Protein AF-A0A7X8JHJ9-F1 (afdb_monomer)

Solvent-accessible surface area (backbone atoms only — not comparable to full-atom values): 37823 Å² total; per-residue (Å²): 140,79,86,70,80,73,70,76,77,76,66,38,30,31,37,38,48,54,43,59,20,34,34,69,59,54,78,54,91,56,51,67,54,55,43,58,49,52,17,63,61,32,50,79,70,72,81,36,55,48,68,60,30,30,54,49,41,46,49,64,50,58,76,48,41,68,91,48,70,46,70,44,60,39,47,16,21,55,66,34,42,53,57,47,52,52,54,40,46,73,22,40,44,41,34,40,33,31,58,37,58,32,16,50,34,88,60,48,40,41,46,58,42,13,20,74,65,60,60,34,67,72,37,47,56,63,75,72,37,64,57,26,56,74,30,69,68,54,49,69,60,61,67,50,39,57,74,78,52,72,79,72,34,56,45,44,62,67,65,44,50,53,46,48,57,57,49,40,43,55,28,31,54,53,47,53,56,46,31,72,78,39,60,83,37,71,65,40,48,51,51,50,53,52,47,65,76,39,44,68,66,53,50,41,34,26,45,39,54,52,51,47,52,54,44,50,76,71,35,89,83,33,51,73,38,43,91,51,35,62,75,57,64,46,40,69,85,29,69,62,37,50,54,51,45,64,76,39,45,68,62,36,50,21,46,52,46,49,46,50,55,42,50,53,53,41,43,52,50,37,49,50,31,55,76,68,66,34,43,40,28,34,37,40,53,69,54,48,24,49,47,29,14,25,60,52,52,68,27,58,78,59,44,23,36,72,70,27,16,29,43,45,92,91,67,53,76,68,78,21,41,37,67,35,74,88,56,66,62,33,55,51,53,52,40,53,38,49,54,64,48,48,73,50,44,43,27,42,26,34,33,53,38,24,51,54,34,40,42,35,38,26,48,54,94,44,92,83,50,82,54,46,60,79,46,64,75,82,44,54,71,58,26,20,48,40,31,37,52,54,52,47,46,41,46,72,62,75,32,45,58,41,38,38,49,65,64,57,72,58,40,21,55,27,44,57,46,22,42,55,57,47,34,75,76,74,50,87,44,39,47,60,39,46,61,85,69,55,49,62,90,41,45,60,63,60,47,72,72,40,57,51,64,21,32,38,22,65,53,55,66,63,38,68,46,63,51,14,47,43,38,26,22,49,54,91,44,72,37,56,83,47,38,54,51,69,49,17,43,18,36,46,38,20,46,58,40,51,32,72,63,41,50,87,64,36,59,40,56,44,84,25,48,31,41,62,43,27,50,48,39,52,46,39,56,61,49,36,38,30,36,27,39,36,38,38,51,66,38,57,48,26,29,60,37,24,65,79,42,30,38,50,55,71,75,31,44,33,59,78,96,58,69,34,40,65,86,29,92,80,34,25,51,26,29,41,49,76,37,57,66,75,50,55,92,43,40,69,60,45,22,53,43,50,58,50,95,64,70,68,74,47,70,52,41,65,48,49,68,53,58,83,65,49,52,35,34,25,57,44,53,87,86,51,81,49,48,42,55,38,54,85,77,55,36,32,34,72,65,81,80,71,89,78,41,48,65,47,36,38,37,36,46,27,26,82,43,96,50,68,44,69,36,32,40,31,65,45,75,77,62,43,73,77,54,52,59,91,35,37,35,40,36,35,30,53,44,41,81,58,31,98,73,41,69,45,79,40,44,20,55,52,60,69,33,72,40,76,47,77,36,55,46,57,35,60,48,33,30,46,30,18,44,43,89,109

Sequence (726 aa):
MTNTHKALPKKRSKVIVPVFAANTSSAFSRYEDVVALLPELFKESGILTPEAGKERWERIFSQSAPDKAAKRDFAGNLEDLAFVLHFLKDVGVTDVAELPFTQKHGSYTSPFSSSLFGLDLDYLVLELVPEVHEDPDLFAMIPKRPLVYENDMCCDFDVHREARRVILAKAAEFFFSRMHSEPSSSRAVAYLSYTERYQEQLTRNAVFSIVQSKVLNTYVDAKPDFRTWPKEYQNPGSEAVKRLAELNRDEIEAYKYGQFCIHEQQLLIKDLYKALGLKREVNIAFGIDPASSGDVWGLQGRGFNIGYEIGTDNGQKWGIPPYVTDGEAYYELMNDRIRYLAQYIDIVFLDHMCGYATQYIMKYGDDNDHGRYEIDPQDRTRIVGNVEKMIRIVLSQGLEAGGETLGDIQRQSAVEEAIRRVNMYGHPIPEMHVAPHKNFSGQYADPRTLPENTELFLSTHDLPTIVQILCGTRGSVVLNDFRYPEHKIANFLSQQFGILTTPNQTPLSPEDITTEMGIAMLEAFMISSAGTVTIPLQDIFALLFPQEVGVKEYYNLNIAGTSSQVGNENKNFSRILPPIQKLEPFREQLKEIFTRPGRPFDYPQRLTEHGNFFTWIANITSGRKLIYQNPQNRRWGQLQHQKTGVPILEMVVSNLTEVGQIGTVELPEEFRRIIDPKKKYRLWDIASAKAVSQFYYKTGEEMLGHIYIELPERTDHHFVIYELLE

Foldseek 3Di:
DDPDPPDDQFFAEEAEDAQQQQFAFLPPPCLVVLLQVLLVLVCVVVPDHSVRSSVLSCVLSVVSHSVCRWADALTGALVSVLSVLVLCLLLPHAAYEYEAFAWAFLQFQDSLLHALDFGHLLRFDQCPLPLCVVDPVLVVLRDIHGPVNVPLQFGDSVSRVVNCLVSLLVSLVVVVVVCVVCVPDPVNVLLVVQCVVCVPQLLLQLLLNQLLVVQVVPPVQDDLQLVRGPPQSLACPHPVSVVSCVVCVSSSSSSSSSRSSVVVSLLSSLSSCVVSNYFYEYEHHQFHNSSTYSCCSHQDPNFFPQQKFFDDLVDGTPNTTDTPLPDCSNLVSLLVSLLNCLSRGAEYAYEPLLVQLWTFMFGPPDPPTSTDTPDPLVPLVRSLVSSLSSCVSNVVSVHAYEYALDDDPSSSVSNVVSQVVVVVVVRLYAYEAELLPQADQLAGDQLQPDPQRHEYEPHDLQDQANLCLLLCAAPPRGNCSSCPPVCNSQNSCQRQQVAHDGSLCPSDFLVQQALQNLLSNLLSNLAGSHSYYYYYPLNNCCSNPSNVPPNYLLSRQDHPPAGRTVPGPSSHSGRHDDHPCVCVVCSVSSSCSNVPPHDDRWRWDFWDWPWQKGKIKTFDDPPRFHWDQQQPPRHTHTDDDDPFFAFTMKMKIWAAAQFKIKTWTAHPPVSLVVQDQAWKKKKQFRNDPVRVPDIDIDGSVQNRDTHIDIDGHGDMTIIGMGTGPD

Structure (mmCIF, N/CA/C/O backbone):
data_AF-A0A7X8JHJ9-F1
#
_entry.id   AF-A0A7X8JHJ9-F1
#
loop_
_atom_site.group_PDB
_atom_site.id
_atom_site.type_symbol
_atom_site.label_atom_id
_atom_site.label_alt_id
_atom_site.label_comp_id
_atom_site.label_asym_id
_atom_site.label_entity_id
_atom_site.label_seq_id
_atom_site.pdbx_PDB_ins_code
_atom_site.Cartn_x
_atom_site.Cartn_y
_atom_site.Cartn_z
_atom_site.occupancy
_atom_site.B_iso_or_equiv
_atom_site.auth_seq_id
_atom_site.auth_comp_id
_atom_site.auth_asym_id
_atom_site.auth_atom_id
_atom_site.pdbx_PDB_model_num
ATOM 1 N N . MET A 1 1 ? 9.607 41.954 -3.632 1.00 34.69 1 MET A N 1
ATOM 2 C CA . MET A 1 1 ? 9.997 40.862 -4.547 1.00 34.69 1 MET A CA 1
ATOM 3 C C . MET A 1 1 ? 11.341 40.323 -4.092 1.00 34.69 1 MET A C 1
ATOM 5 O O . MET A 1 1 ? 12.378 40.807 -4.519 1.00 34.69 1 MET A O 1
ATOM 9 N N . THR A 1 2 ? 11.327 39.393 -3.144 1.00 29.61 2 THR A N 1
ATOM 10 C CA . THR A 1 2 ? 12.512 38.652 -2.709 1.00 29.61 2 THR A CA 1
ATOM 11 C C . THR A 1 2 ? 12.440 37.283 -3.370 1.00 29.61 2 THR A C 1
ATOM 13 O O . THR A 1 2 ? 11.617 36.452 -2.995 1.00 29.61 2 THR A O 1
ATOM 16 N N . ASN A 1 3 ? 13.267 37.086 -4.401 1.00 34.06 3 ASN A N 1
ATOM 17 C CA . ASN A 1 3 ? 13.533 35.779 -4.995 1.00 34.06 3 ASN A CA 1
ATOM 18 C C . ASN A 1 3 ? 14.198 34.911 -3.922 1.00 34.06 3 ASN A C 1
ATOM 20 O O . ASN A 1 3 ? 15.416 34.908 -3.761 1.00 34.06 3 ASN A O 1
ATOM 24 N N . THR A 1 4 ? 13.381 34.203 -3.150 1.00 34.41 4 THR A N 1
ATOM 25 C CA . THR A 1 4 ? 13.838 33.004 -2.466 1.00 34.41 4 THR A CA 1
ATOM 26 C C . THR A 1 4 ? 14.068 31.978 -3.563 1.00 34.41 4 THR A C 1
ATOM 28 O O . THR A 1 4 ? 13.136 31.565 -4.250 1.00 34.41 4 THR A O 1
ATOM 31 N N . HIS A 1 5 ? 15.330 31.608 -3.776 1.00 35.69 5 HIS A N 1
ATOM 32 C CA . HIS A 1 5 ? 15.665 30.366 -4.452 1.00 35.69 5 HIS A CA 1
ATOM 33 C C . HIS A 1 5 ? 14.966 29.242 -3.676 1.00 35.69 5 HIS A C 1
ATOM 35 O O . HIS A 1 5 ? 15.491 28.763 -2.673 1.00 35.69 5 HIS A O 1
ATOM 41 N N . LYS A 1 6 ? 13.743 28.872 -4.080 1.00 36.00 6 LYS A N 1
ATOM 42 C CA . LYS A 1 6 ? 13.129 27.616 -3.657 1.00 36.00 6 LYS A CA 1
ATOM 43 C C . LYS A 1 6 ? 14.089 26.540 -4.141 1.00 36.00 6 LYS A C 1
ATOM 45 O O . LYS A 1 6 ? 14.218 26.333 -5.345 1.00 36.00 6 LYS A O 1
ATOM 50 N N . ALA A 1 7 ? 14.827 25.936 -3.211 1.00 36.66 7 ALA A N 1
ATOM 51 C CA . ALA A 1 7 ? 15.522 24.693 -3.484 1.00 36.66 7 ALA A CA 1
ATOM 52 C C . ALA A 1 7 ? 14.503 23.758 -4.148 1.00 36.66 7 ALA A C 1
ATOM 54 O O . ALA A 1 7 ? 13.379 23.648 -3.652 1.00 36.66 7 ALA A O 1
ATOM 55 N N . LEU A 1 8 ? 14.866 23.174 -5.293 1.00 37.62 8 LEU A N 1
ATOM 56 C CA . LEU A 1 8 ? 14.047 22.148 -5.937 1.00 37.62 8 LEU A CA 1
ATOM 57 C C . LEU A 1 8 ? 13.644 21.133 -4.855 1.00 37.62 8 LEU A C 1
ATOM 59 O O . LEU A 1 8 ? 14.523 20.725 -4.081 1.00 37.62 8 LEU A O 1
ATOM 63 N N . PRO A 1 9 ? 12.352 20.788 -4.716 1.00 51.72 9 PRO A N 1
ATOM 64 C CA . PRO A 1 9 ? 11.932 19.842 -3.699 1.00 51.72 9 PRO A CA 1
ATOM 65 C C . PRO A 1 9 ? 12.716 18.545 -3.898 1.00 51.72 9 PRO A C 1
ATOM 67 O O . PRO A 1 9 ? 12.828 18.011 -5.001 1.00 51.72 9 PRO A O 1
ATOM 70 N N . LYS A 1 10 ? 13.338 18.072 -2.817 1.00 69.94 10 LYS A N 1
ATOM 71 C CA . LYS A 1 10 ? 14.085 16.819 -2.839 1.00 69.94 10 LYS A CA 1
ATOM 72 C C . LYS A 1 10 ? 13.093 15.707 -3.179 1.00 69.94 10 LYS A C 1
ATOM 74 O O . LYS A 1 10 ? 12.097 15.556 -2.475 1.00 69.94 10 LYS A O 1
ATOM 79 N N . LYS A 1 11 ? 13.367 14.962 -4.254 1.00 85.50 11 LYS A N 1
ATOM 80 C CA . LYS A 1 11 ? 12.581 13.795 -4.662 1.00 85.50 11 LYS A CA 1
ATOM 81 C C . LYS A 1 11 ? 12.332 12.883 -3.459 1.00 85.50 11 LYS A C 1
ATOM 83 O O . LYS A 1 11 ? 13.277 12.553 -2.739 1.00 85.50 11 LYS A O 1
ATOM 88 N N . ARG A 1 12 ? 11.074 12.497 -3.254 1.00 91.00 12 ARG A N 1
ATOM 89 C CA . ARG A 1 12 ? 10.654 11.610 -2.167 1.00 91.00 12 ARG A CA 1
ATOM 90 C C . ARG A 1 12 ? 10.771 10.151 -2.591 1.00 91.00 12 ARG A C 1
ATOM 92 O O . ARG A 1 12 ? 10.323 9.776 -3.676 1.00 91.00 12 ARG A O 1
ATOM 99 N N . SER A 1 13 ? 11.364 9.340 -1.727 1.00 93.69 13 SER A N 1
ATOM 100 C CA . SER A 1 13 ? 11.396 7.884 -1.823 1.00 93.69 13 SER A CA 1
ATOM 101 C C . SER A 1 13 ? 10.441 7.328 -0.776 1.00 93.69 13 SER A C 1
ATOM 103 O O . SER A 1 13 ? 10.644 7.515 0.424 1.00 93.69 13 SER A O 1
ATOM 105 N N . LYS A 1 14 ? 9.383 6.664 -1.238 1.00 96.69 14 LYS A N 1
ATOM 106 C CA . LYS A 1 14 ? 8.324 6.124 -0.393 1.00 96.69 14 LYS A CA 1
ATOM 107 C C . LYS A 1 14 ? 8.284 4.604 -0.477 1.00 96.69 14 LYS A C 1
ATOM 109 O O . LYS A 1 14 ? 8.380 4.030 -1.563 1.00 96.69 14 LYS A O 1
ATOM 114 N N . VAL A 1 15 ? 8.110 3.946 0.666 1.00 98.06 15 VAL A N 1
ATOM 115 C CA . VAL A 1 15 ? 7.901 2.491 0.732 1.00 98.06 15 VAL A CA 1
ATOM 116 C C . VAL A 1 15 ? 6.555 2.181 1.376 1.00 98.06 15 VAL A C 1
ATOM 118 O O . VAL A 1 15 ? 6.236 2.739 2.422 1.00 98.06 15 VAL A O 1
ATOM 121 N N . ILE A 1 16 ? 5.767 1.290 0.761 1.00 97.81 16 ILE A N 1
ATOM 122 C CA . ILE A 1 16 ? 4.514 0.803 1.363 1.00 97.81 16 ILE A CA 1
ATOM 123 C C . ILE A 1 16 ? 4.834 -0.378 2.282 1.00 97.81 16 ILE A C 1
ATOM 125 O O . ILE A 1 16 ? 5.376 -1.391 1.827 1.00 97.81 16 ILE A O 1
ATOM 129 N N . VAL A 1 17 ? 4.474 -0.251 3.559 1.00 96.69 17 VAL A N 1
ATOM 130 C CA . VAL A 1 17 ? 4.702 -1.232 4.621 1.00 96.69 17 VAL A CA 1
ATOM 131 C C . VAL A 1 17 ? 3.353 -1.732 5.163 1.00 96.69 17 VAL A C 1
ATOM 133 O O . VAL A 1 17 ? 2.694 -1.044 5.943 1.00 96.69 17 VAL A O 1
ATOM 136 N N . PRO A 1 18 ? 2.913 -2.940 4.774 1.00 93.69 18 PRO A N 1
ATOM 137 C CA . PRO A 1 18 ? 1.766 -3.600 5.397 1.00 93.69 18 PRO A CA 1
ATOM 138 C C . PRO A 1 18 ? 2.137 -4.103 6.803 1.00 93.69 18 PRO A C 1
ATOM 140 O O . PRO A 1 18 ? 2.777 -5.143 6.936 1.00 93.69 18 PRO A O 1
ATOM 143 N N . VAL A 1 19 ? 1.731 -3.390 7.859 1.00 92.94 19 VAL A N 1
ATOM 144 C CA . VAL A 1 19 ? 2.127 -3.709 9.249 1.00 92.94 19 VAL A CA 1
ATOM 145 C C . VAL A 1 19 ? 1.754 -5.139 9.654 1.00 92.94 19 VAL A C 1
ATOM 147 O O . VAL A 1 19 ? 2.601 -5.837 10.198 1.00 92.94 19 VAL A O 1
ATOM 150 N N . PHE A 1 20 ? 0.559 -5.631 9.298 1.00 90.19 20 PHE A N 1
ATOM 151 C CA . PHE A 1 20 ? 0.147 -7.017 9.601 1.00 90.19 20 PHE A CA 1
ATOM 152 C C . PHE A 1 20 ? 1.091 -8.081 9.016 1.00 90.19 20 PHE A C 1
ATOM 154 O O . PHE A 1 20 ? 1.152 -9.199 9.527 1.00 90.19 20 PHE A O 1
ATOM 161 N N . ALA A 1 21 ? 1.787 -7.751 7.926 1.00 88.56 21 ALA A N 1
ATOM 162 C CA . ALA A 1 21 ? 2.715 -8.636 7.235 1.00 88.56 21 ALA A CA 1
ATOM 163 C C . ALA A 1 21 ? 4.178 -8.340 7.589 1.00 88.56 21 ALA A C 1
ATOM 165 O O . ALA A 1 21 ? 5.067 -9.053 7.118 1.00 88.56 21 ALA A O 1
ATOM 166 N N . ALA A 1 22 ? 4.441 -7.292 8.378 1.00 86.88 22 ALA A N 1
ATOM 167 C CA . ALA A 1 22 ? 5.778 -6.962 8.835 1.00 86.88 22 ALA A CA 1
ATOM 168 C C . ALA A 1 22 ? 6.346 -8.126 9.654 1.00 86.88 22 ALA A C 1
ATOM 170 O O . ALA A 1 22 ? 5.632 -8.826 10.373 1.00 86.88 22 ALA A O 1
ATOM 171 N N . ASN A 1 23 ? 7.641 -8.364 9.485 1.00 81.50 23 ASN A N 1
ATOM 172 C CA . ASN A 1 23 ? 8.308 -9.503 10.084 1.00 81.50 23 ASN A CA 1
ATOM 173 C C . ASN A 1 23 ? 9.746 -9.147 10.433 1.00 81.50 23 ASN A C 1
ATOM 175 O O . ASN A 1 23 ? 10.446 -8.474 9.664 1.00 81.50 23 ASN A O 1
ATOM 179 N N . THR A 1 24 ? 10.198 -9.637 11.580 1.00 70.94 24 THR A N 1
ATOM 180 C CA . THR A 1 24 ? 11.536 -9.384 12.100 1.00 70.94 24 THR A CA 1
ATOM 181 C C . THR A 1 24 ? 12.136 -10.651 12.701 1.00 70.94 24 THR A C 1
ATOM 183 O O . THR A 1 24 ? 11.482 -11.405 13.420 1.00 70.94 24 THR A O 1
ATOM 186 N N . SER A 1 25 ? 13.419 -10.892 12.429 1.00 61.50 25 SER A N 1
ATOM 187 C CA . SER A 1 25 ? 14.174 -11.990 13.047 1.00 61.50 25 SER A CA 1
ATOM 188 C C . SER A 1 25 ? 14.832 -11.557 14.364 1.00 61.50 25 SER A C 1
ATOM 190 O O . SER A 1 25 ? 15.229 -10.399 14.499 1.00 61.50 25 SER A O 1
ATOM 192 N N . SER A 1 26 ? 15.056 -12.494 15.292 1.00 47.47 26 SER A N 1
ATOM 193 C CA . SER A 1 26 ? 15.764 -12.256 16.568 1.00 47.47 26 SER A CA 1
ATOM 194 C C . SER A 1 26 ? 17.240 -11.851 16.418 1.00 47.47 26 SER A C 1
ATOM 196 O O . SER A 1 26 ? 17.846 -11.381 17.374 1.00 47.47 26 SER A O 1
ATOM 198 N N . ALA A 1 27 ? 17.825 -11.998 15.227 1.00 46.81 27 ALA A N 1
ATOM 199 C CA . ALA A 1 27 ? 19.222 -11.681 14.931 1.00 46.81 27 ALA A CA 1
ATOM 200 C C . ALA A 1 27 ? 19.434 -10.234 14.432 1.00 46.81 27 ALA A C 1
ATOM 202 O O . ALA A 1 27 ? 20.306 -9.986 13.599 1.00 46.81 27 ALA A O 1
ATOM 203 N N . PHE A 1 28 ? 18.621 -9.267 14.878 1.00 49.16 28 PHE A N 1
ATOM 204 C CA . PHE A 1 28 ? 18.769 -7.881 14.426 1.00 49.16 28 PHE A CA 1
ATOM 205 C C . PHE A 1 28 ? 20.056 -7.252 14.977 1.00 49.16 28 PHE A C 1
ATOM 207 O O . PHE A 1 28 ? 20.168 -6.984 16.170 1.00 49.16 28 PHE A O 1
ATOM 214 N N . SER A 1 29 ? 21.017 -6.971 14.092 1.00 44.22 29 SER A N 1
ATOM 215 C CA . SER A 1 29 ? 22.342 -6.416 14.419 1.00 44.22 29 SER A CA 1
ATOM 216 C C . SER A 1 29 ? 22.311 -5.016 15.044 1.00 44.22 29 SER A C 1
ATOM 218 O O . SER A 1 29 ? 23.298 -4.592 15.634 1.00 44.22 29 SER A O 1
ATOM 220 N N . ARG A 1 30 ? 21.179 -4.311 14.934 1.00 49.75 30 ARG A N 1
ATOM 221 C CA . ARG A 1 30 ? 20.939 -2.964 15.477 1.00 49.75 30 ARG A CA 1
ATOM 222 C C . ARG A 1 30 ? 19.947 -2.942 16.640 1.00 49.75 30 ARG A C 1
ATOM 224 O O . ARG A 1 30 ? 19.350 -1.914 16.950 1.00 49.75 30 ARG A O 1
ATOM 231 N N . TYR A 1 31 ? 19.761 -4.086 17.287 1.00 51.44 31 TYR A N 1
ATOM 232 C CA . TYR A 1 31 ? 18.942 -4.221 18.486 1.00 51.44 31 TYR A CA 1
ATOM 233 C C . TYR A 1 31 ? 19.311 -3.171 19.555 1.00 51.44 31 TYR A C 1
ATOM 235 O O . TYR A 1 31 ? 18.424 -2.516 20.096 1.00 51.44 31 TYR A O 1
ATOM 243 N N . GLU A 1 32 ? 20.607 -2.932 19.786 1.00 50.75 32 GLU A N 1
ATOM 244 C CA . GLU A 1 32 ? 21.071 -1.934 20.760 1.00 50.75 32 GLU A CA 1
ATOM 245 C C . GLU A 1 32 ? 20.687 -0.503 20.366 1.00 50.75 32 GLU A C 1
ATOM 247 O O . GLU A 1 32 ? 20.398 0.306 21.239 1.00 50.75 32 GLU A O 1
ATOM 252 N N . ASP A 1 33 ? 20.594 -0.194 19.071 1.00 51.56 33 ASP A N 1
ATOM 253 C CA . ASP A 1 33 ? 20.219 1.143 18.615 1.00 51.56 33 ASP A CA 1
ATOM 254 C C . ASP A 1 33 ? 18.718 1.408 18.733 1.00 51.56 33 ASP A C 1
ATOM 256 O O . ASP A 1 33 ? 18.326 2.523 19.063 1.00 51.56 33 ASP A O 1
ATOM 260 N N . VAL A 1 34 ? 17.877 0.395 18.494 1.00 55.53 34 VAL A N 1
ATOM 261 C CA . VAL A 1 34 ? 16.428 0.484 18.747 1.00 55.53 34 VAL A CA 1
ATOM 262 C C . VAL A 1 34 ? 16.196 0.706 20.243 1.00 55.53 34 VAL A C 1
ATOM 264 O O . VAL A 1 34 ? 15.480 1.623 20.637 1.00 55.53 34 VAL A O 1
ATOM 267 N N . VAL A 1 35 ? 16.889 -0.066 21.083 1.00 55.06 35 VAL A N 1
ATOM 268 C CA . VAL A 1 35 ? 16.863 0.068 22.547 1.00 55.06 35 VAL A CA 1
ATOM 269 C C . VAL A 1 35 ? 17.434 1.412 23.021 1.00 55.06 35 VAL A C 1
ATOM 271 O O . VAL A 1 35 ? 16.971 1.927 24.033 1.00 55.06 35 VAL A O 1
ATOM 274 N N . ALA A 1 36 ? 18.410 1.998 22.320 1.00 52.59 36 ALA A N 1
ATOM 275 C CA . ALA A 1 36 ? 19.032 3.270 22.694 1.00 52.59 36 ALA A CA 1
ATOM 276 C C . ALA A 1 36 ? 18.225 4.505 22.257 1.00 52.59 36 ALA A C 1
ATOM 278 O O . ALA A 1 36 ? 18.162 5.477 23.008 1.00 52.59 36 ALA A O 1
ATOM 279 N N . LEU A 1 37 ? 17.593 4.474 21.076 1.00 50.47 37 LEU A N 1
ATOM 280 C CA . LEU A 1 37 ? 16.819 5.599 20.527 1.00 50.47 37 LEU A CA 1
ATOM 281 C C . LEU A 1 37 ? 15.411 5.700 21.105 1.00 50.47 37 LEU A C 1
ATOM 283 O O . LEU A 1 37 ? 14.915 6.810 21.300 1.00 50.47 37 LEU A O 1
ATOM 287 N N . LEU A 1 38 ? 14.772 4.562 21.389 1.00 52.53 38 LEU A N 1
ATOM 288 C CA . LEU A 1 38 ? 13.428 4.539 21.955 1.00 52.53 38 LEU A CA 1
ATOM 289 C C . LEU A 1 38 ? 13.356 5.382 23.249 1.00 52.53 38 LEU A C 1
ATOM 291 O O . LEU A 1 38 ? 12.572 6.322 23.277 1.00 52.53 38 LEU A O 1
ATOM 295 N N . PRO A 1 39 ? 14.199 5.199 24.282 1.00 49.91 39 PRO A N 1
ATOM 296 C CA . PRO A 1 39 ? 14.171 6.007 25.508 1.00 49.91 39 PRO A CA 1
ATOM 297 C C . PRO A 1 39 ? 14.334 7.520 25.307 1.00 49.91 39 PRO A C 1
ATOM 299 O O . PRO A 1 39 ? 13.695 8.296 26.019 1.00 49.91 39 PRO A O 1
ATOM 302 N N . GLU A 1 40 ? 15.171 7.957 24.358 1.00 49.88 40 GLU A N 1
ATOM 303 C CA . GLU A 1 40 ? 15.355 9.386 24.063 1.00 49.88 40 GLU A CA 1
ATOM 304 C C . GLU A 1 40 ? 14.107 10.000 23.421 1.00 49.88 40 GLU A C 1
ATOM 306 O O . GLU A 1 40 ? 13.732 11.124 23.753 1.00 49.88 40 GLU A O 1
ATOM 311 N N . LEU A 1 41 ? 13.420 9.229 22.579 1.00 49.09 41 LEU A N 1
ATOM 312 C CA . LEU A 1 41 ? 12.124 9.566 21.993 1.00 49.09 41 LEU A CA 1
ATOM 313 C C . LEU A 1 41 ? 11.026 9.757 23.048 1.00 49.09 41 LEU A C 1
ATOM 315 O O . LEU A 1 41 ? 10.231 10.693 22.967 1.00 49.09 41 LEU A O 1
ATOM 319 N N . PHE A 1 42 ? 11.021 8.926 24.094 1.00 48.53 42 PHE A N 1
ATOM 320 C CA . PHE A 1 42 ? 10.037 9.017 25.179 1.00 48.53 42 PHE A CA 1
ATOM 321 C C . PHE A 1 42 ? 10.245 10.215 26.112 1.00 48.53 42 PHE A C 1
ATOM 323 O O . PHE A 1 42 ? 9.292 10.619 26.783 1.00 48.53 42 PHE A O 1
ATOM 330 N N . LYS A 1 43 ? 11.441 10.821 26.124 1.00 43.94 43 LYS A N 1
ATOM 331 C CA . LYS A 1 43 ? 11.774 11.980 26.968 1.00 43.94 43 LYS A CA 1
ATOM 332 C C . LYS A 1 43 ? 10.880 13.194 26.693 1.00 43.94 43 LYS A C 1
ATOM 334 O O . LYS A 1 43 ? 10.553 13.919 27.629 1.00 43.94 43 LYS A O 1
ATOM 339 N N . GLU A 1 44 ? 10.487 13.417 25.436 1.00 41.78 44 GLU A N 1
ATOM 340 C CA . GLU A 1 44 ? 9.639 14.556 25.040 1.00 41.78 44 GLU A CA 1
ATOM 341 C C . GLU A 1 44 ? 8.137 14.300 25.259 1.00 41.78 44 GLU A C 1
ATOM 343 O O . GLU A 1 44 ? 7.380 15.247 25.458 1.00 41.78 44 GLU A O 1
ATOM 348 N N . SER A 1 45 ? 7.710 13.032 25.273 1.00 43.66 45 SER A N 1
ATOM 349 C CA . SER A 1 45 ? 6.295 12.631 25.389 1.00 43.66 45 SER A CA 1
ATOM 350 C C . SER A 1 45 ? 5.738 12.660 26.824 1.00 43.66 45 SER A C 1
ATOM 352 O O . SER A 1 45 ? 4.527 12.591 27.023 1.00 43.66 45 SER A O 1
ATOM 354 N N . GLY A 1 46 ? 6.604 12.735 27.844 1.00 45.47 46 GLY A N 1
ATOM 355 C CA . GLY A 1 46 ? 6.204 12.687 29.259 1.00 45.47 46 GLY A CA 1
ATOM 356 C C . GLY A 1 46 ? 5.722 11.312 29.747 1.00 45.47 46 GLY A C 1
ATOM 357 O O . GLY A 1 46 ? 5.267 11.197 30.883 1.00 45.47 46 GLY A O 1
ATOM 358 N N . ILE A 1 47 ? 5.829 10.271 28.912 1.00 45.97 47 ILE A N 1
ATOM 359 C CA . ILE A 1 47 ? 5.326 8.919 29.195 1.00 45.97 47 ILE A CA 1
ATOM 360 C C . ILE A 1 47 ? 6.288 8.143 30.116 1.00 45.97 47 ILE A C 1
ATOM 362 O O . ILE A 1 47 ? 5.832 7.359 30.947 1.00 45.97 47 ILE A O 1
ATOM 366 N N . LEU A 1 48 ? 7.608 8.382 30.025 1.00 47.09 48 LEU A N 1
ATOM 367 C CA . LEU A 1 48 ? 8.660 7.745 30.840 1.00 47.09 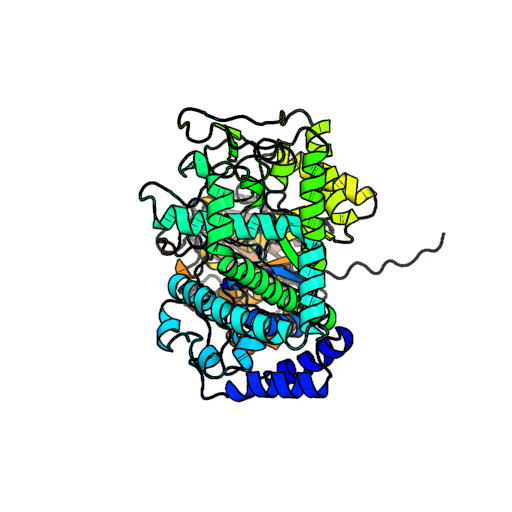48 LEU A CA 1
ATOM 368 C C . LEU A 1 48 ? 9.847 8.706 31.063 1.00 47.09 48 LEU A C 1
ATOM 370 O O . LEU A 1 48 ? 10.174 9.503 30.185 1.00 47.09 48 LEU A O 1
ATOM 374 N N . THR A 1 49 ? 10.537 8.614 32.208 1.00 50.28 49 THR A N 1
ATOM 375 C CA . THR A 1 49 ? 11.871 9.233 32.355 1.00 50.28 49 THR A CA 1
ATOM 376 C C . THR A 1 49 ? 12.896 8.459 31.510 1.00 50.28 49 THR A C 1
ATOM 378 O O . THR A 1 49 ? 12.722 7.250 31.338 1.00 50.28 49 THR A O 1
ATOM 381 N N . PRO A 1 50 ? 13.963 9.091 30.978 1.00 46.81 50 PRO A N 1
ATOM 382 C CA . PRO A 1 50 ? 14.948 8.420 30.119 1.00 46.81 50 PRO A CA 1
ATOM 383 C C . PRO A 1 50 ? 15.538 7.149 30.738 1.00 46.81 50 PRO A C 1
ATOM 385 O O . PRO A 1 50 ? 15.708 6.144 30.054 1.00 46.81 50 PRO A O 1
ATOM 388 N N . GLU A 1 51 ? 15.792 7.168 32.045 1.00 45.81 51 GLU A N 1
ATOM 389 C CA . GLU A 1 51 ? 16.350 6.045 32.794 1.00 45.81 51 GLU A CA 1
ATOM 390 C C . GLU A 1 51 ? 15.331 4.906 32.955 1.00 45.81 51 GLU A C 1
ATOM 392 O O . GLU A 1 51 ? 15.669 3.753 32.701 1.00 45.81 51 GLU A O 1
ATOM 397 N N . ALA A 1 52 ? 14.070 5.215 33.285 1.00 46.06 52 ALA A N 1
ATOM 398 C CA . ALA A 1 52 ? 13.009 4.212 33.417 1.00 46.06 52 ALA A CA 1
ATOM 399 C C . ALA A 1 52 ? 12.573 3.643 32.058 1.00 46.06 52 ALA A C 1
ATOM 401 O O . ALA A 1 52 ? 12.255 2.462 31.955 1.00 46.06 52 ALA A O 1
ATOM 402 N N . GLY A 1 53 ? 12.580 4.466 31.005 1.00 50.94 53 GLY A N 1
ATOM 403 C CA . GLY A 1 53 ? 12.329 4.041 29.632 1.00 50.94 53 GLY A CA 1
ATOM 404 C C . GLY A 1 53 ? 13.422 3.113 29.132 1.00 50.94 53 GLY A C 1
ATOM 405 O O . GLY A 1 53 ? 13.117 2.020 28.670 1.00 50.94 53 GLY A O 1
ATOM 406 N N . LYS A 1 54 ? 14.690 3.498 29.300 1.00 49.62 54 LYS A N 1
ATOM 407 C CA . LYS A 1 54 ? 15.835 2.653 28.954 1.00 49.62 54 LYS A CA 1
ATOM 408 C C . LYS A 1 54 ? 15.810 1.334 29.709 1.00 49.62 54 LYS A C 1
ATOM 410 O O . LYS A 1 54 ? 15.897 0.303 29.069 1.00 49.62 54 LYS A O 1
ATOM 415 N N . GLU A 1 55 ? 15.588 1.341 31.019 1.00 50.62 55 GLU A N 1
ATOM 416 C CA . GLU A 1 55 ? 15.544 0.110 31.813 1.00 50.62 55 GLU A CA 1
ATOM 417 C C . GLU A 1 55 ? 14.343 -0.790 31.457 1.00 50.62 55 GLU A C 1
ATOM 419 O O . GLU A 1 55 ? 14.468 -2.016 31.434 1.00 50.62 55 GLU A O 1
ATOM 424 N N . ARG A 1 56 ? 13.184 -0.195 31.135 1.00 49.22 56 ARG A N 1
ATOM 425 C CA . ARG A 1 56 ? 11.978 -0.899 30.668 1.00 49.22 56 ARG A CA 1
ATOM 426 C C . ARG A 1 56 ? 12.197 -1.530 29.294 1.00 49.22 56 ARG A C 1
ATOM 428 O O . ARG A 1 56 ? 11.911 -2.712 29.123 1.00 49.22 56 ARG A O 1
ATOM 435 N N . TRP A 1 57 ? 12.753 -0.780 28.346 1.00 52.47 57 TRP A N 1
ATOM 436 C CA . TRP A 1 57 ? 13.077 -1.263 27.006 1.00 52.47 57 TRP A CA 1
ATOM 437 C C . TRP A 1 57 ? 14.206 -2.286 27.044 1.00 52.47 57 TRP A C 1
ATOM 439 O O . TRP A 1 57 ? 14.026 -3.384 26.537 1.00 52.47 57 TRP A O 1
ATOM 449 N N . GLU A 1 58 ? 15.309 -2.014 27.738 1.00 53.12 58 GLU A N 1
ATOM 450 C CA . GLU A 1 58 ? 16.379 -2.982 27.980 1.00 53.12 58 GLU A CA 1
ATOM 451 C C . GLU A 1 58 ? 15.843 -4.255 28.630 1.00 53.12 58 GLU A C 1
ATOM 453 O O . GLU A 1 58 ? 16.302 -5.320 28.255 1.00 53.12 58 GLU A O 1
ATOM 458 N N . ARG A 1 59 ? 14.849 -4.225 29.530 1.00 52.59 59 ARG A N 1
ATOM 459 C CA . ARG A 1 59 ? 14.218 -5.450 30.064 1.00 52.59 59 ARG A CA 1
ATOM 460 C C . ARG A 1 59 ? 13.340 -6.185 29.052 1.00 52.59 59 ARG A C 1
ATOM 462 O O . ARG A 1 59 ? 13.456 -7.404 28.943 1.00 52.59 59 ARG A O 1
ATOM 469 N N . ILE A 1 60 ? 12.486 -5.479 28.314 1.00 49.38 60 ILE A N 1
ATOM 470 C CA . ILE A 1 60 ? 11.613 -6.056 27.271 1.00 49.38 60 ILE A CA 1
ATOM 471 C C . ILE A 1 60 ? 12.457 -6.719 26.174 1.00 49.38 60 ILE A C 1
ATOM 473 O O . ILE A 1 60 ? 12.210 -7.852 25.750 1.00 49.38 60 ILE A O 1
ATOM 477 N N . PHE A 1 61 ? 13.518 -6.030 25.780 1.00 48.53 61 PHE A N 1
ATOM 478 C CA . PHE A 1 61 ? 14.409 -6.432 24.718 1.00 48.53 61 PHE A CA 1
ATOM 479 C C . PHE A 1 61 ? 15.470 -7.453 25.221 1.00 48.53 61 PHE A C 1
ATOM 481 O O . PHE A 1 61 ? 15.778 -8.424 24.532 1.00 48.53 61 PHE A O 1
ATOM 488 N N . SER A 1 62 ? 16.009 -7.348 26.448 1.00 46.66 62 SER A N 1
ATOM 489 C CA . SER A 1 62 ? 17.020 -8.312 26.957 1.00 46.66 62 SER A CA 1
ATOM 490 C C . SER A 1 62 ? 16.405 -9.664 27.302 1.00 46.66 62 SER A C 1
ATOM 492 O O . SER A 1 62 ? 17.060 -10.703 27.196 1.00 46.66 62 SER A O 1
ATOM 494 N N . GLN A 1 63 ? 15.112 -9.694 27.635 1.00 45.56 63 GLN A N 1
ATOM 495 C CA . GLN A 1 63 ? 14.362 -10.943 27.732 1.00 45.56 63 GLN A CA 1
ATOM 496 C C . GLN A 1 63 ? 14.105 -11.600 26.364 1.00 45.56 63 GLN A C 1
ATOM 498 O O . GLN A 1 63 ? 13.730 -12.778 26.344 1.00 45.56 63 GLN A O 1
ATOM 503 N N . SER A 1 64 ? 14.367 -10.904 25.251 1.00 43.28 64 SER A N 1
ATOM 504 C CA . SER A 1 64 ? 14.325 -11.394 23.865 1.00 43.28 64 SER A CA 1
ATOM 505 C C . SER A 1 64 ? 15.725 -11.594 23.241 1.00 43.28 64 SER A C 1
ATOM 507 O O . SER A 1 64 ? 15.885 -11.535 22.026 1.00 43.28 64 SER A O 1
ATOM 509 N N . ALA A 1 65 ? 16.720 -11.923 24.080 1.00 38.06 65 ALA A N 1
ATOM 510 C CA . ALA A 1 65 ? 18.081 -12.330 23.706 1.00 38.06 65 ALA A CA 1
ATOM 511 C C . ALA A 1 65 ? 18.173 -13.332 22.516 1.00 38.06 65 ALA A C 1
ATOM 513 O O . ALA A 1 65 ? 17.236 -14.110 22.298 1.00 38.06 65 ALA A O 1
ATOM 514 N N . PRO A 1 66 ? 19.326 -13.392 21.806 1.00 39.28 66 PRO A N 1
ATOM 515 C CA . PRO A 1 66 ? 19.494 -14.055 20.500 1.00 39.28 66 PRO A CA 1
ATOM 516 C C . PRO A 1 66 ? 19.061 -15.528 20.428 1.00 39.28 66 PRO A C 1
ATOM 518 O O . PRO A 1 66 ? 18.612 -15.982 19.377 1.00 39.28 66 PRO A O 1
ATOM 521 N N . ASP A 1 67 ? 19.111 -16.256 21.548 1.00 38.66 67 ASP A N 1
ATOM 522 C CA . ASP A 1 67 ? 18.716 -17.670 21.639 1.00 38.66 67 ASP A CA 1
ATOM 523 C C . ASP A 1 67 ? 17.189 -17.903 21.658 1.00 38.66 67 ASP A C 1
ATOM 525 O O . ASP A 1 67 ? 16.729 -19.044 21.712 1.00 38.66 67 ASP A O 1
ATOM 529 N N . LYS A 1 68 ? 16.362 -16.847 21.601 1.00 43.66 68 LYS A N 1
ATOM 530 C CA . LYS A 1 68 ? 14.888 -16.935 21.612 1.00 43.66 68 LYS A CA 1
ATOM 531 C C . LYS A 1 68 ? 14.265 -16.596 20.258 1.00 43.66 68 LYS A C 1
ATOM 533 O O . LYS A 1 68 ? 13.306 -15.832 20.181 1.00 43.66 68 LYS A O 1
ATOM 538 N N . ALA A 1 69 ? 14.736 -17.260 19.206 1.00 39.81 69 ALA A N 1
ATOM 539 C CA . ALA A 1 69 ? 14.171 -17.249 17.850 1.00 39.81 69 ALA A CA 1
ATOM 540 C C . ALA A 1 69 ? 12.681 -17.692 17.734 1.00 39.81 69 ALA A C 1
ATOM 542 O O . ALA A 1 69 ? 12.169 -17.846 16.636 1.00 39.81 69 ALA A O 1
ATOM 543 N N . ALA A 1 70 ? 11.964 -17.895 18.847 1.00 39.09 70 ALA A N 1
ATOM 544 C CA . ALA A 1 70 ? 10.643 -18.529 18.916 1.00 39.09 70 ALA A CA 1
ATOM 545 C C . ALA A 1 70 ? 9.585 -17.699 19.676 1.00 39.09 70 ALA A C 1
ATOM 547 O O . ALA A 1 70 ? 8.661 -18.270 20.246 1.00 39.09 70 ALA A O 1
ATOM 548 N N . LYS A 1 71 ? 9.733 -16.367 19.776 1.00 52.50 71 LYS A N 1
ATOM 549 C CA . LYS A 1 71 ? 8.833 -15.504 20.572 1.00 52.50 71 LYS A CA 1
ATOM 550 C C . LYS A 1 71 ? 8.194 -14.336 19.804 1.00 52.50 71 LYS A C 1
ATOM 552 O O . LYS A 1 71 ? 8.050 -13.254 20.370 1.00 52.50 71 LYS A O 1
ATOM 557 N N . ARG A 1 72 ? 7.746 -14.546 18.565 1.00 67.56 72 ARG A N 1
ATOM 558 C CA . ARG A 1 72 ? 6.984 -13.530 17.812 1.00 67.56 72 ARG A CA 1
ATOM 559 C C . ARG A 1 72 ? 5.483 -13.790 17.835 1.00 67.56 72 ARG A C 1
ATOM 561 O O . ARG A 1 72 ? 5.055 -14.931 17.995 1.00 67.56 72 ARG A O 1
ATOM 568 N N . ASP A 1 73 ? 4.719 -12.712 17.738 1.00 76.56 73 ASP A N 1
ATOM 569 C CA . ASP A 1 73 ? 3.261 -12.747 17.661 1.00 76.56 73 ASP A CA 1
ATOM 570 C C . ASP A 1 73 ? 2.799 -13.332 16.325 1.00 76.56 73 ASP A C 1
ATOM 572 O O . ASP A 1 73 ? 3.589 -13.378 15.395 1.00 76.56 73 ASP A O 1
ATOM 576 N N . PHE A 1 74 ? 1.546 -13.770 16.222 1.00 82.75 74 PHE A N 1
ATOM 577 C CA . PHE A 1 74 ? 0.954 -14.433 15.060 1.00 82.75 74 PHE A CA 1
ATOM 578 C C . PHE A 1 74 ? 0.559 -13.499 13.901 1.00 82.75 74 PHE A C 1
ATOM 580 O O . PHE A 1 74 ? 0.318 -13.998 12.803 1.00 82.75 74 PHE A O 1
ATOM 587 N N . ALA A 1 75 ? 0.650 -12.174 14.059 1.00 87.50 75 ALA A N 1
ATOM 588 C CA . ALA A 1 75 ? 0.643 -11.171 12.981 1.00 87.50 75 ALA A CA 1
ATOM 589 C C . ALA A 1 75 ? 1.744 -10.120 13.228 1.00 87.50 75 ALA A C 1
ATOM 591 O O . ALA A 1 75 ? 2.220 -9.996 14.356 1.00 87.50 75 ALA A O 1
ATOM 592 N N . GLY A 1 76 ? 2.168 -9.403 12.184 1.00 88.25 76 GLY A N 1
ATOM 593 C CA . GLY A 1 76 ? 3.073 -8.261 12.336 1.00 88.25 76 GLY A CA 1
ATOM 594 C C . GLY A 1 76 ? 2.406 -7.116 13.103 1.00 88.25 76 GLY A C 1
ATOM 595 O O . GLY A 1 76 ? 1.202 -6.882 12.960 1.00 88.25 76 GLY A O 1
ATOM 596 N N . ASN A 1 77 ? 3.173 -6.424 13.944 1.00 89.00 77 ASN A N 1
ATOM 597 C CA . ASN A 1 77 ? 2.654 -5.410 14.866 1.00 89.00 77 ASN A CA 1
ATOM 598 C C . ASN A 1 77 ? 3.531 -4.137 14.894 1.00 89.00 77 ASN A C 1
ATOM 600 O O . ASN A 1 77 ? 4.442 -3.967 14.080 1.00 89.00 77 ASN A O 1
ATOM 604 N N . LEU A 1 78 ? 3.249 -3.203 15.812 1.00 87.69 78 LEU A N 1
ATOM 605 C CA . LEU A 1 78 ? 4.000 -1.942 15.896 1.00 87.69 78 LEU A CA 1
ATOM 606 C C . LEU A 1 78 ? 5.474 -2.122 16.325 1.00 87.69 78 LEU A C 1
ATOM 608 O O . LEU A 1 78 ? 6.297 -1.262 16.011 1.00 87.69 78 LEU A O 1
ATOM 612 N N . GLU A 1 79 ? 5.838 -3.233 16.979 1.00 83.44 79 GLU A N 1
ATOM 613 C CA . GLU A 1 79 ? 7.241 -3.580 17.259 1.00 83.44 79 GLU A CA 1
ATOM 614 C C . GLU A 1 79 ? 7.981 -3.863 15.945 1.00 83.44 79 GLU A C 1
ATOM 616 O O . GLU A 1 79 ? 9.035 -3.283 15.685 1.00 83.44 79 GLU A O 1
ATOM 621 N N . ASP A 1 80 ? 7.398 -4.700 15.079 1.00 85.19 80 ASP A N 1
ATOM 622 C CA . ASP A 1 80 ? 7.976 -5.028 13.772 1.00 85.19 80 ASP A CA 1
ATOM 623 C C . ASP A 1 80 ? 8.123 -3.783 12.891 1.00 85.19 80 ASP A C 1
ATOM 625 O O . ASP A 1 80 ? 9.154 -3.597 12.236 1.00 85.19 80 ASP A O 1
ATOM 629 N N . LEU A 1 81 ? 7.120 -2.898 12.915 1.00 89.50 81 LEU A N 1
ATOM 630 C CA . LEU A 1 81 ? 7.172 -1.626 12.201 1.00 89.50 81 LEU A CA 1
ATOM 631 C C . LEU A 1 81 ? 8.381 -0.791 12.641 1.00 89.50 81 LEU A C 1
ATOM 633 O O . LEU A 1 81 ? 9.086 -0.275 11.779 1.00 89.50 81 LEU A O 1
ATOM 637 N N . ALA A 1 82 ? 8.682 -0.701 13.940 1.00 84.19 82 ALA A N 1
ATOM 638 C CA . ALA A 1 82 ? 9.826 0.073 14.424 1.00 84.19 82 ALA A CA 1
ATOM 639 C C . ALA A 1 82 ? 11.156 -0.396 13.800 1.00 84.19 82 ALA A C 1
ATOM 641 O O . ALA A 1 82 ? 11.942 0.425 13.317 1.00 84.19 82 ALA A O 1
ATOM 642 N N . PHE A 1 83 ? 11.385 -1.711 13.722 1.00 82.56 83 PHE A N 1
ATOM 643 C CA . PHE A 1 83 ? 12.569 -2.274 13.061 1.00 82.56 83 PHE A CA 1
ATOM 644 C C . PHE A 1 83 ? 12.619 -1.944 11.565 1.00 82.56 83 PHE A C 1
ATOM 646 O O . PHE A 1 83 ? 13.679 -1.585 11.041 1.00 82.56 83 PHE A O 1
ATOM 653 N N . VAL A 1 84 ? 11.476 -2.038 10.878 1.00 89.75 84 VAL A N 1
ATOM 654 C CA . VAL A 1 84 ? 11.366 -1.684 9.457 1.00 89.75 84 VAL A CA 1
ATOM 655 C C . VAL A 1 84 ? 11.689 -0.205 9.244 1.00 89.75 84 VAL A C 1
ATOM 657 O O . VAL A 1 84 ? 12.500 0.111 8.375 1.00 89.75 84 VAL A O 1
ATOM 660 N N . LEU A 1 85 ? 11.141 0.701 10.059 1.00 90.62 85 LEU A N 1
ATOM 661 C CA . LEU A 1 85 ? 11.385 2.143 9.945 1.00 90.62 85 LEU A CA 1
ATOM 662 C C . LEU A 1 85 ? 12.868 2.497 10.086 1.00 90.62 85 LEU A C 1
ATOM 664 O O . LEU A 1 85 ? 13.376 3.305 9.308 1.00 90.62 85 LEU A O 1
ATOM 668 N N . HIS A 1 86 ? 13.584 1.867 11.021 1.00 85.81 86 HIS A N 1
ATOM 669 C CA . HIS A 1 86 ? 15.027 2.071 11.163 1.00 85.81 86 HIS A CA 1
ATOM 670 C C . HIS A 1 86 ? 15.802 1.626 9.922 1.00 85.81 86 HIS A C 1
ATOM 672 O O . HIS A 1 86 ? 16.632 2.382 9.416 1.00 85.81 86 HIS A O 1
ATOM 678 N N . PHE A 1 87 ? 15.509 0.433 9.397 1.00 89.50 87 PHE A N 1
ATOM 679 C CA . PHE A 1 87 ? 16.158 -0.046 8.179 1.00 89.50 87 PHE A CA 1
ATOM 680 C C . PHE A 1 87 ? 15.883 0.888 6.992 1.00 89.50 87 PHE A C 1
ATOM 682 O O . PHE A 1 87 ? 16.815 1.302 6.302 1.00 89.50 87 PHE A O 1
ATOM 689 N N . LEU A 1 88 ? 14.618 1.272 6.784 1.00 94.44 88 LEU A N 1
ATOM 690 C CA . LEU A 1 88 ? 14.215 2.170 5.701 1.00 94.44 88 LEU A CA 1
ATOM 691 C C . LEU A 1 88 ? 14.887 3.546 5.829 1.00 94.44 88 LEU A C 1
ATOM 693 O O . LEU A 1 88 ? 15.395 4.080 4.840 1.00 94.44 88 LEU A O 1
ATOM 697 N N . LYS A 1 89 ? 14.976 4.089 7.048 1.00 92.50 89 LYS A N 1
ATOM 698 C CA . LYS A 1 89 ? 15.706 5.331 7.314 1.00 92.50 89 LYS A CA 1
ATOM 699 C C . LYS A 1 89 ? 17.187 5.218 6.949 1.00 92.50 89 LYS A C 1
ATOM 701 O O . LYS A 1 89 ? 17.724 6.130 6.317 1.00 92.50 89 LYS A O 1
ATOM 706 N N . ASP A 1 90 ? 17.845 4.125 7.326 1.00 90.12 90 ASP A N 1
ATOM 707 C CA . ASP A 1 90 ? 19.279 3.925 7.087 1.00 90.12 90 ASP A CA 1
ATOM 708 C C . ASP A 1 90 ? 19.624 3.844 5.597 1.00 90.12 90 ASP A C 1
ATOM 710 O O . ASP A 1 90 ? 20.669 4.348 5.170 1.00 90.12 90 ASP A O 1
ATOM 714 N N . VAL A 1 91 ? 18.734 3.244 4.802 1.00 94.31 91 VAL A N 1
ATOM 715 C CA . VAL A 1 91 ? 18.867 3.204 3.341 1.00 94.31 91 VAL A CA 1
ATOM 716 C C . VAL A 1 91 ? 18.339 4.478 2.672 1.00 94.31 91 VAL A C 1
ATOM 718 O O . VAL A 1 91 ? 18.386 4.591 1.458 1.00 94.31 91 VAL A O 1
ATOM 721 N N . GLY A 1 92 ? 17.890 5.483 3.426 1.00 93.25 92 GLY A N 1
ATOM 722 C CA . GLY A 1 92 ? 17.561 6.805 2.891 1.00 93.25 92 GLY A CA 1
ATOM 723 C C . GLY A 1 92 ? 16.164 6.950 2.288 1.00 93.25 92 GLY A C 1
ATOM 724 O O . GLY A 1 92 ? 15.952 7.863 1.488 1.00 93.25 92 GLY A O 1
ATOM 725 N N . VAL A 1 93 ? 15.216 6.093 2.676 1.00 95.25 93 VAL A N 1
ATOM 726 C CA . VAL A 1 93 ? 13.778 6.323 2.450 1.00 95.25 93 VAL A CA 1
ATOM 727 C C . VAL A 1 93 ? 13.343 7.590 3.193 1.00 95.25 93 VAL A C 1
ATOM 729 O O . VAL A 1 93 ? 13.835 7.870 4.291 1.00 95.25 93 VAL A O 1
ATOM 732 N N . THR A 1 94 ? 12.452 8.380 2.592 1.00 93.00 94 THR A N 1
ATOM 733 C CA . THR A 1 94 ? 11.961 9.644 3.170 1.00 93.00 94 THR A CA 1
ATOM 734 C C . THR A 1 94 ? 10.544 9.544 3.724 1.00 93.00 94 THR A C 1
ATOM 736 O O . THR A 1 94 ? 10.216 10.243 4.683 1.00 93.00 94 THR A O 1
ATOM 739 N N . ASP A 1 95 ? 9.716 8.665 3.161 1.00 94.38 95 ASP A N 1
ATOM 740 C CA . ASP A 1 95 ? 8.299 8.538 3.500 1.00 94.38 95 ASP A CA 1
ATOM 741 C C . ASP A 1 95 ? 7.921 7.052 3.610 1.00 94.38 95 ASP A C 1
ATOM 743 O O . ASP A 1 95 ? 8.426 6.210 2.864 1.00 94.38 95 ASP A O 1
ATOM 747 N N . VAL A 1 96 ? 7.017 6.708 4.525 1.00 97.44 96 VAL A N 1
ATOM 748 C CA . VAL A 1 96 ? 6.474 5.345 4.623 1.00 97.44 96 VAL A CA 1
ATOM 749 C C . VAL A 1 96 ? 4.958 5.421 4.583 1.00 97.44 96 VAL A C 1
ATOM 751 O O . VAL A 1 96 ? 4.352 6.228 5.287 1.00 97.44 96 VAL A O 1
ATOM 754 N N . ALA A 1 97 ? 4.366 4.593 3.725 1.00 97.50 97 ALA A N 1
ATOM 755 C CA . ALA A 1 97 ? 2.925 4.435 3.614 1.00 97.50 97 ALA A CA 1
ATOM 756 C C . ALA A 1 97 ? 2.476 3.139 4.281 1.00 97.50 97 ALA A C 1
ATOM 758 O O . ALA A 1 97 ? 3.029 2.072 4.024 1.00 97.50 97 ALA A O 1
ATOM 759 N N . GLU A 1 98 ? 1.438 3.226 5.096 1.00 96.81 98 GLU A N 1
ATOM 760 C CA . GLU A 1 98 ? 0.787 2.092 5.737 1.00 96.81 98 GLU A CA 1
ATOM 761 C C . GLU A 1 98 ? -0.614 1.875 5.147 1.00 96.81 98 GLU A C 1
ATOM 763 O O . GLU A 1 98 ? -1.251 2.782 4.603 1.00 96.81 98 GLU A O 1
ATOM 768 N N . LEU A 1 99 ? -1.097 0.640 5.262 1.00 96.31 99 LEU A N 1
ATOM 769 C CA . LEU A 1 99 ? -2.501 0.303 5.020 1.00 96.31 99 LEU A CA 1
ATOM 770 C C . LEU A 1 99 ? -3.362 0.749 6.219 1.00 96.31 99 LEU A C 1
ATOM 772 O O . LEU A 1 99 ? -2.795 1.062 7.272 1.00 96.31 99 LEU A O 1
ATOM 776 N N . PRO A 1 100 ? -4.705 0.780 6.102 1.00 96.00 100 PRO A N 1
ATOM 777 C CA . PRO A 1 100 ? -5.541 1.222 7.209 1.00 96.00 100 PRO A CA 1
ATOM 778 C C . PRO A 1 100 ? -5.240 0.466 8.514 1.00 96.00 100 PRO A C 1
ATOM 780 O O . PRO A 1 100 ? -5.034 -0.749 8.528 1.00 96.00 100 PRO A O 1
ATOM 783 N N . PHE A 1 101 ? -5.236 1.200 9.625 1.00 95.75 101 PHE A N 1
ATOM 784 C CA . PHE A 1 101 ? -5.064 0.654 10.976 1.00 95.75 101 PHE A CA 1
ATOM 785 C C . PHE A 1 101 ? -6.263 0.917 11.885 1.00 95.75 101 PHE A C 1
ATOM 787 O O . PHE A 1 101 ? -6.147 0.846 13.111 1.00 95.75 101 PHE A O 1
ATOM 794 N N . THR A 1 102 ? -7.405 1.285 11.303 1.00 95.38 102 THR A N 1
ATOM 795 C CA . THR A 1 102 ? -8.652 1.386 12.055 1.00 95.38 102 THR A CA 1
ATOM 796 C C . THR A 1 102 ? -9.259 0.006 12.263 1.00 95.38 102 THR A C 1
ATOM 798 O O . THR A 1 102 ? -8.954 -0.944 11.542 1.00 95.38 102 THR A O 1
ATOM 801 N N . GLN A 1 103 ? -10.085 -0.112 13.299 1.00 94.44 103 GLN A N 1
ATOM 802 C CA . GLN A 1 103 ? -10.661 -1.377 13.729 1.00 94.44 103 GLN A CA 1
ATOM 803 C C . GLN A 1 103 ? -11.356 -2.106 12.572 1.00 94.44 103 GLN A C 1
ATOM 805 O O . GLN A 1 103 ? -12.122 -1.519 11.806 1.00 94.44 103 GLN A O 1
ATOM 810 N N . LYS A 1 104 ? -11.140 -3.421 12.513 1.00 92.62 104 LYS A N 1
ATOM 811 C CA . LYS A 1 104 ? -11.873 -4.347 11.649 1.00 92.62 104 LYS A CA 1
ATOM 812 C C . LYS A 1 104 ? -12.509 -5.471 12.459 1.00 92.62 104 LYS A C 1
ATOM 814 O O . LYS A 1 104 ? -12.046 -5.796 13.552 1.00 92.62 104 LYS A O 1
ATOM 819 N N . HIS A 1 105 ? -13.578 -6.066 11.938 1.00 93.00 105 HIS A N 1
ATOM 820 C CA . HIS A 1 105 ? -14.223 -7.207 12.575 1.00 93.00 105 HIS A CA 1
ATOM 821 C C . HIS A 1 105 ? -13.320 -8.448 12.555 1.00 93.00 105 HIS A C 1
ATOM 823 O O . HIS A 1 105 ? -12.637 -8.729 11.567 1.00 93.00 105 HIS A O 1
ATOM 829 N N . GLY A 1 106 ? -13.386 -9.249 13.622 1.00 90.62 106 GLY A N 1
ATOM 830 C CA . GLY A 1 106 ? -12.551 -10.436 13.818 1.00 90.62 106 GLY A CA 1
ATOM 831 C C . GLY A 1 106 ? -12.709 -11.535 12.760 1.00 90.62 106 GLY A C 1
ATOM 832 O O . GLY A 1 106 ? -11.842 -12.394 12.662 1.00 90.62 106 GLY A O 1
ATOM 833 N N . SER A 1 107 ? -13.761 -11.503 11.937 1.00 90.56 107 SER A N 1
ATOM 834 C CA . SER A 1 107 ? -13.965 -12.457 10.835 1.00 90.56 107 SER A CA 1
ATOM 835 C C . SER A 1 107 ? -13.284 -12.064 9.523 1.00 90.56 107 SER A C 1
ATOM 837 O O . SER A 1 107 ? -13.363 -12.836 8.570 1.00 90.56 107 SER A O 1
ATOM 839 N N . TYR A 1 108 ? -12.651 -10.889 9.439 1.00 92.00 108 TYR A N 1
ATOM 840 C CA . TYR A 1 108 ? -11.984 -10.407 8.227 1.00 92.00 108 TYR A CA 1
ATOM 841 C C . TYR A 1 108 ? -10.513 -10.068 8.483 1.00 92.00 108 TYR A C 1
ATOM 843 O O . TYR A 1 108 ? -10.099 -9.714 9.592 1.00 92.00 108 TYR A O 1
ATOM 851 N N . THR A 1 109 ? -9.704 -10.194 7.437 1.00 93.12 109 THR A N 1
ATOM 852 C CA . THR A 1 109 ? -8.263 -9.912 7.451 1.00 93.12 109 THR A CA 1
ATOM 853 C C . THR A 1 109 ? -7.923 -8.631 6.701 1.00 93.12 109 THR A C 1
ATOM 855 O O . THR A 1 109 ? -6.887 -8.035 6.978 1.00 93.12 109 THR A O 1
ATOM 858 N N . SER A 1 110 ? -8.795 -8.161 5.799 1.00 93.62 110 SER A N 1
ATOM 859 C CA . SER A 1 110 ? -8.535 -6.950 5.016 1.00 93.62 110 SER A CA 1
ATOM 860 C C . SER A 1 110 ? -8.474 -5.698 5.895 1.00 93.62 110 SER A C 1
ATOM 862 O O . SER A 1 110 ? -9.449 -5.403 6.586 1.00 93.62 110 SER A O 1
ATOM 864 N N . PRO A 1 111 ? -7.396 -4.900 5.809 1.00 94.00 111 PRO A N 1
ATOM 865 C CA . PRO A 1 111 ? -7.341 -3.568 6.405 1.00 94.00 111 PRO A CA 1
ATOM 866 C C . PRO A 1 111 ? -8.459 -2.635 5.915 1.00 94.00 111 PRO A C 1
ATOM 868 O O . PRO A 1 111 ? -8.840 -1.709 6.619 1.00 94.00 111 PRO A O 1
ATOM 871 N N . PHE A 1 112 ? -9.012 -2.879 4.722 1.00 92.75 112 PHE A N 1
ATOM 872 C CA . PHE A 1 112 ? -10.060 -2.047 4.124 1.00 92.75 112 PHE A CA 1
ATOM 873 C C . PHE A 1 112 ? -11.472 -2.389 4.621 1.00 92.75 112 PHE A C 1
ATOM 875 O O . PHE A 1 112 ? -12.392 -1.601 4.406 1.00 92.75 112 PHE A O 1
ATOM 882 N N . SER A 1 113 ? -11.643 -3.485 5.375 1.00 90.38 113 SER A N 1
ATOM 883 C CA . SER A 1 113 ? -12.845 -3.777 6.183 1.00 90.38 113 SER A CA 1
ATOM 884 C C . SER A 1 113 ? -12.898 -2.888 7.433 1.00 90.38 113 SER A C 1
ATOM 886 O O . SER A 1 113 ? -12.995 -3.359 8.568 1.00 90.38 113 SER A O 1
ATOM 888 N N . SER A 1 114 ? -12.761 -1.584 7.214 1.00 91.19 114 SER A N 1
ATOM 889 C CA . SER A 1 114 ? -12.319 -0.623 8.216 1.00 91.19 114 SER A CA 1
ATOM 890 C C . SER A 1 114 ? -13.484 0.101 8.887 1.00 91.19 114 SER A C 1
ATOM 892 O O . SER A 1 114 ? -14.529 0.340 8.273 1.00 91.19 114 SER A O 1
ATOM 894 N N . SER A 1 115 ? -13.289 0.489 10.143 1.00 93.44 115 SER A N 1
ATOM 895 C CA . SER A 1 115 ? -14.186 1.379 10.868 1.00 93.44 115 SER A CA 1
ATOM 896 C C . SER A 1 115 ? -13.837 2.857 10.659 1.00 93.44 115 SER A C 1
ATOM 898 O O . SER A 1 115 ? -12.723 3.219 10.265 1.00 93.44 115 SER A O 1
ATOM 900 N N . LEU A 1 116 ? -14.802 3.732 10.964 1.00 92.06 116 LEU A N 1
ATOM 901 C CA . LEU A 1 116 ? -14.588 5.180 10.987 1.00 92.06 116 LEU A CA 1
ATOM 902 C C . LEU A 1 116 ? -13.831 5.635 12.246 1.00 92.06 116 LEU A C 1
ATOM 904 O O . LEU A 1 116 ? -13.001 6.541 12.170 1.00 92.06 116 LEU A O 1
ATOM 908 N N . PHE A 1 117 ? -14.104 4.998 13.386 1.00 94.31 117 PHE A N 1
ATOM 909 C CA . PHE A 1 117 ? -13.429 5.212 14.664 1.00 94.31 117 PHE A CA 1
ATOM 910 C C . PHE A 1 117 ? -12.955 3.886 15.270 1.00 94.31 117 PHE A C 1
ATOM 912 O O . PHE A 1 117 ? -13.558 2.835 15.055 1.00 94.31 117 PHE A O 1
ATOM 919 N N . GLY A 1 118 ? -11.906 3.955 16.085 1.00 94.81 118 GLY A N 1
ATOM 920 C CA . GLY A 1 118 ? -11.296 2.806 16.740 1.00 94.81 118 GLY A CA 1
ATOM 921 C C . GLY A 1 118 ? -10.067 2.333 15.978 1.00 94.81 118 GLY A C 1
ATOM 922 O O . GLY A 1 118 ? -10.018 2.380 14.750 1.00 94.81 118 GLY A O 1
ATOM 923 N N . LEU A 1 119 ? -9.057 1.912 16.723 1.00 96.88 119 LEU A N 1
ATOM 924 C CA . LEU A 1 119 ? -7.786 1.415 16.219 1.00 96.88 119 LEU A CA 1
ATOM 925 C C . LEU A 1 119 ? -7.771 -0.113 16.254 1.00 96.88 119 LEU A C 1
ATOM 927 O O . LEU A 1 119 ? -8.404 -0.742 17.106 1.00 96.88 119 LEU A O 1
ATOM 931 N N . ASP A 1 120 ? -7.032 -0.696 15.323 1.00 95.75 120 ASP A N 1
ATOM 932 C CA . ASP A 1 120 ? -6.894 -2.135 15.175 1.00 95.75 120 ASP A CA 1
ATOM 933 C C . ASP A 1 120 ? -5.967 -2.724 16.243 1.00 95.75 120 ASP A C 1
ATOM 935 O O . ASP A 1 120 ? -4.783 -2.384 16.331 1.00 95.75 120 ASP A O 1
ATOM 939 N N . LEU A 1 121 ? -6.512 -3.625 17.061 1.00 95.69 121 LEU A N 1
ATOM 940 C CA . LEU A 1 121 ? -5.763 -4.282 18.128 1.00 95.69 121 LEU A CA 1
ATOM 941 C C . LEU A 1 121 ? -4.802 -5.349 17.601 1.00 95.69 121 LEU A C 1
ATOM 943 O O . LEU A 1 121 ? -3.908 -5.745 18.349 1.00 95.69 121 LEU A O 1
ATOM 947 N N . ASP A 1 122 ? -4.917 -5.777 16.338 1.00 93.75 122 ASP A N 1
ATOM 948 C CA . ASP A 1 122 ? -3.941 -6.692 15.732 1.00 93.75 122 ASP A CA 1
ATOM 949 C C . ASP A 1 122 ? -2.515 -6.100 15.796 1.00 93.75 122 ASP A C 1
ATOM 951 O O . ASP A 1 122 ? -1.536 -6.812 16.007 1.00 93.75 122 ASP A O 1
ATOM 955 N N . TYR A 1 123 ? -2.382 -4.770 15.730 1.00 94.06 123 TYR A N 1
ATOM 956 C CA . TYR A 1 123 ? -1.079 -4.097 15.779 1.00 94.06 123 TYR A CA 1
ATOM 957 C C . TYR A 1 123 ? -0.560 -3.826 17.193 1.00 94.06 123 TYR A C 1
ATOM 959 O O . TYR A 1 123 ? 0.594 -3.426 17.349 1.00 94.06 123 TYR A O 1
ATOM 967 N N . LEU A 1 124 ? -1.371 -4.055 18.229 1.00 92.06 124 LEU A N 1
ATOM 968 C CA . LEU A 1 124 ? -0.960 -3.838 19.612 1.00 92.06 124 LEU A CA 1
ATOM 969 C C . LEU A 1 124 ? 0.162 -4.805 19.998 1.00 92.06 124 LEU A C 1
ATOM 971 O O . LEU A 1 124 ? 0.035 -6.013 19.817 1.00 92.06 124 LEU A O 1
ATOM 975 N N . VAL A 1 125 ? 1.222 -4.283 20.609 1.00 88.44 125 VAL A N 1
ATOM 976 C CA . VAL A 1 125 ? 2.271 -5.101 21.222 1.00 88.44 125 VAL A CA 1
ATOM 977 C C . VAL A 1 125 ? 1.885 -5.350 22.680 1.00 88.44 125 VAL A C 1
ATOM 979 O O . VAL A 1 125 ? 1.946 -4.435 23.508 1.00 88.44 125 VAL A O 1
ATOM 982 N N . LEU A 1 126 ? 1.442 -6.569 22.999 1.00 86.44 126 LEU A N 1
ATOM 983 C CA . LEU A 1 126 ? 0.939 -6.921 24.334 1.00 86.44 126 LEU A CA 1
ATOM 984 C C . LEU A 1 126 ? 2.013 -6.764 25.417 1.00 86.44 126 LEU A C 1
ATOM 986 O O . LEU A 1 126 ? 1.716 -6.314 26.518 1.00 86.44 126 LEU A O 1
ATOM 990 N N . GLU A 1 127 ? 3.269 -7.046 25.086 1.00 82.25 127 GLU A N 1
ATOM 991 C CA . GLU A 1 127 ? 4.429 -6.908 25.970 1.00 82.25 127 GLU A CA 1
ATOM 992 C C . GLU A 1 127 ? 4.673 -5.469 26.433 1.00 82.25 127 GLU A C 1
ATOM 994 O O . GLU A 1 127 ? 5.350 -5.254 27.440 1.00 82.25 127 GLU A O 1
ATOM 999 N N . LEU A 1 128 ? 4.149 -4.482 25.699 1.00 78.25 128 LEU A N 1
ATOM 1000 C CA . LEU A 1 128 ? 4.298 -3.064 26.022 1.00 78.25 128 LEU A CA 1
ATOM 1001 C C . LEU A 1 128 ? 3.144 -2.520 26.859 1.00 78.25 128 LEU A C 1
ATOM 1003 O O . LEU A 1 128 ? 3.249 -1.405 27.378 1.00 78.25 128 LEU A O 1
ATOM 1007 N N . VAL A 1 129 ? 2.067 -3.289 27.028 1.00 84.38 129 VAL A N 1
ATOM 1008 C CA . VAL A 1 129 ? 0.976 -2.934 27.935 1.00 84.38 129 VAL A CA 1
ATOM 1009 C C . VAL A 1 129 ? 1.501 -3.059 29.374 1.00 84.38 129 VAL A C 1
ATOM 1011 O O . VAL A 1 129 ? 1.880 -4.162 29.769 1.00 84.38 129 VAL A O 1
ATOM 1014 N N . PRO A 1 130 ? 1.559 -1.969 30.170 1.00 83.31 130 PRO A N 1
ATOM 1015 C CA . PRO A 1 130 ? 2.119 -1.989 31.525 1.00 83.31 130 PRO A CA 1
ATOM 1016 C C . PRO A 1 130 ? 1.547 -3.099 32.403 1.00 83.31 130 PRO A C 1
ATOM 1018 O O . PRO A 1 130 ? 2.297 -3.847 33.018 1.00 83.31 130 PRO A O 1
ATOM 1021 N N . GLU A 1 131 ? 0.227 -3.261 32.397 1.00 91.06 131 GLU A N 1
ATOM 1022 C CA . GLU A 1 131 ? -0.451 -4.261 33.219 1.00 91.06 131 GLU A CA 1
ATOM 1023 C C . GLU A 1 131 ? -0.109 -5.703 32.815 1.00 91.06 131 GLU A C 1
ATOM 1025 O O . GLU A 1 131 ? -0.062 -6.575 33.675 1.00 91.06 131 GLU A O 1
ATOM 1030 N N . VAL A 1 132 ? 0.187 -5.954 31.535 1.00 86.00 132 VAL A N 1
ATOM 1031 C CA . VAL A 1 132 ? 0.650 -7.266 31.047 1.00 86.00 132 VAL A CA 1
ATOM 1032 C C . VAL A 1 132 ? 2.125 -7.479 31.376 1.00 86.00 132 VAL A C 1
ATOM 1034 O O . VAL A 1 132 ? 2.526 -8.577 31.737 1.00 86.00 132 VAL A O 1
ATOM 1037 N N . HIS A 1 133 ? 2.946 -6.437 31.248 1.00 80.25 133 HIS A N 1
ATOM 1038 C CA . HIS A 1 133 ? 4.376 -6.500 31.539 1.00 80.25 133 HIS A CA 1
ATOM 1039 C C . HIS A 1 133 ? 4.666 -6.751 33.024 1.00 80.25 133 HIS A C 1
ATOM 1041 O O . HIS A 1 133 ? 5.611 -7.458 33.370 1.00 80.25 133 HIS A O 1
ATOM 1047 N N . GLU A 1 134 ? 3.873 -6.141 33.901 1.00 81.31 134 GLU A N 1
ATOM 1048 C CA . GLU A 1 134 ? 4.057 -6.207 35.350 1.00 81.31 134 GLU A CA 1
ATOM 1049 C C . GLU A 1 134 ? 3.470 -7.475 35.980 1.00 81.31 134 GLU A C 1
ATOM 1051 O O . GLU A 1 134 ? 3.818 -7.798 37.117 1.00 81.31 134 GLU A O 1
ATOM 1056 N N . ASP A 1 135 ? 2.615 -8.198 35.254 1.00 84.19 135 ASP A N 1
ATOM 1057 C CA . ASP A 1 135 ? 2.019 -9.461 35.679 1.00 84.19 135 ASP A CA 1
ATOM 1058 C C . ASP A 1 135 ? 2.678 -10.644 34.932 1.00 84.19 135 ASP A C 1
ATOM 1060 O O . ASP A 1 135 ? 2.413 -10.861 33.744 1.00 84.19 135 ASP A O 1
ATOM 1064 N N . PRO A 1 136 ? 3.535 -11.442 35.604 1.00 84.88 136 PRO A N 1
ATOM 1065 C CA . PRO A 1 136 ? 4.205 -12.582 34.982 1.00 84.88 136 PRO A CA 1
ATOM 1066 C C . PRO A 1 136 ? 3.249 -13.634 34.407 1.00 84.88 136 PRO A C 1
ATOM 1068 O O . PRO A 1 136 ? 3.612 -14.296 33.430 1.00 84.88 136 PRO A O 1
ATOM 1071 N N . ASP A 1 137 ? 2.054 -13.788 34.984 1.00 90.25 137 ASP A N 1
ATOM 1072 C CA . ASP A 1 137 ? 1.063 -14.750 34.512 1.00 90.25 137 ASP A CA 1
ATOM 1073 C C . ASP A 1 137 ? 0.448 -14.257 33.197 1.00 90.25 137 ASP A C 1
ATOM 1075 O O . ASP A 1 137 ? 0.388 -15.019 32.231 1.00 90.25 137 ASP A O 1
ATOM 1079 N N . LEU A 1 138 ? 0.084 -12.970 33.103 1.00 88.31 138 LEU A N 1
ATOM 1080 C CA . LEU A 1 138 ? -0.387 -12.374 31.842 1.00 88.31 138 LEU A CA 1
ATOM 1081 C C . LEU A 1 138 ? 0.694 -12.386 30.763 1.00 88.31 138 LEU A C 1
ATOM 1083 O O . LEU A 1 138 ? 0.415 -12.720 29.611 1.00 88.31 138 LEU A O 1
ATOM 1087 N N . PHE A 1 139 ? 1.936 -12.075 31.126 1.00 84.81 139 PHE A N 1
ATOM 1088 C CA . PHE A 1 139 ? 3.057 -12.110 30.193 1.00 84.81 139 PHE A CA 1
ATOM 1089 C C . PHE A 1 139 ? 3.289 -13.520 29.626 1.00 84.81 139 PHE A C 1
ATOM 1091 O O . PHE A 1 139 ? 3.569 -13.686 28.436 1.00 84.81 139 PHE A O 1
ATOM 1098 N N . ALA A 1 140 ? 3.141 -14.556 30.458 1.00 85.25 140 ALA A N 1
ATOM 1099 C CA . ALA A 1 140 ? 3.272 -15.950 30.041 1.00 85.25 140 ALA A CA 1
ATOM 1100 C C . ALA A 1 140 ? 2.133 -16.425 29.118 1.00 85.25 140 ALA A C 1
ATOM 1102 O O . ALA A 1 140 ? 2.327 -17.396 28.384 1.00 85.25 140 ALA A O 1
ATOM 1103 N N . MET A 1 141 ? 0.976 -15.749 29.116 1.00 88.75 141 MET A N 1
ATOM 1104 C CA . MET A 1 141 ? -0.155 -16.064 28.232 1.00 88.75 141 MET A CA 1
ATOM 1105 C C . MET A 1 141 ? 0.056 -15.618 26.781 1.00 88.75 141 MET A C 1
ATOM 1107 O O . MET A 1 141 ? -0.670 -16.091 25.906 1.00 88.75 141 MET A O 1
ATOM 1111 N N . ILE A 1 142 ? 1.006 -14.715 26.503 1.00 85.31 142 ILE A N 1
ATOM 1112 C CA . ILE A 1 142 ? 1.213 -14.181 25.151 1.00 85.31 142 ILE A CA 1
ATOM 1113 C C . ILE A 1 142 ? 1.634 -15.323 24.211 1.00 85.31 142 ILE A C 1
ATOM 1115 O O . ILE A 1 142 ? 2.716 -15.899 24.389 1.00 85.31 142 ILE A O 1
ATOM 1119 N N . PRO A 1 143 ? 0.818 -15.657 23.193 1.00 78.69 143 PRO A N 1
ATOM 1120 C CA . PRO A 1 143 ? 1.071 -16.798 22.336 1.00 78.69 143 PRO A CA 1
ATOM 1121 C C . PRO A 1 143 ? 2.261 -16.493 21.432 1.00 78.69 143 PRO A C 1
ATOM 1123 O O . PRO A 1 143 ? 2.405 -15.389 20.906 1.00 78.69 143 PRO A O 1
ATOM 1126 N N . LYS A 1 144 ? 3.133 -17.484 21.251 1.00 73.69 144 LYS A N 1
ATOM 1127 C CA . LYS A 1 144 ? 4.358 -17.334 20.471 1.00 73.69 144 LYS A CA 1
ATOM 1128 C C . LYS A 1 144 ? 4.363 -18.273 19.271 1.00 73.69 144 LYS A C 1
ATOM 1130 O O . LYS A 1 144 ? 4.115 -19.469 19.423 1.00 73.69 144 LYS A O 1
ATOM 1135 N N . ARG A 1 145 ? 4.667 -17.727 18.090 1.00 72.81 145 ARG A N 1
ATOM 1136 C CA . ARG A 1 145 ? 4.829 -18.490 16.847 1.00 72.81 145 ARG A CA 1
ATOM 1137 C C . ARG A 1 145 ? 5.922 -19.560 17.021 1.00 72.81 145 ARG A C 1
ATOM 1139 O O . ARG A 1 145 ? 7.030 -19.221 17.447 1.00 72.81 145 ARG A O 1
ATOM 1146 N N . PRO A 1 146 ? 5.659 -20.834 16.678 1.00 64.81 146 PRO A N 1
ATOM 1147 C CA . PRO A 1 146 ? 6.687 -21.872 16.679 1.00 64.81 146 PRO A CA 1
ATOM 1148 C C . PRO A 1 146 ? 7.679 -21.669 15.521 1.00 64.81 146 PRO A C 1
ATOM 1150 O O . PRO A 1 146 ? 7.314 -21.139 14.481 1.00 64.81 146 PRO A O 1
ATOM 1153 N N . LEU A 1 147 ? 8.911 -22.176 15.637 1.00 57.47 147 LEU A N 1
ATOM 1154 C CA . LEU A 1 147 ? 9.934 -22.095 14.569 1.00 57.47 147 LEU A CA 1
ATOM 1155 C C . LEU A 1 147 ? 9.477 -22.692 13.218 1.00 57.47 147 LEU A C 1
ATOM 1157 O O . LEU A 1 147 ? 9.916 -22.256 12.163 1.00 57.47 147 LEU A O 1
ATOM 1161 N N . VAL A 1 148 ? 8.563 -23.670 13.230 1.00 52.81 148 VAL A N 1
ATOM 1162 C CA . VAL A 1 148 ? 8.019 -24.328 12.018 1.00 52.81 148 VAL A CA 1
ATOM 1163 C C . VAL A 1 148 ? 7.077 -23.406 11.217 1.00 52.81 148 VAL A C 1
ATOM 1165 O O . VAL A 1 148 ? 6.767 -23.683 10.059 1.00 52.81 148 VAL A O 1
ATOM 1168 N N . TYR A 1 149 ? 6.642 -22.295 11.818 1.00 53.81 149 TYR A N 1
ATOM 1169 C CA . TYR A 1 149 ? 5.708 -21.319 11.253 1.00 53.81 149 TYR A CA 1
ATOM 1170 C C . TYR A 1 149 ? 6.283 -20.534 10.058 1.00 53.81 149 TYR A C 1
ATOM 1172 O O . TYR A 1 149 ? 5.534 -20.028 9.224 1.00 53.81 149 TYR A O 1
ATOM 1180 N N . GLU A 1 150 ? 7.611 -20.492 9.917 1.00 55.09 150 GLU A N 1
ATOM 1181 C CA . GLU A 1 150 ? 8.296 -19.848 8.786 1.00 55.09 150 GLU A CA 1
ATOM 1182 C C . GLU A 1 150 ? 8.019 -20.530 7.430 1.00 55.09 150 GLU A C 1
ATOM 1184 O O . GLU A 1 150 ? 8.260 -19.931 6.388 1.00 55.09 150 GLU A O 1
ATOM 1189 N N . ASN A 1 151 ? 7.472 -21.753 7.410 1.00 54.38 151 ASN A N 1
ATOM 1190 C CA . ASN A 1 151 ? 7.246 -22.489 6.161 1.00 54.38 151 ASN A CA 1
ATOM 1191 C C . ASN A 1 151 ? 5.958 -22.098 5.404 1.00 54.38 151 ASN A C 1
ATOM 1193 O O . ASN A 1 151 ? 5.912 -22.298 4.193 1.00 54.38 151 ASN A O 1
ATOM 1197 N N . ASP A 1 152 ? 4.928 -21.557 6.073 1.00 64.31 152 ASP A N 1
ATOM 1198 C CA . ASP A 1 152 ? 3.667 -21.118 5.421 1.00 64.31 152 ASP A CA 1
ATOM 1199 C C . ASP A 1 152 ? 3.537 -19.582 5.341 1.00 64.31 152 ASP A C 1
ATOM 1201 O O . ASP A 1 152 ? 2.734 -19.058 4.564 1.00 64.31 152 ASP A O 1
ATOM 1205 N N . MET A 1 153 ? 4.359 -18.840 6.105 1.00 74.69 153 MET A N 1
ATOM 1206 C CA . MET A 1 153 ? 4.420 -17.367 6.075 1.00 74.69 153 MET A CA 1
ATOM 1207 C C . MET A 1 153 ? 3.016 -16.732 6.106 1.00 74.69 153 MET A C 1
ATOM 1209 O O . MET A 1 153 ? 2.718 -15.817 5.340 1.00 74.69 153 MET A O 1
ATOM 1213 N N . CYS A 1 154 ? 2.117 -17.256 6.943 1.00 83.88 154 CYS A N 1
ATOM 1214 C CA . CYS A 1 154 ? 0.721 -16.832 7.022 1.00 83.88 154 CYS A CA 1
ATOM 1215 C C . CYS A 1 154 ? 0.340 -16.535 8.470 1.00 83.88 154 CYS A C 1
ATOM 1217 O O . CYS A 1 154 ? 0.679 -17.315 9.346 1.00 83.88 154 CYS A O 1
ATOM 1219 N N . CYS A 1 155 ? -0.372 -15.445 8.733 1.00 85.06 155 CYS A N 1
ATOM 1220 C CA . CYS A 1 155 ? -0.916 -15.059 10.026 1.00 85.06 155 CYS A CA 1
ATOM 1221 C C . CYS A 1 155 ? -1.959 -16.068 10.528 1.00 85.06 155 CYS A C 1
ATOM 1223 O O . CYS A 1 155 ? -2.773 -16.565 9.749 1.00 85.06 155 CYS A O 1
ATOM 1225 N N . ASP A 1 156 ? -1.963 -16.308 11.838 1.00 86.69 156 ASP A N 1
ATOM 1226 C CA . ASP A 1 156 ? -3.008 -17.045 12.551 1.00 86.69 156 ASP A CA 1
ATOM 1227 C C . ASP A 1 156 ? -3.826 -16.040 13.364 1.00 86.69 156 ASP A C 1
ATOM 1229 O O . ASP A 1 156 ? -3.549 -15.771 14.536 1.00 86.69 156 ASP A O 1
ATOM 1233 N N . PHE A 1 157 ? -4.791 -15.405 12.696 1.00 89.31 157 PHE A N 1
ATOM 1234 C CA . PHE A 1 157 ? -5.602 -14.360 13.316 1.00 89.31 157 PHE A CA 1
ATOM 1235 C C . PHE A 1 157 ? -6.526 -14.891 14.417 1.00 89.31 157 PHE A C 1
ATOM 1237 O O . PHE A 1 157 ? -6.867 -14.122 15.314 1.00 89.31 157 PHE A O 1
ATOM 1244 N N . ASP A 1 158 ? -6.892 -16.174 14.391 1.00 87.69 158 ASP A N 1
ATOM 1245 C CA . ASP A 1 158 ? -7.768 -16.767 15.402 1.00 87.69 158 ASP A CA 1
ATOM 1246 C C . ASP A 1 158 ? -7.055 -16.811 16.757 1.00 87.69 158 ASP A C 1
ATOM 1248 O O . ASP A 1 158 ? -7.534 -16.235 17.738 1.00 87.69 158 ASP A O 1
ATOM 1252 N N . VAL A 1 159 ? -5.854 -17.402 16.801 1.00 87.69 159 VAL A N 1
ATOM 1253 C CA . VAL A 1 159 ? -5.033 -17.434 18.023 1.00 87.69 159 VAL A CA 1
ATOM 1254 C C . VAL A 1 159 ? -4.608 -16.021 18.430 1.00 87.69 159 VAL A C 1
ATOM 1256 O O . VAL A 1 159 ? -4.671 -15.660 19.608 1.00 87.69 159 VAL A O 1
ATOM 1259 N N . HIS A 1 160 ? -4.205 -15.201 17.456 1.00 89.56 160 HIS A N 1
ATOM 1260 C CA . HIS A 1 160 ? -3.728 -13.835 17.674 1.00 89.56 160 HIS A CA 1
ATOM 1261 C C . HIS A 1 160 ? -4.760 -12.934 18.365 1.00 89.56 160 HIS A C 1
ATOM 1263 O O . HIS A 1 160 ? -4.428 -12.220 19.320 1.00 89.56 160 HIS A O 1
ATOM 1269 N N . ARG A 1 161 ? -6.009 -12.956 17.884 1.00 92.06 161 ARG A N 1
ATOM 1270 C CA . ARG A 1 161 ? -7.093 -12.091 18.369 1.00 92.06 161 ARG A CA 1
ATOM 1271 C C . ARG A 1 161 ? -7.703 -12.615 19.657 1.00 92.06 161 ARG A C 1
ATOM 1273 O O . ARG A 1 161 ? -7.994 -11.820 20.551 1.00 92.06 161 ARG A O 1
ATOM 1280 N N . GLU A 1 162 ? -7.844 -13.932 19.792 1.00 91.56 162 GLU A N 1
ATOM 1281 C CA . GLU A 1 162 ? -8.379 -14.528 21.016 1.00 91.56 162 GLU A CA 1
ATOM 1282 C C . GLU A 1 162 ? -7.449 -14.288 22.211 1.00 91.56 162 GLU A C 1
ATOM 1284 O O . GLU A 1 162 ? -7.906 -13.893 23.286 1.00 91.56 162 GLU A O 1
ATOM 1289 N N . ALA A 1 163 ? -6.133 -14.415 22.017 1.00 91.06 163 ALA A N 1
ATOM 1290 C CA . ALA A 1 163 ? -5.168 -14.097 23.063 1.00 91.06 163 ALA A CA 1
ATOM 1291 C C . ALA A 1 163 ? -5.265 -12.636 23.521 1.00 91.06 163 ALA A C 1
ATOM 1293 O O . ALA A 1 163 ? -5.330 -12.376 24.723 1.00 91.06 163 ALA A O 1
ATOM 1294 N N . ARG A 1 164 ? -5.346 -11.682 22.584 1.00 93.62 164 ARG A N 1
ATOM 1295 C CA . ARG A 1 164 ? -5.544 -10.257 22.904 1.00 93.62 164 ARG A CA 1
ATOM 1296 C C . ARG A 1 164 ? -6.817 -10.030 23.696 1.00 93.62 164 ARG A C 1
ATOM 1298 O O . ARG A 1 164 ? -6.776 -9.332 24.701 1.00 93.62 164 ARG A O 1
ATOM 1305 N N . ARG A 1 165 ? -7.930 -10.638 23.278 1.00 94.00 165 ARG A N 1
ATOM 1306 C CA . ARG A 1 165 ? -9.220 -10.510 23.964 1.00 94.00 165 ARG A CA 1
ATOM 1307 C C . ARG A 1 165 ? -9.115 -10.936 25.430 1.00 94.00 165 ARG A C 1
ATOM 1309 O O . ARG A 1 165 ? -9.550 -10.200 26.311 1.00 94.00 165 ARG A O 1
ATOM 1316 N N . VAL A 1 166 ? -8.523 -12.102 25.693 1.00 95.19 166 VAL A N 1
ATOM 1317 C CA . VAL A 1 166 ? -8.401 -12.650 27.054 1.00 95.19 166 VAL A CA 1
ATOM 1318 C C . VAL A 1 166 ? -7.400 -11.857 27.897 1.00 95.19 166 VAL A C 1
ATOM 1320 O O . VAL A 1 166 ? -7.699 -11.517 29.043 1.00 95.19 166 VAL A O 1
ATOM 1323 N N . ILE A 1 167 ? -6.222 -11.555 27.347 1.00 96.00 167 ILE A N 1
ATOM 1324 C CA . ILE A 1 167 ? -5.151 -10.856 28.068 1.00 96.00 167 ILE A CA 1
ATOM 1325 C C . ILE A 1 167 ? -5.573 -9.421 28.393 1.00 96.00 167 ILE A C 1
ATOM 1327 O O . ILE A 1 167 ? -5.404 -8.986 29.529 1.00 96.00 167 ILE A O 1
ATOM 1331 N N . LEU A 1 168 ? -6.181 -8.701 27.443 1.00 97.50 168 LEU A N 1
ATOM 1332 C CA . LEU A 1 168 ? -6.623 -7.322 27.665 1.00 97.50 168 LEU A CA 1
ATOM 1333 C C . LEU A 1 168 ? -7.785 -7.222 28.652 1.00 97.50 168 LEU A C 1
ATOM 1335 O O . LEU A 1 168 ? -7.829 -6.257 29.405 1.00 97.50 168 LEU A O 1
ATOM 1339 N N . ALA A 1 169 ? -8.687 -8.207 28.703 1.00 97.00 169 ALA A N 1
ATOM 1340 C CA . ALA A 1 169 ? -9.740 -8.231 29.718 1.00 97.00 169 ALA A CA 1
ATOM 1341 C C . ALA A 1 169 ? -9.151 -8.312 31.138 1.00 97.00 169 ALA A C 1
ATOM 1343 O O . ALA A 1 169 ? -9.504 -7.516 32.003 1.00 97.00 169 ALA A O 1
ATOM 1344 N N . LYS A 1 170 ? -8.181 -9.209 31.358 1.00 97.56 170 LYS A N 1
ATOM 1345 C CA . LYS A 1 170 ? -7.496 -9.342 32.654 1.00 97.56 170 LYS A CA 1
ATOM 1346 C C . LYS A 1 170 ? -6.618 -8.131 32.983 1.00 97.56 170 LYS A C 1
ATOM 1348 O O . LYS A 1 170 ? -6.599 -7.667 34.120 1.00 97.56 170 LYS A O 1
ATOM 1353 N N . ALA A 1 171 ? -5.919 -7.590 31.986 1.00 96.81 171 ALA A N 1
ATOM 1354 C CA . ALA A 1 171 ? -5.137 -6.367 32.142 1.00 96.81 171 ALA A CA 1
ATOM 1355 C C . ALA A 1 171 ? -6.029 -5.165 32.501 1.00 96.81 171 ALA A C 1
ATOM 1357 O O . ALA A 1 171 ? -5.647 -4.354 33.341 1.00 96.81 171 ALA A O 1
ATOM 1358 N N . ALA A 1 172 ? -7.237 -5.080 31.933 1.00 97.94 172 ALA A N 1
ATOM 1359 C CA . ALA A 1 172 ? -8.214 -4.053 32.279 1.00 97.94 172 ALA A CA 1
ATOM 1360 C C . ALA A 1 172 ? -8.670 -4.172 33.741 1.00 97.94 172 ALA A C 1
ATOM 1362 O O . ALA A 1 172 ? -8.686 -3.170 34.452 1.00 97.94 172 ALA A O 1
ATOM 1363 N N . GLU A 1 173 ? -8.983 -5.381 34.223 1.00 96.44 173 GLU A N 1
ATOM 1364 C CA . GLU A 1 173 ? -9.314 -5.617 35.639 1.00 96.44 173 GLU A CA 1
ATOM 1365 C C . GLU A 1 173 ? -8.191 -5.123 36.563 1.00 96.44 173 GLU A C 1
ATOM 1367 O O . GLU A 1 173 ? -8.444 -4.403 37.536 1.00 96.44 173 GLU A O 1
ATOM 1372 N N . PHE A 1 174 ? -6.938 -5.447 36.223 1.00 94.62 174 PHE A N 1
ATOM 1373 C CA . PHE A 1 174 ? -5.778 -4.984 36.978 1.00 94.62 174 PHE A CA 1
ATOM 1374 C C . PHE A 1 174 ? -5.652 -3.454 36.958 1.00 94.62 174 PHE A C 1
ATOM 1376 O O . PHE A 1 174 ? -5.499 -2.823 38.010 1.00 94.62 174 PHE A O 1
ATOM 1383 N N . PHE A 1 175 ? -5.773 -2.849 35.774 1.00 96.25 175 PHE A N 1
ATOM 1384 C CA . PHE A 1 175 ? -5.722 -1.404 35.585 1.00 96.25 175 PHE A CA 1
ATOM 1385 C C . PHE A 1 175 ? -6.785 -0.684 36.422 1.00 96.25 175 PHE A C 1
ATOM 1387 O O . PHE A 1 175 ? -6.457 0.229 37.181 1.00 96.25 175 PHE A O 1
ATOM 1394 N N . PHE A 1 176 ? -8.047 -1.111 36.344 1.00 96.88 176 PHE A N 1
ATOM 1395 C CA . PHE A 1 176 ? -9.145 -0.469 37.066 1.00 96.88 176 PHE A CA 1
ATOM 1396 C C . PHE A 1 176 ? -9.033 -0.644 38.583 1.00 96.88 176 PHE A C 1
ATOM 1398 O O . PHE A 1 176 ? -9.328 0.296 39.324 1.00 96.88 176 PHE A O 1
ATOM 1405 N N . SER A 1 177 ? -8.533 -1.789 39.063 1.00 94.69 177 SER A N 1
ATOM 1406 C CA . SER A 1 177 ? -8.241 -1.975 40.489 1.00 94.69 177 SER A CA 1
ATOM 1407 C C . SER A 1 177 ? -7.196 -0.970 40.987 1.00 94.69 177 SER A C 1
ATOM 1409 O O . SER A 1 177 ? -7.363 -0.380 42.060 1.00 94.69 177 SER A O 1
ATOM 1411 N N . ARG A 1 178 ? -6.126 -0.743 40.213 1.00 92.75 178 ARG A N 1
ATOM 1412 C CA . ARG A 1 178 ? -5.105 0.259 40.555 1.00 92.75 178 ARG A CA 1
ATOM 1413 C C . ARG A 1 178 ? -5.636 1.673 40.452 1.00 92.75 178 ARG A C 1
ATOM 1415 O O . ARG A 1 178 ? -5.429 2.450 41.372 1.00 92.75 178 ARG A O 1
ATOM 1422 N N . MET A 1 179 ? -6.361 1.996 39.386 1.00 93.31 179 MET A N 1
ATOM 1423 C CA . MET A 1 179 ? -6.988 3.303 39.205 1.00 93.31 179 MET A CA 1
ATOM 1424 C C . MET A 1 179 ? -7.928 3.647 40.368 1.00 93.31 179 MET A C 1
ATOM 1426 O O . MET A 1 179 ? -7.980 4.798 40.788 1.00 93.31 179 MET A O 1
ATOM 1430 N N . HIS A 1 180 ? -8.637 2.662 40.927 1.00 93.31 180 HIS A N 1
ATOM 1431 C CA . HIS A 1 180 ? -9.467 2.872 42.112 1.00 93.31 180 HIS A CA 1
ATOM 1432 C C . HIS A 1 180 ? -8.641 3.225 43.360 1.00 93.31 180 HIS A C 1
ATOM 1434 O O . HIS A 1 180 ? -9.044 4.084 44.141 1.00 93.31 180 HIS A O 1
ATOM 1440 N N . SER A 1 181 ? -7.483 2.587 43.540 1.00 93.81 181 SER A N 1
ATOM 1441 C CA . SER A 1 181 ? -6.574 2.867 44.663 1.00 93.81 181 SER A CA 1
ATOM 1442 C C . SER A 1 181 ? -5.756 4.152 44.472 1.00 93.81 181 SER A C 1
ATOM 1444 O O . SER A 1 181 ? -5.466 4.850 45.440 1.00 93.81 181 SER A O 1
ATOM 1446 N N . GLU A 1 182 ? -5.418 4.489 43.227 1.00 92.56 182 GLU A N 1
ATOM 1447 C CA . GLU A 1 182 ? -4.549 5.602 42.838 1.00 92.56 182 GLU A CA 1
ATOM 1448 C C . GLU A 1 182 ? -5.153 6.407 41.664 1.00 92.56 182 GLU A C 1
ATOM 1450 O O . GLU A 1 182 ? -4.608 6.429 40.551 1.00 92.56 182 GLU A O 1
ATOM 1455 N N . PRO A 1 183 ? -6.275 7.117 41.887 1.00 89.62 183 PRO A N 1
ATOM 1456 C CA . PRO A 1 183 ? -7.014 7.802 40.821 1.00 89.62 183 PRO A CA 1
ATOM 1457 C C . PRO A 1 183 ? -6.256 8.984 40.203 1.00 89.62 183 PRO A C 1
ATOM 1459 O O . PRO A 1 183 ? -6.595 9.434 39.113 1.00 89.62 183 PRO A O 1
ATOM 1462 N N . SER A 1 184 ? -5.226 9.490 40.887 1.00 91.44 184 SER A N 1
ATOM 1463 C CA . SER A 1 184 ? -4.362 10.578 40.419 1.00 91.44 184 SER A CA 1
ATOM 1464 C C . SER A 1 184 ? -3.061 10.094 39.770 1.00 91.44 184 SER A C 1
ATOM 1466 O O . SER A 1 184 ? -2.168 10.908 39.534 1.00 91.44 184 SER A O 1
ATOM 1468 N N . SER A 1 185 ? -2.907 8.788 39.521 1.00 88.31 185 SER A N 1
ATOM 1469 C CA . SER A 1 185 ? -1.762 8.276 38.762 1.00 88.31 185 SER A CA 1
ATOM 1470 C C . SER A 1 185 ? -1.758 8.851 37.339 1.00 88.31 185 SER A C 1
ATOM 1472 O O . SER A 1 185 ? -2.811 9.125 36.757 1.00 88.31 185 SER A O 1
ATOM 1474 N N . SER A 1 186 ? -0.573 9.027 36.748 1.00 85.44 186 SER A N 1
ATOM 1475 C CA . SER A 1 186 ? -0.433 9.574 35.387 1.00 85.44 186 SER A CA 1
ATOM 1476 C C . SER A 1 186 ? -1.235 8.773 34.357 1.00 85.44 186 SER A C 1
ATOM 1478 O O . SER A 1 186 ? -1.893 9.349 33.492 1.00 85.44 186 SER A O 1
ATOM 1480 N N . ARG A 1 187 ? -1.242 7.443 34.497 1.00 86.06 187 ARG A N 1
ATOM 1481 C CA . ARG A 1 187 ? -1.977 6.523 33.624 1.00 86.06 187 ARG A CA 1
ATOM 1482 C C . ARG A 1 187 ? -3.494 6.655 33.773 1.00 86.06 187 ARG A C 1
ATOM 1484 O O . ARG A 1 187 ? -4.193 6.688 32.764 1.00 86.06 187 ARG A O 1
ATOM 1491 N N . ALA A 1 188 ? -4.002 6.799 35.001 1.00 91.50 188 ALA A N 1
ATOM 1492 C CA . ALA A 1 188 ? -5.424 7.054 35.244 1.00 91.50 188 ALA A CA 1
ATOM 1493 C C . ALA A 1 188 ? -5.879 8.381 34.618 1.00 91.50 188 ALA A C 1
ATOM 1495 O O . ALA A 1 188 ? -6.911 8.429 33.950 1.00 91.50 188 ALA A O 1
ATOM 1496 N N . VAL A 1 189 ? -5.085 9.446 34.773 1.00 91.31 189 VAL A N 1
ATOM 1497 C CA . VAL A 1 189 ? -5.372 10.762 34.178 1.00 91.31 189 VAL A CA 1
ATOM 1498 C C . VAL A 1 189 ? -5.374 10.698 32.646 1.00 91.31 189 VAL A C 1
ATOM 1500 O O . VAL A 1 189 ? -6.268 11.263 32.012 1.00 91.31 189 VAL A O 1
ATOM 1503 N N . ALA A 1 190 ? -4.419 9.984 32.041 1.00 88.94 190 ALA A N 1
ATOM 1504 C CA . ALA A 1 190 ? -4.362 9.788 30.592 1.00 88.94 190 ALA A CA 1
ATOM 1505 C C . ALA A 1 190 ? -5.582 9.009 30.065 1.00 88.94 190 ALA A C 1
ATOM 1507 O O . ALA A 1 190 ? -6.209 9.439 29.095 1.00 88.94 190 ALA A O 1
ATOM 1508 N N . TYR A 1 191 ? -5.974 7.923 30.741 1.00 96.06 191 TYR A N 1
ATOM 1509 C CA . TYR A 1 191 ? -7.169 7.147 30.395 1.00 96.06 191 TYR A CA 1
ATOM 1510 C C . TYR A 1 191 ? -8.454 7.983 30.490 1.00 96.06 191 TYR A C 1
ATOM 1512 O O . TYR A 1 191 ? -9.276 7.976 29.570 1.00 96.06 191 TYR A O 1
ATOM 1520 N N . LEU A 1 192 ? -8.622 8.749 31.573 1.00 96.38 192 LEU A N 1
ATOM 1521 C CA . LEU A 1 192 ? -9.772 9.642 31.746 1.00 96.38 192 LEU A CA 1
ATOM 1522 C C . LEU A 1 192 ? -9.824 10.714 30.651 1.00 96.38 192 LEU A C 1
ATOM 1524 O O . LEU A 1 192 ? -10.875 10.932 30.059 1.00 96.38 192 LEU A O 1
ATOM 1528 N N . SER A 1 193 ? -8.681 11.312 30.312 1.00 95.25 193 SER A N 1
ATOM 1529 C CA . SER A 1 193 ? -8.596 12.318 29.244 1.00 95.25 193 SER A CA 1
ATOM 1530 C C . SER A 1 193 ? -8.967 11.735 27.875 1.00 95.25 193 SER A C 1
ATOM 1532 O O . SER A 1 193 ? -9.682 12.365 27.096 1.00 95.25 193 SER A O 1
ATOM 1534 N N . TYR A 1 194 ? -8.503 10.518 27.573 1.00 95.94 194 TYR A N 1
ATOM 1535 C CA . TYR A 1 194 ? -8.838 9.811 26.336 1.00 95.94 194 TYR A CA 1
ATOM 1536 C C . TYR A 1 194 ? -10.335 9.481 26.254 1.00 95.94 194 TYR A C 1
ATOM 1538 O O . TYR A 1 194 ? -10.984 9.748 25.239 1.00 95.94 194 TYR A O 1
ATOM 1546 N N . THR A 1 195 ? -10.895 8.927 27.331 1.00 96.94 195 THR A N 1
ATOM 1547 C CA . THR A 1 195 ? -12.306 8.521 27.378 1.00 96.94 195 THR A CA 1
ATOM 1548 C C . THR A 1 195 ? -13.265 9.707 27.379 1.00 96.94 195 THR A C 1
ATOM 1550 O O . THR A 1 195 ? -14.302 9.620 26.728 1.00 96.94 195 THR A O 1
ATOM 1553 N N . GLU A 1 196 ? -12.920 10.822 28.028 1.00 97.06 196 GLU A N 1
ATOM 1554 C CA . GLU A 1 196 ? -13.688 12.072 27.968 1.00 97.06 196 GLU A CA 1
ATOM 1555 C C . GLU A 1 196 ? -13.675 12.655 26.549 1.00 97.06 196 GLU A C 1
ATOM 1557 O O . GLU A 1 196 ? -14.726 12.975 25.993 1.00 97.06 196 GLU A O 1
ATOM 1562 N N . ARG A 1 197 ? -12.497 12.718 25.912 1.00 96.12 197 ARG A N 1
ATOM 1563 C CA . ARG A 1 197 ? -12.339 13.289 24.567 1.00 96.12 197 ARG A CA 1
ATOM 1564 C C . ARG A 1 197 ? -13.139 12.550 23.492 1.00 96.12 197 ARG A C 1
ATOM 1566 O O . ARG A 1 197 ? -13.627 13.191 22.564 1.00 96.12 197 ARG A O 1
ATOM 1573 N N . TYR A 1 198 ? -13.246 11.225 23.590 1.00 96.00 198 TYR A N 1
ATOM 1574 C CA . TYR A 1 198 ? -13.895 10.380 22.578 1.00 96.00 198 TYR A CA 1
ATOM 1575 C C . TYR A 1 198 ? -15.158 9.684 23.091 1.00 96.00 198 TYR A C 1
ATOM 1577 O O . TYR A 1 198 ? -15.560 8.660 22.540 1.00 96.00 198 TYR A O 1
ATOM 1585 N N . GLN A 1 199 ? -15.785 10.215 24.145 1.00 95.94 199 GLN A N 1
ATOM 1586 C CA . GLN A 1 199 ? -16.850 9.543 24.893 1.00 95.94 199 GLN A CA 1
ATOM 1587 C C . GLN A 1 199 ? -17.950 8.954 23.999 1.00 95.94 199 GLN A C 1
ATOM 1589 O O . GLN A 1 199 ? -18.339 7.799 24.191 1.00 95.94 199 GLN A O 1
ATOM 1594 N N . GLU A 1 200 ? -18.444 9.720 23.022 1.00 94.56 200 GLU A N 1
ATOM 1595 C CA . GLU A 1 200 ? -19.532 9.286 22.144 1.00 94.56 200 GLU A CA 1
ATOM 1596 C C . GLU A 1 200 ? -19.092 8.158 21.199 1.00 94.56 200 GLU A C 1
ATOM 1598 O O . GLU A 1 200 ? -19.694 7.081 21.201 1.00 94.56 200 GLU A O 1
ATOM 1603 N N . GLN A 1 201 ? -18.032 8.379 20.415 1.00 95.38 201 GLN A N 1
ATOM 1604 C CA . GLN A 1 201 ? -17.539 7.425 19.417 1.00 95.38 201 GLN A CA 1
ATOM 1605 C C . GLN A 1 201 ? -17.042 6.138 20.081 1.00 95.38 201 GLN A C 1
ATOM 1607 O O . GLN A 1 201 ? -17.336 5.038 19.607 1.00 95.38 201 GLN A O 1
ATOM 1612 N N . LEU A 1 202 ? -16.332 6.274 21.203 1.00 96.88 202 LEU A N 1
ATOM 1613 C CA . LEU A 1 202 ? -15.778 5.162 21.959 1.00 96.88 202 LEU A CA 1
ATOM 1614 C C . LEU A 1 202 ? -16.883 4.320 22.600 1.00 96.88 202 LEU A C 1
ATOM 1616 O O . LEU A 1 202 ? -16.862 3.098 22.479 1.00 96.88 202 LEU A O 1
ATOM 1620 N N . THR A 1 203 ? -17.887 4.948 23.223 1.00 97.06 203 THR A N 1
ATOM 1621 C CA . THR A 1 203 ? -19.027 4.213 23.800 1.00 97.06 203 THR A CA 1
ATOM 1622 C C . THR A 1 203 ? -19.842 3.523 22.713 1.00 97.06 203 THR A C 1
ATOM 1624 O O . THR A 1 203 ? -20.191 2.354 22.865 1.00 97.06 203 THR A O 1
ATOM 1627 N N . ARG A 1 204 ? -20.106 4.206 21.593 1.00 96.81 204 ARG A N 1
ATOM 1628 C CA . ARG A 1 204 ? -20.826 3.633 20.449 1.00 96.81 204 ARG A CA 1
ATOM 1629 C C . ARG A 1 204 ? -20.127 2.388 19.903 1.00 96.81 204 ARG A C 1
ATOM 1631 O O . ARG A 1 204 ? -20.781 1.362 19.737 1.00 96.81 204 ARG A O 1
ATOM 1638 N N . ASN A 1 205 ? -18.819 2.459 19.656 1.00 96.94 205 ASN A N 1
ATOM 1639 C CA . ASN A 1 205 ? -18.053 1.327 19.130 1.00 96.94 205 ASN A CA 1
ATOM 1640 C C . ASN A 1 205 ? -17.885 0.195 20.160 1.00 96.94 205 ASN A C 1
ATOM 1642 O O . ASN A 1 205 ? -17.973 -0.975 19.786 1.00 96.94 205 ASN A O 1
ATOM 1646 N N . ALA A 1 206 ? -17.743 0.516 21.451 1.00 97.31 206 ALA A N 1
ATOM 1647 C CA . ALA A 1 206 ? -17.700 -0.487 22.516 1.00 97.31 206 ALA A CA 1
ATOM 1648 C C . ALA A 1 206 ? -19.022 -1.261 22.615 1.00 97.31 206 ALA A C 1
ATOM 1650 O O . ALA A 1 206 ? -19.033 -2.488 22.555 1.00 97.31 206 ALA A O 1
ATOM 1651 N N . VAL A 1 207 ? -20.151 -0.545 22.698 1.00 98.31 207 VAL A N 1
ATOM 1652 C CA . VAL A 1 207 ? -21.485 -1.159 22.753 1.00 98.31 207 VAL A CA 1
ATOM 1653 C C . VAL A 1 207 ? -21.742 -1.984 21.497 1.00 98.31 207 VAL A C 1
ATOM 1655 O O . VAL A 1 207 ? -22.173 -3.125 21.619 1.00 98.31 207 VAL A O 1
ATOM 1658 N N . PHE A 1 208 ? -21.436 -1.452 20.310 1.00 98.12 208 PHE A N 1
ATOM 1659 C CA . PHE A 1 208 ? -21.565 -2.192 19.055 1.00 98.12 208 PHE A CA 1
ATOM 1660 C C . PHE A 1 208 ? -20.796 -3.517 19.093 1.00 98.12 208 PHE A C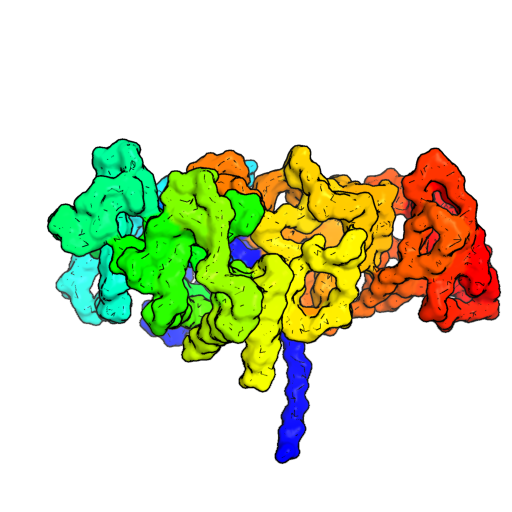 1
ATOM 1662 O O . PHE A 1 208 ? -21.386 -4.562 18.834 1.00 98.12 208 PHE A O 1
ATOM 1669 N N . SER A 1 209 ? -19.516 -3.486 19.477 1.00 96.44 209 SER A N 1
ATOM 1670 C CA . SER A 1 209 ? -18.648 -4.672 19.486 1.00 96.44 209 SER A CA 1
ATOM 1671 C C . SER A 1 209 ? -19.152 -5.745 20.460 1.00 96.44 209 SER A C 1
ATOM 1673 O O . SER A 1 209 ? -19.172 -6.933 20.134 1.00 96.44 209 SER A O 1
ATOM 1675 N N . ILE A 1 210 ? -19.619 -5.339 21.648 1.00 96.88 210 ILE A N 1
ATOM 1676 C CA . ILE A 1 210 ? -20.168 -6.273 22.639 1.00 96.88 210 ILE A CA 1
ATOM 1677 C C . ILE A 1 210 ? -21.527 -6.818 22.191 1.00 96.88 210 ILE A C 1
ATOM 1679 O O . ILE A 1 210 ? -21.726 -8.032 22.216 1.00 96.88 210 ILE A O 1
ATOM 1683 N N . VAL A 1 211 ? -22.445 -5.965 21.725 1.00 97.69 211 VAL A N 1
ATOM 1684 C CA . VAL A 1 211 ? -23.754 -6.399 21.204 1.00 97.69 211 VAL A CA 1
ATOM 1685 C C . VAL A 1 211 ? -23.565 -7.374 20.046 1.00 97.69 211 VAL A C 1
ATOM 1687 O O . VAL A 1 211 ? -24.169 -8.444 20.067 1.00 97.69 211 VAL A O 1
ATOM 1690 N N . GLN A 1 212 ? -22.690 -7.052 19.091 1.00 97.25 212 GLN A N 1
ATOM 1691 C CA . GLN A 1 212 ? -22.344 -7.922 17.971 1.00 97.25 212 GLN A CA 1
ATOM 1692 C C . GLN A 1 212 ? -21.890 -9.291 18.466 1.00 97.25 212 GLN A C 1
ATOM 1694 O O . GLN A 1 212 ? -22.495 -10.297 18.111 1.00 97.25 212 GLN A O 1
ATOM 1699 N N . SER A 1 213 ? -20.884 -9.336 19.343 1.00 95.50 213 SER A N 1
ATOM 1700 C CA . SER A 1 213 ? -20.370 -10.593 19.891 1.00 95.50 213 SER A CA 1
ATOM 1701 C C . SER A 1 213 ? -21.473 -11.432 20.548 1.00 95.50 213 SER A C 1
ATOM 1703 O O . SER A 1 213 ? -21.607 -12.624 20.266 1.00 95.50 213 SER A O 1
ATOM 1705 N N . LYS A 1 214 ? -22.330 -10.832 21.385 1.00 96.81 214 LYS A N 1
ATOM 1706 C CA . LYS A 1 214 ? -23.425 -11.572 22.038 1.00 96.81 214 LYS A CA 1
ATOM 1707 C C . LYS A 1 214 ? -24.491 -12.036 21.050 1.00 96.81 214 LYS A C 1
ATOM 1709 O O . LYS A 1 214 ? -24.986 -13.153 21.193 1.00 96.81 214 LYS A O 1
ATOM 1714 N N . VAL A 1 215 ? -24.837 -11.217 20.058 1.00 96.81 215 VAL A N 1
ATOM 1715 C CA . VAL A 1 215 ? -25.807 -11.582 19.020 1.00 96.81 215 VAL A CA 1
ATOM 1716 C C . VAL A 1 215 ? -25.282 -12.751 18.190 1.00 96.81 215 VAL A C 1
ATOM 1718 O O . VAL A 1 215 ? -25.993 -13.741 18.055 1.00 96.81 215 VAL A O 1
ATOM 1721 N N . LEU A 1 216 ? -24.034 -12.693 17.718 1.00 96.19 216 LEU A N 1
ATOM 1722 C CA . LEU A 1 216 ? -23.417 -13.772 16.938 1.00 96.19 216 LEU A CA 1
ATOM 1723 C C . LEU A 1 216 ? -23.321 -15.085 17.724 1.00 96.19 216 LEU A C 1
ATOM 1725 O O . LEU A 1 216 ? -23.538 -16.155 17.167 1.00 96.19 216 LEU A O 1
ATOM 1729 N N . ASN A 1 217 ? -23.055 -15.011 19.030 1.00 95.31 217 ASN A N 1
ATOM 1730 C CA . ASN A 1 217 ? -23.002 -16.192 19.894 1.00 95.31 217 ASN A CA 1
ATOM 1731 C C . ASN A 1 217 ? -24.386 -16.781 20.223 1.00 95.31 217 ASN A C 1
ATOM 1733 O O . ASN A 1 217 ? -24.476 -17.934 20.639 1.00 95.31 217 ASN A O 1
ATOM 1737 N N . THR A 1 218 ? -25.460 -15.999 20.080 1.00 96.31 218 THR A N 1
ATOM 1738 C CA . THR A 1 218 ? -26.821 -16.407 20.473 1.00 96.31 218 THR A CA 1
ATOM 1739 C C . THR A 1 218 ? -27.674 -16.826 19.275 1.00 96.31 218 THR A C 1
ATOM 1741 O O . THR A 1 218 ? -28.476 -17.752 19.385 1.00 96.31 218 THR A O 1
ATOM 1744 N N . TYR A 1 219 ? -27.525 -16.151 18.134 1.00 95.75 219 TYR A N 1
ATOM 1745 C CA . TYR A 1 219 ? -28.393 -16.300 16.969 1.00 95.75 219 TYR A CA 1
ATOM 1746 C C . TYR A 1 219 ? -27.620 -16.892 15.790 1.00 95.75 219 TYR A C 1
ATOM 1748 O O . TYR A 1 219 ? -26.783 -16.223 15.194 1.00 95.75 219 TYR A O 1
ATOM 1756 N N . VAL A 1 220 ? -27.957 -18.129 15.417 1.00 91.94 220 VAL A N 1
ATOM 1757 C CA . VAL A 1 220 ? -27.270 -18.897 14.358 1.00 91.94 220 VAL A CA 1
ATOM 1758 C C . VAL A 1 220 ? -27.308 -18.200 12.991 1.00 91.94 220 VAL A C 1
ATOM 1760 O O . VAL A 1 220 ? -26.343 -18.281 12.239 1.00 91.94 220 VAL A O 1
ATOM 1763 N N . ASP A 1 221 ? -28.398 -17.496 12.680 1.00 92.94 221 ASP A N 1
ATOM 1764 C CA . ASP A 1 221 ? -28.572 -16.816 11.388 1.00 92.94 221 ASP A CA 1
ATOM 1765 C C . ASP A 1 221 ? -27.920 -15.422 11.338 1.00 92.94 221 ASP A C 1
ATOM 1767 O O . ASP A 1 221 ? -27.859 -14.802 10.271 1.00 92.94 221 ASP A O 1
ATOM 1771 N N . ALA A 1 222 ? -27.441 -14.905 12.475 1.00 94.56 222 ALA A N 1
ATOM 1772 C CA . ALA A 1 222 ? -26.813 -13.593 12.528 1.00 94.56 222 ALA A CA 1
ATOM 1773 C C . ALA A 1 222 ? -25.400 -13.641 11.934 1.00 94.56 222 ALA A C 1
ATOM 1775 O O . ALA A 1 222 ? -24.592 -14.518 12.236 1.00 94.56 222 ALA A O 1
ATOM 1776 N N . LYS A 1 223 ? -25.085 -12.647 11.105 1.00 94.62 223 LYS A N 1
ATOM 1777 C CA . LYS A 1 223 ? -23.751 -12.410 10.546 1.00 94.62 223 LYS A CA 1
ATOM 1778 C C . LYS A 1 223 ? -23.157 -11.132 11.145 1.00 94.62 223 LYS A C 1
ATOM 1780 O O . LYS A 1 223 ? -23.891 -10.342 11.740 1.00 94.62 223 LYS A O 1
ATOM 1785 N N . PRO A 1 224 ? -21.839 -10.894 11.007 1.00 94.56 224 PRO A N 1
ATOM 1786 C CA . PRO A 1 224 ? -21.198 -9.704 11.572 1.00 94.56 224 PRO A CA 1
ATOM 1787 C C . PRO A 1 224 ? -21.868 -8.379 11.185 1.00 94.56 224 PRO A C 1
ATOM 1789 O O . PRO A 1 224 ? -21.962 -7.475 12.008 1.00 94.56 224 PRO A O 1
ATOM 1792 N N . ASP A 1 225 ? -22.405 -8.283 9.971 1.00 94.44 225 ASP A N 1
ATOM 1793 C CA . ASP A 1 225 ? -23.219 -7.152 9.530 1.00 94.44 225 ASP A CA 1
ATOM 1794 C C . ASP A 1 225 ? -24.527 -7.041 10.336 1.00 94.44 225 ASP A C 1
ATOM 1796 O O . ASP A 1 225 ? -25.394 -7.922 10.268 1.00 94.44 225 ASP A O 1
ATOM 1800 N N . PHE A 1 226 ? -24.699 -5.926 11.054 1.00 95.62 226 PHE A N 1
ATOM 1801 C CA . PHE A 1 226 ? -25.848 -5.707 11.934 1.00 95.62 226 PHE A CA 1
ATOM 1802 C C . PHE A 1 226 ? -27.201 -5.744 11.229 1.00 95.62 226 PHE A C 1
ATOM 1804 O O . PHE A 1 226 ? -28.212 -6.015 11.874 1.00 95.62 226 PHE A O 1
ATOM 1811 N N . ARG A 1 227 ? -27.252 -5.523 9.911 1.00 94.62 227 ARG A N 1
ATOM 1812 C CA . ARG A 1 227 ? -28.497 -5.604 9.128 1.00 94.62 227 ARG A CA 1
ATOM 1813 C C . ARG A 1 227 ? -29.100 -7.011 9.135 1.00 94.62 227 ARG A C 1
ATOM 1815 O O . ARG A 1 227 ? -30.287 -7.173 8.862 1.00 94.62 227 ARG A O 1
ATOM 1822 N N . THR A 1 228 ? -28.296 -8.015 9.482 1.00 94.75 228 THR A N 1
ATOM 1823 C CA . THR A 1 228 ? -28.710 -9.419 9.607 1.00 94.75 228 THR A CA 1
ATOM 1824 C C . THR A 1 228 ? -29.161 -9.805 11.019 1.00 94.75 228 THR A C 1
ATOM 1826 O O . THR A 1 228 ? -29.721 -10.881 11.209 1.00 94.75 228 THR A O 1
ATOM 1829 N N . TRP A 1 229 ? -28.934 -8.953 12.023 1.00 97.19 229 TRP A N 1
ATOM 1830 C CA . TRP A 1 229 ? -29.271 -9.254 13.418 1.00 97.19 229 TRP A CA 1
ATOM 1831 C C . TRP A 1 229 ? -30.787 -9.237 13.651 1.00 97.19 229 TRP A C 1
ATOM 1833 O O . TRP A 1 229 ? -31.525 -8.632 12.869 1.00 97.19 229 TRP A O 1
ATOM 1843 N N . PRO A 1 230 ? -31.291 -9.813 14.759 1.00 97.62 230 PRO A N 1
ATOM 1844 C CA . PRO A 1 230 ? -32.680 -9.616 15.158 1.00 97.62 230 PRO A CA 1
ATOM 1845 C C . PRO A 1 230 ? -33.028 -8.126 15.258 1.00 97.62 230 PRO A C 1
ATOM 1847 O O . PRO A 1 230 ? -32.226 -7.312 15.721 1.00 97.62 230 PRO A O 1
ATOM 1850 N N . LYS A 1 231 ? -34.249 -7.766 14.843 1.00 96.56 231 LYS A N 1
ATOM 1851 C CA . LYS A 1 231 ? -34.689 -6.370 14.656 1.00 96.56 231 LYS A CA 1
ATOM 1852 C C . LYS A 1 231 ? -34.466 -5.472 15.879 1.00 96.56 231 LYS A C 1
ATOM 1854 O O . LYS A 1 231 ? -34.175 -4.289 15.733 1.00 96.56 231 LYS A O 1
ATOM 1859 N N . GLU A 1 232 ? -34.584 -6.029 17.080 1.00 96.88 232 GLU A N 1
ATOM 1860 C CA . GLU A 1 232 ? -34.353 -5.321 18.340 1.00 96.88 232 GLU A CA 1
ATOM 1861 C C . GLU A 1 232 ? -32.890 -4.924 18.582 1.00 96.88 232 GLU A C 1
ATOM 1863 O O . GLU A 1 232 ? -32.663 -3.957 19.295 1.00 96.88 232 GLU A O 1
ATOM 1868 N N . TYR A 1 233 ? -31.905 -5.575 17.958 1.00 97.88 233 TYR A N 1
ATOM 1869 C CA . TYR A 1 233 ? -30.485 -5.208 18.071 1.00 97.88 233 TYR A CA 1
ATOM 1870 C C . TYR A 1 233 ? -29.980 -4.347 16.905 1.00 97.88 233 TYR A C 1
ATOM 1872 O O . TYR A 1 233 ? -28.920 -3.733 17.003 1.00 97.88 233 TYR A O 1
ATOM 1880 N N . GLN A 1 234 ? -30.747 -4.238 15.815 1.00 96.50 234 GLN A N 1
ATOM 1881 C CA . GLN A 1 234 ? -30.378 -3.394 14.671 1.00 96.50 234 GLN A CA 1
ATOM 1882 C C . GLN A 1 234 ? -30.423 -1.894 14.996 1.00 96.50 234 GLN A C 1
ATOM 1884 O O . GLN A 1 234 ? -29.745 -1.108 14.340 1.00 96.50 234 GLN A O 1
ATOM 1889 N N . ASN A 1 235 ? -31.212 -1.487 15.997 1.00 95.56 235 ASN A N 1
ATOM 1890 C CA . ASN A 1 235 ? -31.302 -0.100 16.445 1.00 95.56 235 ASN A CA 1
ATOM 1891 C C . ASN A 1 235 ? -30.497 0.106 17.746 1.00 95.56 235 ASN A C 1
ATOM 1893 O O . ASN A 1 235 ? -30.892 -0.451 18.772 1.00 95.56 235 ASN A O 1
ATOM 1897 N N . PRO A 1 236 ? -29.459 0.962 17.759 1.00 95.81 236 PRO A N 1
ATOM 1898 C CA . PRO A 1 236 ? -28.655 1.249 18.954 1.00 95.81 236 PRO A CA 1
ATOM 1899 C C . PRO A 1 236 ? -29.444 1.847 20.121 1.00 95.81 236 PRO A C 1
ATOM 1901 O O . PRO A 1 236 ? -29.044 1.717 21.274 1.00 95.81 236 PRO A O 1
ATOM 1904 N N . GLY A 1 237 ? -30.568 2.511 19.844 1.00 95.81 237 GLY A N 1
ATOM 1905 C CA . GLY A 1 237 ? -31.416 3.118 20.868 1.00 95.81 237 GLY A CA 1
ATOM 1906 C C . GLY A 1 237 ? -32.422 2.160 21.510 1.00 95.81 237 GLY A C 1
ATOM 1907 O O . GLY A 1 237 ? -33.212 2.604 22.348 1.00 95.81 237 GLY A O 1
ATOM 1908 N N . SER A 1 238 ? -32.454 0.886 21.104 1.00 97.94 238 SER A N 1
ATOM 1909 C CA . SER A 1 238 ? -33.450 -0.069 21.587 1.00 97.94 238 SER A CA 1
ATOM 1910 C C . SER A 1 238 ? -33.238 -0.447 23.054 1.00 97.94 238 SER A C 1
ATOM 1912 O O . SER A 1 238 ? -32.132 -0.399 23.594 1.00 97.94 238 SER A O 1
ATOM 1914 N N . GLU A 1 239 ? -34.314 -0.887 23.703 1.00 98.06 239 GLU A N 1
ATOM 1915 C CA . GLU A 1 239 ? -34.240 -1.354 25.087 1.00 98.06 239 GLU A CA 1
ATOM 1916 C C . GLU A 1 239 ? -33.415 -2.644 25.225 1.00 98.06 239 GLU A C 1
ATOM 1918 O O . GLU A 1 239 ? -32.696 -2.825 26.205 1.00 98.06 239 GLU A O 1
ATOM 1923 N N . ALA A 1 240 ? -33.458 -3.516 24.211 1.00 97.69 240 ALA A N 1
ATOM 1924 C CA . ALA A 1 240 ? -32.669 -4.745 24.178 1.00 97.69 240 ALA A CA 1
ATOM 1925 C C . ALA A 1 240 ? -31.161 -4.448 24.172 1.00 97.69 240 ALA A C 1
ATOM 1927 O O . ALA A 1 240 ? -30.406 -5.086 24.905 1.00 97.69 240 ALA A O 1
ATOM 1928 N N . VAL A 1 241 ? -30.732 -3.444 23.399 1.00 98.25 241 VAL A N 1
ATOM 1929 C CA . VAL A 1 241 ? -29.336 -2.991 23.351 1.00 98.25 241 VAL A CA 1
ATOM 1930 C C . VAL A 1 241 ? -28.908 -2.390 24.684 1.00 98.25 241 VAL A C 1
ATOM 1932 O O . VAL A 1 241 ? -27.857 -2.766 25.199 1.00 98.25 241 VAL A O 1
ATOM 1935 N N . LYS A 1 242 ? -29.721 -1.507 25.279 1.00 97.69 242 LYS A N 1
ATOM 1936 C CA . LYS A 1 242 ? -29.408 -0.893 26.582 1.00 97.69 242 LYS A CA 1
ATOM 1937 C C . LYS A 1 242 ? -29.235 -1.942 27.673 1.00 97.69 242 LYS A C 1
ATOM 1939 O O . LYS A 1 242 ? -28.214 -1.947 28.353 1.00 97.69 242 LYS A O 1
ATOM 1944 N N . ARG A 1 243 ? -30.180 -2.880 27.779 1.00 97.12 243 ARG A N 1
ATOM 1945 C CA . ARG A 1 243 ? -30.108 -3.978 28.749 1.00 97.12 243 ARG A CA 1
ATOM 1946 C C . ARG A 1 243 ? -28.866 -4.839 28.536 1.00 97.12 243 ARG A C 1
ATOM 1948 O O . ARG A 1 243 ? -28.218 -5.237 29.499 1.00 97.12 243 ARG A O 1
ATOM 1955 N N . LEU A 1 244 ? -28.530 -5.139 27.282 1.00 97.12 244 LEU A N 1
ATOM 1956 C CA . LEU A 1 244 ? -27.352 -5.940 26.968 1.00 97.12 244 LEU A CA 1
ATOM 1957 C C . LEU A 1 244 ? -26.056 -5.192 27.308 1.00 97.12 244 LEU A C 1
ATOM 1959 O O . LEU A 1 244 ? -25.144 -5.797 27.864 1.00 97.12 244 LEU A O 1
ATOM 1963 N N . ALA A 1 245 ? -25.993 -3.886 27.050 1.00 97.12 245 ALA A N 1
ATOM 1964 C CA . ALA A 1 245 ? -24.868 -3.049 27.448 1.00 97.12 245 ALA A CA 1
ATOM 1965 C C . ALA A 1 245 ? -24.718 -2.978 28.979 1.00 97.12 245 ALA A C 1
ATOM 1967 O O . ALA A 1 245 ? -23.611 -3.106 29.494 1.00 97.12 245 ALA A O 1
ATOM 1968 N N . GLU A 1 246 ? -25.821 -2.843 29.721 1.00 97.06 246 GLU A N 1
ATOM 1969 C CA . GLU A 1 246 ? -25.812 -2.839 31.190 1.00 97.06 246 GLU A CA 1
ATOM 1970 C C . GLU A 1 246 ? -25.299 -4.157 31.780 1.00 97.06 246 GLU A C 1
ATOM 1972 O O . GLU A 1 246 ? -24.497 -4.135 32.713 1.00 97.06 246 GLU A O 1
ATOM 1977 N N . LEU A 1 247 ? -25.724 -5.294 31.218 1.00 97.56 247 LEU A N 1
ATOM 1978 C CA . LEU A 1 247 ? -25.301 -6.628 31.657 1.00 97.56 247 LEU A CA 1
ATOM 1979 C C . LEU A 1 247 ? -23.829 -6.936 31.352 1.00 97.56 247 LEU A C 1
ATOM 1981 O O . LEU A 1 247 ? -23.272 -7.840 31.965 1.00 97.56 247 LEU A O 1
ATOM 1985 N N . ASN A 1 248 ? -23.210 -6.215 30.415 1.00 97.56 248 ASN A N 1
ATOM 1986 C CA . ASN A 1 248 ? -21.842 -6.464 29.949 1.00 97.56 248 ASN A CA 1
ATOM 1987 C C . ASN A 1 248 ? -20.949 -5.225 30.120 1.00 97.56 248 ASN A C 1
ATOM 1989 O O . ASN A 1 248 ? -20.078 -4.954 29.293 1.00 97.56 248 ASN A O 1
ATOM 1993 N N . ARG A 1 249 ? -21.176 -4.457 31.193 1.00 96.75 249 ARG A N 1
ATOM 1994 C CA . ARG A 1 249 ? -20.429 -3.226 31.483 1.00 96.75 249 ARG A CA 1
ATOM 1995 C C . ARG A 1 249 ? -18.919 -3.461 31.553 1.00 96.75 249 ARG A C 1
ATOM 1997 O O . ARG A 1 249 ? -18.170 -2.671 30.991 1.00 96.75 249 ARG A O 1
ATOM 2004 N N . ASP A 1 250 ? -18.484 -4.546 32.186 1.00 96.19 250 ASP A N 1
ATOM 2005 C CA . ASP A 1 250 ? -17.056 -4.832 32.361 1.00 96.19 250 ASP A CA 1
ATOM 2006 C C . ASP A 1 250 ? -16.370 -5.132 31.018 1.00 96.19 250 ASP A C 1
ATOM 2008 O O . ASP A 1 250 ? -15.271 -4.649 30.762 1.00 96.19 250 ASP A O 1
ATOM 2012 N N . GLU A 1 251 ? -17.049 -5.834 30.102 1.00 97.19 251 GLU A N 1
ATOM 2013 C CA . GLU A 1 251 ? -16.542 -6.069 28.741 1.00 97.19 251 GLU A CA 1
ATOM 2014 C C . GLU A 1 251 ? -16.473 -4.769 27.922 1.00 97.19 251 GLU A C 1
ATOM 2016 O O . GLU A 1 251 ? -15.536 -4.570 27.146 1.00 97.19 251 GLU A O 1
ATOM 2021 N N . ILE A 1 252 ? -17.433 -3.856 28.116 1.00 97.75 252 ILE A N 1
ATOM 2022 C CA . ILE A 1 252 ? -17.409 -2.520 27.505 1.00 97.75 252 ILE A CA 1
ATOM 2023 C C . ILE A 1 252 ? -16.206 -1.720 28.013 1.00 97.75 252 ILE A C 1
ATOM 2025 O O . ILE A 1 252 ? -15.501 -1.111 27.210 1.00 97.75 252 ILE A O 1
ATOM 2029 N N . GLU A 1 253 ? -15.945 -1.715 29.319 1.00 97.19 253 GLU A N 1
ATOM 2030 C CA . GLU A 1 253 ? -14.790 -1.009 29.884 1.00 97.19 253 GLU A CA 1
ATOM 2031 C C . GLU A 1 253 ? -13.460 -1.655 29.463 1.00 97.19 253 GLU A C 1
ATOM 2033 O O . GLU A 1 253 ? -12.518 -0.939 29.120 1.00 97.19 253 GLU A O 1
ATOM 2038 N N . ALA A 1 254 ? -13.393 -2.986 29.362 1.00 98.00 254 ALA A N 1
ATOM 2039 C CA . ALA A 1 254 ? -12.230 -3.685 28.818 1.00 98.00 254 ALA A CA 1
ATOM 2040 C C . ALA A 1 254 ? -11.955 -3.308 27.350 1.00 98.00 254 ALA A C 1
ATOM 2042 O O . ALA A 1 254 ? -10.803 -3.080 26.978 1.00 98.00 254 ALA A O 1
ATOM 2043 N N . TYR A 1 255 ? -12.999 -3.168 26.522 1.00 97.62 255 TYR A N 1
ATOM 2044 C CA . TYR A 1 255 ? -12.857 -2.663 25.153 1.00 97.62 255 TYR A CA 1
ATOM 2045 C C . TYR A 1 255 ? -12.265 -1.245 25.135 1.00 97.62 255 TYR A C 1
ATOM 2047 O O . TYR A 1 255 ? -11.319 -0.976 24.389 1.00 97.62 255 TYR A O 1
ATOM 2055 N N . LYS A 1 256 ? -12.784 -0.335 25.974 1.00 98.31 256 LYS A N 1
ATOM 2056 C CA . LYS A 1 256 ? -12.286 1.050 26.065 1.00 98.31 256 LYS A CA 1
ATOM 2057 C C . LYS A 1 256 ? -10.823 1.098 26.486 1.00 98.31 256 LYS A C 1
ATOM 2059 O O . LYS A 1 256 ? -10.042 1.848 25.904 1.00 98.31 256 LYS A O 1
ATOM 2064 N N . TYR A 1 257 ? -10.451 0.277 27.462 1.00 98.44 257 TYR A N 1
ATOM 2065 C CA . TYR A 1 257 ? -9.072 0.136 27.907 1.00 98.44 257 TYR A CA 1
ATOM 2066 C C . TYR A 1 257 ? -8.160 -0.414 26.796 1.00 98.44 257 TYR A C 1
ATOM 2068 O O . TYR A 1 257 ? -7.074 0.123 26.579 1.00 98.44 257 TYR A O 1
ATOM 2076 N N . GLY A 1 258 ? -8.609 -1.410 26.025 1.00 98.25 258 GLY A N 1
ATOM 2077 C CA . GLY A 1 258 ? -7.872 -1.904 24.858 1.00 98.25 258 GLY A CA 1
ATOM 2078 C C . GLY A 1 258 ? -7.618 -0.805 23.820 1.00 98.25 258 GLY A C 1
ATOM 2079 O O . GLY A 1 258 ? -6.485 -0.637 23.369 1.00 98.25 258 GLY A O 1
ATOM 2080 N N . GLN A 1 259 ? -8.643 -0.005 23.503 1.00 98.25 259 GLN A N 1
ATOM 2081 C CA . GLN A 1 259 ? -8.536 1.155 22.606 1.00 98.25 259 GLN A CA 1
ATOM 2082 C C . GLN A 1 259 ? -7.579 2.236 23.136 1.00 98.25 259 GLN A C 1
ATOM 2084 O O . GLN A 1 259 ? -6.819 2.818 22.362 1.00 98.25 259 GLN A O 1
ATOM 2089 N N . PHE A 1 260 ? -7.559 2.467 24.450 1.00 98.00 260 PHE A N 1
ATOM 2090 C CA . PHE A 1 260 ? -6.578 3.341 25.093 1.00 98.00 260 PHE A CA 1
ATOM 2091 C C . PHE A 1 260 ? -5.142 2.805 24.944 1.00 98.00 260 PHE A C 1
ATOM 2093 O O . PHE A 1 260 ? -4.249 3.560 24.565 1.00 98.00 260 PHE A O 1
ATOM 2100 N N . CYS A 1 261 ? -4.920 1.503 25.143 1.00 95.62 261 CYS A N 1
ATOM 2101 C CA . CYS A 1 261 ? -3.589 0.900 25.012 1.00 95.62 261 CYS A CA 1
ATOM 2102 C C . CYS A 1 261 ? -3.013 1.040 23.592 1.00 95.62 261 CYS A C 1
ATOM 2104 O O . CYS A 1 261 ? -1.843 1.387 23.426 1.00 95.62 261 CYS A O 1
ATOM 2106 N N . ILE A 1 262 ? -3.821 0.793 22.554 1.00 97.00 262 ILE A N 1
ATOM 2107 C CA . ILE A 1 262 ? -3.370 0.971 21.164 1.00 97.00 262 ILE A CA 1
ATOM 2108 C C . ILE A 1 262 ? -3.243 2.453 20.790 1.00 97.00 262 ILE A C 1
ATOM 2110 O O . ILE A 1 262 ? -2.346 2.803 20.028 1.00 97.00 262 ILE A O 1
ATOM 2114 N N . HIS A 1 263 ? -4.077 3.336 21.353 1.00 95.88 263 HIS A N 1
ATOM 2115 C CA . HIS A 1 263 ? -3.931 4.786 21.200 1.00 95.88 263 HIS A CA 1
ATOM 2116 C C . HIS A 1 263 ? -2.558 5.256 21.679 1.00 95.88 263 HIS A C 1
ATOM 2118 O O . HIS A 1 263 ? -1.865 5.942 20.928 1.00 95.88 263 HIS A O 1
ATOM 2124 N N . GLU A 1 264 ? -2.145 4.839 22.880 1.00 88.62 264 GLU A N 1
ATOM 2125 C CA . GLU A 1 264 ? -0.816 5.152 23.404 1.00 88.62 264 GLU A CA 1
ATOM 2126 C C . GLU A 1 264 ? 0.260 4.685 22.422 1.00 88.62 264 GLU A C 1
ATOM 2128 O O . GLU A 1 264 ? 1.042 5.504 21.952 1.00 88.62 264 GLU A O 1
ATOM 2133 N N . GLN A 1 265 ? 0.256 3.408 22.020 1.00 88.25 265 GLN A N 1
ATOM 2134 C CA . GLN A 1 265 ? 1.291 2.873 21.127 1.00 88.25 265 GLN A CA 1
ATOM 2135 C C . GLN A 1 265 ? 1.313 3.531 19.738 1.00 88.25 265 GLN A C 1
ATOM 2137 O O . GLN A 1 265 ? 2.389 3.721 19.172 1.00 88.25 265 GLN A O 1
ATOM 2142 N N . GLN A 1 266 ? 0.167 3.943 19.193 1.00 94.25 266 GLN A N 1
ATOM 2143 C CA . GLN A 1 266 ? 0.124 4.669 17.922 1.00 94.25 266 GLN A CA 1
ATOM 2144 C C . GLN A 1 266 ? 0.724 6.078 18.023 1.00 94.25 266 GLN A C 1
ATOM 2146 O O . GLN A 1 266 ? 1.373 6.523 17.073 1.00 94.25 266 GLN A O 1
ATOM 2151 N N . LEU A 1 267 ? 0.558 6.767 19.161 1.00 87.56 267 LEU A N 1
ATOM 2152 C CA . LEU A 1 267 ? 1.264 8.027 19.424 1.00 87.56 267 LEU A CA 1
ATOM 2153 C C . LEU A 1 267 ? 2.782 7.804 19.504 1.00 87.56 267 LEU A C 1
ATOM 2155 O O . LEU A 1 267 ? 3.542 8.590 18.947 1.00 87.56 267 LEU A O 1
ATOM 2159 N N . LEU A 1 268 ? 3.229 6.692 20.096 1.00 80.19 268 LEU A N 1
ATOM 2160 C CA . LEU A 1 268 ? 4.661 6.363 20.160 1.00 80.19 268 LEU A CA 1
ATOM 2161 C C . LEU A 1 268 ? 5.266 6.146 18.777 1.00 80.19 268 LEU A C 1
ATOM 2163 O O . LEU A 1 268 ? 6.361 6.622 18.485 1.00 80.19 268 LEU A O 1
ATOM 2167 N N . ILE A 1 269 ? 4.544 5.443 17.906 1.00 86.69 269 ILE A N 1
ATOM 2168 C CA . ILE A 1 269 ? 4.979 5.247 16.524 1.00 86.69 269 ILE A CA 1
ATOM 2169 C C . ILE A 1 269 ? 5.021 6.582 15.788 1.00 86.69 269 ILE A C 1
ATOM 2171 O O . ILE A 1 269 ? 6.000 6.855 15.097 1.00 86.69 269 ILE A O 1
ATOM 2175 N N . LYS A 1 270 ? 4.028 7.456 15.983 1.00 89.62 270 LYS A N 1
ATOM 2176 C CA . LYS A 1 270 ? 4.052 8.815 15.430 1.00 89.62 270 LYS A CA 1
ATOM 2177 C C . LYS A 1 270 ? 5.300 9.600 15.864 1.00 89.62 270 LYS A C 1
ATOM 2179 O O . LYS A 1 270 ? 5.933 10.244 15.024 1.00 89.62 270 LYS A O 1
ATOM 2184 N N . ASP A 1 271 ? 5.688 9.512 17.132 1.00 79.94 271 ASP A N 1
ATOM 2185 C CA . ASP A 1 271 ? 6.912 10.145 17.633 1.00 79.94 271 ASP A CA 1
ATOM 2186 C C . ASP A 1 271 ? 8.176 9.521 17.019 1.00 79.94 271 ASP A C 1
ATOM 2188 O O . ASP A 1 271 ? 9.087 10.248 16.614 1.00 79.94 271 ASP A O 1
ATOM 2192 N N . LEU A 1 272 ? 8.220 8.194 16.850 1.00 81.81 272 LEU A N 1
ATOM 2193 C CA . LEU A 1 272 ? 9.326 7.503 16.176 1.00 81.81 272 LEU A CA 1
ATOM 2194 C C . LEU A 1 272 ? 9.509 7.984 14.729 1.00 81.81 272 LEU A C 1
ATOM 2196 O O . LEU A 1 272 ? 10.632 8.290 14.323 1.00 81.81 272 LEU A O 1
ATOM 2200 N N . TYR A 1 273 ? 8.420 8.123 13.968 1.00 89.56 273 TYR A N 1
ATOM 2201 C CA . TYR A 1 273 ? 8.453 8.731 12.634 1.00 89.56 273 TYR A CA 1
ATOM 2202 C C . TYR A 1 273 ? 9.109 10.118 12.666 1.00 89.56 273 TYR A C 1
ATOM 2204 O O . TYR A 1 273 ? 10.043 10.383 11.901 1.00 89.56 273 TYR A O 1
ATOM 2212 N N . LYS A 1 274 ? 8.694 10.973 13.613 1.00 85.38 274 LYS A N 1
ATOM 2213 C CA . LYS A 1 274 ? 9.252 12.319 13.803 1.00 85.38 274 LYS A CA 1
ATOM 2214 C C . LYS A 1 274 ? 10.754 12.289 14.115 1.00 85.38 274 LYS A C 1
ATOM 2216 O O . LYS A 1 274 ? 11.494 13.042 13.482 1.00 85.38 274 LYS A O 1
ATOM 2221 N N . ALA A 1 275 ? 11.238 11.428 15.017 1.00 80.50 275 ALA A N 1
ATOM 2222 C CA . ALA A 1 275 ? 12.681 11.329 15.301 1.00 80.50 275 ALA A CA 1
ATOM 2223 C C . ALA A 1 275 ? 13.499 10.833 14.117 1.00 80.50 275 ALA A C 1
ATOM 2225 O O . ALA A 1 275 ? 14.613 11.305 13.890 1.00 80.50 275 ALA A O 1
ATOM 2226 N N . LEU A 1 276 ? 12.955 9.893 13.346 1.00 83.88 276 LEU A N 1
ATOM 2227 C CA . LEU A 1 276 ? 13.614 9.413 12.138 1.00 83.88 276 LEU A CA 1
ATOM 2228 C C . LEU A 1 276 ? 13.526 10.441 10.999 1.00 83.88 276 LEU A C 1
ATOM 2230 O O . LEU A 1 276 ? 14.192 10.280 9.973 1.00 83.88 276 LEU A O 1
ATOM 2234 N N . GLY A 1 277 ? 12.759 11.523 11.161 1.00 89.38 277 GLY A N 1
ATOM 2235 C CA . GLY A 1 277 ? 12.491 12.495 10.105 1.00 89.38 277 GLY A CA 1
ATOM 2236 C C . GLY A 1 277 ? 11.789 11.855 8.907 1.00 89.38 277 GLY A C 1
ATOM 2237 O O . GLY A 1 277 ? 12.065 12.239 7.771 1.00 89.38 277 GLY A O 1
ATOM 2238 N N . LEU A 1 278 ? 10.964 10.840 9.169 1.00 92.75 278 LEU A N 1
ATOM 2239 C CA . LEU A 1 278 ? 10.092 10.177 8.209 1.00 92.75 278 LEU A CA 1
ATOM 2240 C C . LEU A 1 278 ? 8.684 10.760 8.339 1.00 92.75 278 LEU A C 1
ATOM 2242 O O . LEU A 1 278 ? 8.267 11.147 9.430 1.00 92.75 278 LEU A O 1
ATOM 2246 N N . LYS A 1 279 ? 7.928 10.774 7.242 1.00 94.56 279 LYS A N 1
ATOM 2247 C CA . LYS A 1 279 ? 6.489 11.066 7.282 1.00 94.56 279 LYS A CA 1
ATOM 2248 C C . LYS A 1 279 ? 5.685 9.777 7.279 1.00 94.56 279 LYS A C 1
ATOM 2250 O O . LYS A 1 279 ? 6.000 8.866 6.508 1.00 94.56 279 LYS A O 1
ATOM 2255 N N . ARG A 1 280 ? 4.645 9.729 8.114 1.00 96.56 280 ARG A N 1
ATOM 2256 C CA . ARG A 1 280 ? 3.699 8.613 8.162 1.00 96.56 280 ARG A CA 1
ATOM 2257 C C . ARG A 1 280 ? 2.499 8.894 7.273 1.00 96.56 280 ARG A C 1
ATOM 2259 O O . ARG A 1 280 ? 1.651 9.724 7.609 1.00 96.56 280 ARG A O 1
ATOM 2266 N N . GLU A 1 281 ? 2.423 8.194 6.153 1.00 97.94 281 GLU A N 1
ATOM 2267 C CA . GLU A 1 281 ? 1.252 8.184 5.286 1.00 97.94 281 GLU A CA 1
ATOM 2268 C C . GLU A 1 281 ? 0.366 6.981 5.594 1.00 97.94 281 GLU A C 1
ATOM 2270 O O . GLU A 1 281 ? 0.865 5.886 5.838 1.00 97.94 281 GLU A O 1
ATOM 2275 N N . VAL A 1 282 ? -0.952 7.166 5.557 1.00 97.75 282 VAL A N 1
ATOM 2276 C CA . VAL A 1 282 ? -1.905 6.060 5.697 1.00 97.75 282 VAL A CA 1
ATOM 2277 C C . VAL A 1 282 ? -2.918 6.108 4.574 1.00 97.75 282 VAL A C 1
ATOM 2279 O O . VAL A 1 282 ? -3.582 7.129 4.379 1.00 97.75 282 VAL A O 1
ATOM 2282 N N . ASN A 1 283 ? -3.062 4.981 3.877 1.00 96.69 283 ASN A N 1
ATOM 2283 C CA . ASN A 1 283 ? -4.175 4.753 2.970 1.00 96.69 283 ASN A CA 1
ATOM 2284 C C . ASN A 1 283 ? -5.447 4.531 3.791 1.00 96.69 283 ASN A C 1
ATOM 2286 O O . ASN A 1 283 ? -5.549 3.532 4.497 1.00 96.69 283 ASN A O 1
ATOM 2290 N N . ILE A 1 284 ? -6.388 5.474 3.763 1.00 95.88 284 ILE A N 1
ATOM 2291 C CA . ILE A 1 284 ? -7.650 5.356 4.500 1.00 95.88 284 ILE A CA 1
ATOM 2292 C C . ILE A 1 284 ? -8.718 4.784 3.579 1.00 95.88 284 ILE A C 1
ATOM 2294 O O . ILE A 1 284 ? -8.954 5.343 2.516 1.00 95.88 284 ILE A O 1
ATOM 2298 N N . ALA A 1 285 ? -9.404 3.718 3.997 1.00 93.75 285 ALA A N 1
ATOM 2299 C CA . ALA A 1 285 ? -10.423 3.087 3.160 1.00 93.75 285 ALA A CA 1
ATOM 2300 C C . ALA A 1 285 ? -11.534 4.073 2.768 1.00 93.75 285 ALA A C 1
ATOM 2302 O O . ALA A 1 285 ? -11.988 4.875 3.600 1.00 93.75 285 ALA A O 1
ATOM 2303 N N . PHE A 1 286 ? -12.006 3.985 1.525 1.00 93.00 286 PHE A N 1
ATOM 2304 C CA . PHE A 1 286 ? -13.111 4.813 1.053 1.00 93.00 286 PHE A CA 1
ATOM 2305 C C . PHE A 1 286 ? -14.409 4.485 1.795 1.00 93.00 286 PHE A C 1
ATOM 2307 O O . PHE A 1 286 ? -15.064 5.374 2.334 1.00 93.00 286 PHE A O 1
ATOM 2314 N N . GLY A 1 287 ? -14.756 3.201 1.855 1.00 91.06 287 GLY A N 1
ATOM 2315 C CA . GLY A 1 287 ? -15.957 2.693 2.505 1.00 91.06 287 GLY A CA 1
ATOM 2316 C C . GLY A 1 287 ? -15.764 2.338 3.984 1.00 91.06 287 GLY A C 1
ATOM 2317 O O . GLY A 1 287 ? -14.653 2.018 4.407 1.00 91.06 287 GLY A O 1
ATOM 2318 N N . ILE A 1 288 ? -16.853 2.363 4.763 1.00 94.06 288 ILE A N 1
ATOM 2319 C CA . ILE A 1 288 ? -16.865 1.934 6.173 1.00 94.06 288 ILE A CA 1
ATOM 2320 C C . ILE A 1 288 ? -17.665 0.641 6.318 1.00 94.06 288 ILE A C 1
ATOM 2322 O O . ILE A 1 288 ? -18.863 0.606 6.034 1.00 94.06 288 ILE A O 1
ATOM 2326 N N . ASP A 1 289 ? -17.012 -0.414 6.793 1.00 93.88 289 ASP A N 1
ATOM 2327 C CA . ASP A 1 289 ? -17.615 -1.740 6.893 1.00 93.88 289 ASP A CA 1
ATOM 2328 C C . ASP A 1 289 ? -18.678 -1.784 8.018 1.00 93.88 289 ASP A C 1
ATOM 2330 O O . ASP A 1 289 ? -18.352 -1.524 9.187 1.00 93.88 289 ASP A O 1
ATOM 2334 N N . PRO A 1 290 ? -19.949 -2.129 7.717 1.00 94.62 290 PRO A N 1
ATOM 2335 C CA . PRO A 1 290 ? -21.004 -2.258 8.724 1.00 94.62 290 PRO A CA 1
ATOM 2336 C C . PRO A 1 290 ? -20.749 -3.383 9.735 1.00 94.62 290 PRO A C 1
ATOM 2338 O O . PRO A 1 290 ? -21.348 -3.367 10.809 1.00 94.62 290 PRO A O 1
ATOM 2341 N N . ALA A 1 291 ? -19.880 -4.350 9.428 1.00 93.62 291 ALA A N 1
ATOM 2342 C CA . ALA A 1 291 ? -19.445 -5.367 10.378 1.00 93.62 291 ALA A CA 1
ATOM 2343 C C . ALA A 1 291 ? -18.409 -4.836 11.380 1.00 93.62 291 ALA A C 1
ATOM 2345 O O . ALA A 1 291 ? -18.282 -5.390 12.468 1.00 93.62 291 ALA A O 1
ATOM 2346 N N . SER A 1 292 ? -17.673 -3.778 11.043 1.00 90.50 292 SER A N 1
ATOM 2347 C CA . SER A 1 292 ? -16.532 -3.301 11.839 1.00 90.50 292 SER A CA 1
ATOM 2348 C C . SER A 1 292 ? -16.813 -2.013 12.609 1.00 90.50 292 SER A C 1
ATOM 2350 O O . SER A 1 292 ? -16.044 -1.666 13.507 1.00 90.50 292 SER A O 1
ATOM 2352 N N . SER A 1 293 ? -17.879 -1.285 12.261 1.00 91.88 293 SER A N 1
ATOM 2353 C CA . SER A 1 293 ? -18.091 0.089 12.715 1.00 91.88 293 SER A CA 1
ATOM 2354 C C . SER A 1 293 ? -19.408 0.294 13.453 1.00 91.88 293 SER A C 1
ATOM 2356 O O . SER A 1 293 ? -20.495 0.275 12.868 1.00 91.88 293 SER A O 1
ATOM 2358 N N . GLY A 1 294 ? -19.293 0.665 14.730 1.00 93.69 294 GLY A N 1
ATOM 2359 C CA . GLY A 1 294 ? -20.422 1.181 15.495 1.00 93.69 294 GLY A CA 1
ATOM 2360 C C . GLY A 1 294 ? -20.970 2.491 14.927 1.00 93.69 294 GLY A C 1
ATOM 2361 O O . GLY A 1 294 ? -22.124 2.820 15.181 1.00 93.69 294 GLY A O 1
ATOM 2362 N N . ASP A 1 295 ? -20.191 3.231 14.134 1.00 92.19 295 ASP A N 1
ATOM 2363 C CA . ASP A 1 295 ? -20.614 4.480 13.494 1.00 92.19 295 ASP A CA 1
ATOM 2364 C C . ASP A 1 295 ? -21.669 4.238 12.413 1.00 92.19 295 ASP A C 1
ATOM 2366 O O . ASP A 1 295 ? -22.689 4.926 12.405 1.00 92.19 295 ASP A O 1
ATOM 2370 N N . VAL A 1 296 ? -21.494 3.214 11.571 1.00 95.00 296 VAL A N 1
ATOM 2371 C CA . VAL A 1 296 ? -22.509 2.833 10.572 1.00 95.00 296 VAL A CA 1
ATOM 2372 C C . VAL A 1 296 ? -23.807 2.415 11.263 1.00 95.00 296 VAL A C 1
ATOM 2374 O O . VAL A 1 296 ? -24.892 2.837 10.861 1.00 95.00 296 VAL A O 1
ATOM 2377 N N . TRP A 1 297 ? -23.700 1.663 12.361 1.00 96.44 297 TRP A N 1
ATOM 2378 C CA . TRP A 1 297 ? -24.837 1.259 13.188 1.00 96.44 297 TRP A CA 1
ATOM 2379 C C . TRP A 1 297 ? -25.500 2.433 13.933 1.00 96.44 297 TRP A C 1
ATOM 2381 O O . TRP A 1 297 ? -26.722 2.484 14.052 1.00 96.44 297 TRP A O 1
ATOM 2391 N N . GLY A 1 298 ? -24.730 3.411 14.410 1.00 94.62 298 GLY A N 1
ATOM 2392 C CA . GLY A 1 298 ? -25.223 4.573 15.162 1.00 94.62 298 GLY A CA 1
ATOM 2393 C C . GLY A 1 298 ? -25.802 5.707 14.317 1.00 94.62 298 GLY A C 1
ATOM 2394 O O . GLY A 1 298 ? -26.627 6.499 14.789 1.00 94.62 298 GLY A O 1
ATOM 2395 N N . LEU A 1 299 ? -25.343 5.815 13.071 1.00 92.88 299 LEU A N 1
ATOM 2396 C CA . LEU A 1 299 ? -25.614 6.939 12.175 1.00 92.88 299 LEU A CA 1
ATOM 2397 C C . LEU A 1 299 ? -26.444 6.526 10.952 1.00 92.88 299 LEU A C 1
ATOM 2399 O O . LEU A 1 299 ? -26.462 7.240 9.948 1.00 92.88 299 LEU A O 1
ATOM 2403 N N . GLN A 1 300 ? -27.164 5.407 11.041 1.00 93.00 300 GLN A N 1
ATOM 2404 C CA . GLN A 1 300 ? -28.109 4.950 10.017 1.00 93.00 300 GLN A CA 1
ATOM 2405 C C . GLN A 1 300 ? -29.065 6.082 9.608 1.00 93.00 300 GLN A C 1
ATOM 2407 O O . GLN A 1 300 ? -29.638 6.765 10.459 1.00 93.00 300 GLN A O 1
ATOM 2412 N N . GLY A 1 301 ? -29.213 6.307 8.302 1.00 89.12 301 GLY A N 1
ATOM 2413 C CA . GLY A 1 301 ? -30.074 7.345 7.727 1.00 89.12 301 GLY A CA 1
ATOM 2414 C C . GLY A 1 301 ? -29.598 8.789 7.936 1.00 89.12 301 GLY A C 1
ATOM 2415 O O . GLY A 1 301 ? -30.201 9.697 7.374 1.00 89.12 301 GLY A O 1
ATOM 2416 N N . ARG A 1 302 ? -28.533 9.012 8.720 1.00 87.94 302 ARG A N 1
ATOM 2417 C CA . ARG A 1 302 ? -27.908 10.328 8.935 1.00 87.94 302 ARG A CA 1
ATOM 2418 C C . ARG A 1 302 ? -26.572 10.444 8.209 1.00 87.94 302 ARG A C 1
ATOM 2420 O O . ARG A 1 302 ? -26.397 11.354 7.415 1.00 87.94 302 ARG A O 1
ATOM 2427 N N . GLY A 1 303 ? -25.651 9.522 8.487 1.00 91.25 303 GLY A N 1
ATOM 2428 C CA . GLY A 1 303 ? -24.337 9.445 7.840 1.00 91.25 303 GLY A CA 1
ATOM 2429 C C . GLY A 1 303 ? -24.267 8.386 6.741 1.00 91.25 303 GLY A C 1
ATOM 2430 O O . GLY A 1 303 ? -23.525 8.560 5.780 1.00 91.25 303 GLY A O 1
ATOM 2431 N N . PHE A 1 304 ? -25.066 7.318 6.854 1.00 94.62 304 PHE A N 1
ATOM 2432 C CA . PHE A 1 304 ? -25.015 6.163 5.951 1.00 94.62 304 PHE A CA 1
ATOM 2433 C C . PHE A 1 304 ? -26.408 5.723 5.506 1.00 94.62 304 PHE A C 1
ATOM 2435 O O . PHE A 1 304 ? -27.323 5.595 6.328 1.00 94.62 304 PHE A O 1
ATOM 2442 N N . ASN A 1 305 ? -26.568 5.431 4.216 1.00 94.62 305 ASN A N 1
ATOM 2443 C CA . ASN A 1 305 ? -27.811 4.911 3.661 1.00 94.62 305 ASN A CA 1
ATOM 2444 C C . ASN A 1 305 ? -27.769 3.381 3.567 1.00 94.62 305 ASN A C 1
ATOM 2446 O O . ASN A 1 305 ? -27.375 2.798 2.562 1.00 94.62 305 ASN A O 1
ATOM 2450 N N . ILE A 1 306 ? -28.220 2.725 4.634 1.00 94.69 306 ILE A N 1
ATOM 2451 C CA . ILE A 1 306 ? -28.120 1.269 4.800 1.00 94.69 306 ILE A CA 1
ATOM 2452 C C . ILE A 1 306 ? -29.040 0.443 3.889 1.00 94.69 306 ILE A C 1
ATOM 2454 O O . ILE A 1 306 ? -28.890 -0.776 3.832 1.00 94.69 306 ILE A O 1
ATOM 2458 N N . GLY A 1 307 ? -29.985 1.089 3.193 1.00 94.94 307 GLY A N 1
ATOM 2459 C CA . GLY A 1 307 ? -30.838 0.442 2.189 1.00 94.94 307 GLY A CA 1
ATOM 2460 C C . GLY A 1 307 ? -30.130 0.198 0.852 1.00 94.94 307 GLY A C 1
ATOM 2461 O O . GLY A 1 307 ? -30.693 -0.445 -0.033 1.00 94.94 307 GLY A O 1
ATOM 2462 N N . TYR A 1 308 ? -28.909 0.711 0.707 1.00 95.44 308 TYR A N 1
ATOM 2463 C CA . TYR A 1 308 ? -28.079 0.578 -0.479 1.00 95.44 308 TYR A CA 1
ATOM 2464 C C . TYR A 1 308 ? -26.694 0.040 -0.109 1.00 95.44 308 TYR A C 1
ATOM 2466 O O . TYR A 1 308 ? -26.307 -0.001 1.061 1.00 95.44 308 TYR A O 1
ATOM 2474 N N . GLU A 1 309 ? -25.944 -0.358 -1.125 1.00 95.12 309 GLU A N 1
ATOM 2475 C CA . GLU A 1 309 ? -24.530 -0.694 -1.057 1.00 95.12 309 GLU A CA 1
ATOM 2476 C C . GLU A 1 309 ? -23.759 -0.025 -2.198 1.00 95.12 309 GLU A C 1
ATOM 2478 O O . GLU A 1 309 ? -24.309 0.231 -3.273 1.00 95.12 309 GLU A O 1
ATOM 2483 N N . ILE A 1 310 ? -22.490 0.280 -1.943 1.00 93.50 310 ILE A N 1
ATOM 2484 C CA . ILE A 1 310 ? -21.545 0.781 -2.933 1.00 93.50 310 ILE A CA 1
ATOM 2485 C C . ILE A 1 310 ? -21.054 -0.392 -3.782 1.00 93.50 310 ILE A C 1
ATOM 2487 O O . ILE A 1 310 ? -20.856 -1.511 -3.296 1.00 93.50 310 ILE A O 1
ATOM 2491 N N . GLY A 1 311 ? -20.797 -0.105 -5.050 1.00 88.31 311 GLY A N 1
ATOM 2492 C CA . GLY A 1 311 ? -20.054 -0.998 -5.913 1.00 88.31 311 GLY A CA 1
ATOM 2493 C C . GLY A 1 311 ? -19.497 -0.295 -7.133 1.00 88.31 311 GLY A C 1
ATOM 2494 O O . GLY A 1 311 ? -19.110 0.872 -7.080 1.00 88.31 311 GLY A O 1
ATOM 2495 N N . THR A 1 312 ? -19.475 -1.014 -8.244 1.00 85.00 312 THR A N 1
ATOM 2496 C CA . THR A 1 312 ? -18.953 -0.534 -9.524 1.00 85.00 312 THR A CA 1
ATOM 2497 C C . THR A 1 312 ? -19.968 -0.758 -10.638 1.00 85.00 312 THR A C 1
ATOM 2499 O O . THR A 1 312 ? -20.814 -1.650 -10.577 1.00 85.00 312 THR A O 1
ATOM 2502 N N . ASP A 1 313 ? -19.849 0.032 -11.699 1.00 82.94 313 ASP A N 1
ATOM 2503 C CA . ASP A 1 313 ? -20.656 -0.078 -12.918 1.00 82.94 313 ASP A CA 1
ATOM 2504 C C . ASP A 1 313 ? -20.449 -1.401 -13.677 1.00 82.94 313 ASP A C 1
ATOM 2506 O O . ASP A 1 313 ? -21.323 -1.835 -14.425 1.00 82.94 313 ASP A O 1
ATOM 2510 N N . ASN A 1 314 ? -19.327 -2.087 -13.443 1.00 79.38 314 ASN A N 1
ATOM 2511 C CA . ASN A 1 314 ? -19.066 -3.437 -13.946 1.00 79.38 314 ASN A CA 1
ATOM 2512 C C . ASN A 1 314 ? -19.658 -4.566 -13.069 1.00 79.38 314 ASN A C 1
ATOM 2514 O O . ASN A 1 314 ? -19.424 -5.740 -13.356 1.00 79.38 314 ASN A O 1
ATOM 2518 N N . GLY A 1 315 ? -20.435 -4.225 -12.034 1.00 76.75 315 GLY A N 1
ATOM 2519 C CA . GLY A 1 315 ? -21.241 -5.169 -11.256 1.00 76.75 315 GLY A CA 1
ATOM 2520 C C . GLY A 1 315 ? -20.597 -5.709 -9.977 1.00 76.75 315 GLY A C 1
ATOM 2521 O O . GLY A 1 315 ? -21.142 -6.643 -9.388 1.00 76.75 315 GLY A O 1
ATOM 2522 N N . GLN A 1 316 ? -19.467 -5.161 -9.514 1.00 82.00 316 GLN A N 1
ATOM 2523 C CA . GLN A 1 316 ? -18.959 -5.517 -8.185 1.00 82.00 316 GLN A CA 1
ATOM 2524 C C . GLN A 1 316 ? -19.871 -4.926 -7.115 1.00 82.00 316 GLN A C 1
ATOM 2526 O O . GLN A 1 316 ? -20.251 -3.763 -7.199 1.00 82.00 316 GLN A O 1
ATOM 2531 N N . LYS A 1 317 ? -20.163 -5.718 -6.084 1.00 86.44 317 LYS A N 1
ATOM 2532 C CA . LYS A 1 317 ? -20.900 -5.316 -4.884 1.00 86.44 317 LYS A CA 1
ATOM 2533 C C . LYS A 1 317 ? -19.962 -5.400 -3.690 1.00 86.44 317 LYS A C 1
ATOM 2535 O O . LYS A 1 317 ? -19.399 -6.466 -3.439 1.00 86.44 317 LYS A O 1
ATOM 2540 N N . TRP A 1 318 ? -19.752 -4.295 -2.981 1.00 85.75 318 TRP A N 1
ATOM 2541 C CA . TRP A 1 318 ? -18.795 -4.256 -1.871 1.00 85.75 318 TRP A CA 1
ATOM 2542 C C . TRP A 1 318 ? -19.449 -4.507 -0.507 1.00 85.75 318 TRP A C 1
ATOM 2544 O O . TRP A 1 318 ? -18.740 -4.633 0.485 1.00 85.75 318 TRP A O 1
ATOM 2554 N N . GLY A 1 319 ? -20.786 -4.566 -0.418 1.00 87.00 319 GLY A N 1
ATOM 2555 C CA . GLY A 1 319 ? -21.505 -4.773 0.845 1.00 87.00 319 GLY A CA 1
ATOM 2556 C C . GLY A 1 319 ? -21.458 -3.585 1.817 1.00 87.00 319 GLY A C 1
ATOM 2557 O O . GLY A 1 319 ? -22.061 -3.640 2.890 1.00 87.00 319 GLY A O 1
ATOM 2558 N N . ILE A 1 320 ? -20.789 -2.494 1.445 1.00 92.75 320 ILE A N 1
ATOM 2559 C CA . ILE A 1 320 ? -20.604 -1.279 2.246 1.00 92.75 320 ILE A CA 1
ATOM 2560 C C . ILE A 1 320 ? -21.727 -0.285 1.929 1.00 92.75 320 ILE A C 1
ATOM 2562 O O . ILE A 1 320 ? -21.967 -0.034 0.750 1.00 92.75 320 ILE A O 1
ATOM 2566 N N . PRO A 1 321 ? -22.407 0.325 2.916 1.00 95.19 321 PRO A N 1
ATOM 2567 C CA . PRO A 1 321 ? -23.439 1.316 2.637 1.00 95.19 321 PRO A CA 1
ATOM 2568 C C . PRO A 1 321 ? -22.842 2.639 2.130 1.00 95.19 321 PRO A C 1
ATOM 2570 O O . PRO A 1 321 ? -21.814 3.080 2.651 1.00 95.19 321 PRO A O 1
ATOM 2573 N N . PRO A 1 322 ? -23.491 3.318 1.168 1.00 95.38 322 PRO A N 1
ATOM 2574 C CA . PRO A 1 322 ? -23.058 4.635 0.733 1.00 95.38 322 PRO A CA 1
ATOM 2575 C C . PRO A 1 322 ? -23.221 5.678 1.835 1.00 95.38 322 PRO A C 1
ATOM 2577 O O . PRO A 1 322 ? -24.139 5.614 2.664 1.00 95.38 322 PRO A O 1
ATOM 2580 N N . TYR A 1 323 ? -22.343 6.676 1.805 1.00 94.94 323 TYR A N 1
ATOM 2581 C CA . TYR A 1 323 ? -22.506 7.886 2.599 1.00 94.94 323 TYR A CA 1
ATOM 2582 C C . TYR A 1 323 ? -23.753 8.646 2.145 1.00 94.94 323 TYR A C 1
ATOM 2584 O O . TYR A 1 323 ? -24.066 8.667 0.957 1.00 94.94 323 TYR A O 1
ATOM 2592 N N . VAL A 1 324 ? -24.448 9.305 3.071 1.00 92.81 324 VAL A N 1
ATOM 2593 C CA . VAL A 1 324 ? -25.507 10.266 2.725 1.00 92.81 324 VAL A CA 1
ATOM 2594 C C . VAL A 1 324 ? -24.830 11.583 2.350 1.00 92.81 324 VAL A C 1
ATOM 2596 O O . VAL A 1 324 ? -24.549 12.389 3.228 1.00 92.81 324 VAL A O 1
ATOM 2599 N N . THR A 1 325 ? -24.515 11.793 1.069 1.00 88.94 325 THR A N 1
ATOM 2600 C CA . THR A 1 325 ? -23.667 12.926 0.632 1.00 88.94 325 THR A CA 1
ATOM 2601 C C . THR A 1 325 ? -24.407 14.268 0.531 1.00 88.94 325 THR A C 1
ATOM 2603 O O . THR A 1 325 ? -23.783 15.319 0.359 1.00 88.94 325 THR A O 1
ATOM 2606 N N . ASP A 1 326 ? -25.734 14.261 0.685 1.00 80.69 326 ASP A N 1
ATOM 2607 C CA . ASP A 1 326 ? -26.580 15.454 0.671 1.00 80.69 326 ASP A CA 1
ATOM 2608 C C . ASP A 1 326 ? -26.541 16.194 2.027 1.00 80.69 326 ASP A C 1
ATOM 2610 O O . ASP A 1 326 ? -27.369 15.971 2.909 1.00 80.69 326 ASP A O 1
ATOM 2614 N N . GLY A 1 327 ? -25.590 17.120 2.191 1.00 76.62 327 GLY A N 1
ATOM 2615 C CA . GLY A 1 327 ? -25.586 18.110 3.281 1.00 76.62 327 GLY A CA 1
ATOM 2616 C C . GLY A 1 327 ? -24.280 18.212 4.076 1.00 76.62 327 GLY A C 1
ATOM 2617 O O . GLY A 1 327 ? -23.295 17.532 3.801 1.00 76.62 327 GLY A O 1
ATOM 2618 N N . GLU A 1 328 ? -24.259 19.095 5.082 1.00 82.69 328 GLU A N 1
ATOM 2619 C CA . GLU A 1 328 ? -23.063 19.349 5.907 1.00 82.69 328 GLU A CA 1
ATOM 2620 C C . GLU A 1 328 ? -22.713 18.187 6.850 1.00 82.69 328 GLU A C 1
ATOM 2622 O O . GLU A 1 328 ? -21.537 17.972 7.122 1.00 82.69 328 GLU A O 1
ATOM 2627 N N . ALA A 1 329 ? -23.691 17.373 7.264 1.00 85.88 329 ALA A N 1
ATOM 2628 C CA . ALA A 1 329 ? -23.471 16.244 8.175 1.00 85.88 329 ALA A CA 1
ATOM 2629 C C . ALA A 1 329 ? -22.463 15.209 7.634 1.00 85.88 329 ALA A C 1
ATOM 2631 O O . ALA A 1 329 ? -21.693 14.630 8.398 1.00 85.88 329 ALA A O 1
ATOM 2632 N N . TYR A 1 330 ? -22.425 15.000 6.314 1.00 90.44 330 TYR A N 1
ATOM 2633 C CA . TYR A 1 330 ? -21.418 14.153 5.671 1.00 90.44 330 TYR A CA 1
ATOM 2634 C C . TYR A 1 330 ? -20.003 14.711 5.844 1.00 90.44 330 TYR A C 1
ATOM 2636 O O . TYR A 1 330 ? -19.074 13.995 6.213 1.00 90.44 330 TYR A O 1
ATOM 2644 N N . TYR A 1 331 ? -19.841 16.011 5.614 1.00 90.50 331 TYR A N 1
ATOM 2645 C CA . TYR A 1 331 ? -18.548 16.670 5.731 1.00 90.50 331 TYR A CA 1
ATOM 2646 C C . TYR A 1 331 ? -18.098 16.804 7.188 1.00 90.50 331 TYR A C 1
ATOM 2648 O O . TYR A 1 331 ? -16.905 16.692 7.452 1.00 90.50 331 TYR A O 1
ATOM 2656 N N . GLU A 1 332 ? -19.026 16.972 8.133 1.00 91.69 332 GLU A N 1
ATOM 2657 C CA . GLU A 1 332 ? -18.750 16.898 9.573 1.00 91.69 332 GLU A CA 1
ATOM 2658 C C . GLU A 1 332 ? -18.238 15.508 9.968 1.00 91.69 332 GLU A C 1
ATOM 2660 O O . GLU A 1 332 ? -17.186 15.404 10.599 1.00 91.69 332 GLU A O 1
ATOM 2665 N N . LEU A 1 333 ? -18.912 14.444 9.512 1.00 92.50 333 LEU A N 1
ATOM 2666 C CA . LEU A 1 333 ? -18.495 13.059 9.738 1.00 92.50 333 LEU A CA 1
ATOM 2667 C C . LEU A 1 333 ? -17.081 12.798 9.204 1.00 92.50 333 LEU A C 1
ATOM 2669 O O . LEU A 1 333 ? -16.238 12.225 9.898 1.00 92.50 333 LEU A O 1
ATOM 2673 N N . MET A 1 334 ? -16.803 13.244 7.978 1.00 94.75 334 MET A N 1
ATOM 2674 C CA . MET A 1 334 ? -15.478 13.105 7.382 1.00 94.75 334 MET A CA 1
ATOM 2675 C C . MET A 1 334 ? -14.428 13.940 8.112 1.00 94.75 334 MET A C 1
ATOM 2677 O O . MET A 1 334 ? -13.324 13.462 8.360 1.00 94.75 334 MET A O 1
ATOM 2681 N N . ASN A 1 335 ? -14.760 15.166 8.505 1.00 95.44 335 ASN A N 1
ATOM 2682 C CA . ASN A 1 335 ? -13.874 16.005 9.294 1.00 95.44 335 ASN A CA 1
ATOM 2683 C C . ASN A 1 335 ? -13.533 15.362 10.647 1.00 95.44 335 ASN A C 1
ATOM 2685 O O . ASN A 1 335 ? -12.370 15.381 11.041 1.00 95.44 335 ASN A O 1
ATOM 2689 N N . ASP A 1 336 ? -14.496 14.749 11.333 1.00 94.25 336 ASP A N 1
ATOM 2690 C CA . ASP A 1 336 ? -14.246 14.057 12.598 1.00 94.25 336 ASP A CA 1
ATOM 2691 C C . ASP A 1 336 ? -13.360 12.820 12.411 1.00 94.25 336 ASP A C 1
ATOM 2693 O O . ASP A 1 336 ? -12.425 12.618 13.192 1.00 94.25 336 ASP A O 1
ATOM 2697 N N . ARG A 1 337 ? -13.577 12.046 11.336 1.00 95.38 337 ARG A N 1
ATOM 2698 C CA . ARG A 1 337 ? -12.703 10.926 10.949 1.00 95.38 337 ARG A CA 1
ATOM 2699 C C . ARG A 1 337 ? -11.264 11.395 10.740 1.00 95.38 337 ARG A C 1
ATOM 2701 O O . ARG A 1 337 ? -10.339 10.835 11.327 1.00 95.38 337 ARG A O 1
ATOM 2708 N N . ILE A 1 338 ? -11.060 12.432 9.925 1.00 97.50 338 ILE A N 1
ATOM 2709 C CA . ILE A 1 338 ? -9.710 12.920 9.624 1.00 97.50 338 ILE A CA 1
ATOM 2710 C C . ILE A 1 338 ? -9.069 13.571 10.852 1.00 97.50 338 ILE A C 1
ATOM 2712 O O . ILE A 1 338 ? -7.900 13.315 11.120 1.00 97.50 338 ILE A O 1
ATOM 2716 N N . ARG A 1 339 ? -9.820 14.338 11.652 1.00 97.00 339 ARG A N 1
ATOM 2717 C CA . ARG A 1 339 ? -9.329 14.916 12.913 1.00 97.00 339 ARG A CA 1
ATOM 2718 C C . ARG A 1 339 ? -8.867 13.834 13.886 1.00 97.00 339 ARG A C 1
ATOM 2720 O O . ARG A 1 339 ? -7.847 14.006 14.549 1.00 97.00 339 ARG A O 1
ATOM 2727 N N . TYR A 1 340 ? -9.608 12.731 13.983 1.00 96.62 340 TYR A N 1
ATOM 2728 C CA . TYR A 1 340 ? -9.210 11.592 14.803 1.00 96.62 340 TYR A CA 1
ATOM 2729 C C . TYR A 1 340 ? -7.905 10.970 14.298 1.00 96.62 340 TYR A C 1
ATOM 2731 O O . TYR A 1 340 ? -7.004 10.717 15.092 1.00 96.62 340 TYR A O 1
ATOM 2739 N N . LEU A 1 341 ? -7.759 10.765 12.990 1.00 97.31 341 LEU A N 1
ATOM 2740 C CA . LEU A 1 341 ? -6.542 10.176 12.431 1.00 97.31 341 LEU A CA 1
ATOM 2741 C C . LEU A 1 341 ? -5.334 11.124 12.475 1.00 97.31 341 LEU A C 1
ATOM 2743 O O . LEU A 1 341 ? -4.211 10.651 12.631 1.00 97.31 341 LEU A O 1
ATOM 2747 N N . ALA A 1 342 ? -5.551 12.442 12.419 1.00 97.62 342 ALA A N 1
ATOM 2748 C CA . ALA A 1 342 ? -4.504 13.467 12.360 1.00 97.62 342 ALA A CA 1
ATOM 2749 C C . ALA A 1 342 ? -3.503 13.423 13.525 1.00 97.62 342 ALA A C 1
ATOM 2751 O O . ALA A 1 342 ? -2.369 13.868 13.381 1.00 97.62 342 ALA A O 1
ATOM 2752 N N . GLN A 1 343 ? -3.890 12.862 14.674 1.00 95.38 343 GLN A N 1
ATOM 2753 C CA . GLN A 1 343 ? -2.975 12.697 15.808 1.00 95.38 343 GLN A CA 1
ATOM 2754 C C . GLN A 1 343 ? -1.925 11.593 15.582 1.00 95.38 343 GLN A C 1
ATOM 2756 O O . GLN A 1 343 ? -0.908 11.577 16.267 1.00 95.38 343 GLN A O 1
ATOM 2761 N N . TYR A 1 344 ? -2.156 10.680 14.632 1.00 96.75 344 TYR A N 1
ATOM 2762 C CA . TYR A 1 344 ? -1.296 9.520 14.386 1.00 96.75 344 TYR A CA 1
ATOM 2763 C C . TYR A 1 344 ? -0.525 9.588 13.068 1.00 96.75 344 TYR A C 1
ATOM 2765 O O . TYR A 1 344 ? 0.401 8.800 12.902 1.00 96.75 344 TYR A O 1
ATOM 2773 N N . ILE A 1 345 ? -0.890 10.475 12.135 1.00 97.69 345 ILE A N 1
ATOM 2774 C CA . ILE A 1 345 ? -0.394 10.474 10.743 1.00 97.69 345 ILE A CA 1
ATOM 2775 C C . ILE A 1 345 ? 0.103 11.857 10.312 1.00 97.69 345 ILE A C 1
ATOM 2777 O O . ILE A 1 345 ? -0.147 12.849 10.990 1.00 97.69 345 ILE A O 1
ATOM 2781 N N . ASP A 1 346 ? 0.863 11.927 9.221 1.00 97.00 346 ASP A N 1
ATOM 2782 C CA . ASP A 1 346 ? 1.293 13.177 8.564 1.00 97.00 346 ASP A CA 1
ATOM 2783 C C . ASP A 1 346 ? 0.574 13.392 7.232 1.00 97.00 346 ASP A C 1
ATOM 2785 O O . ASP A 1 346 ? 0.314 14.527 6.830 1.00 97.00 346 ASP A O 1
ATOM 2789 N N . ILE A 1 347 ? 0.275 12.290 6.543 1.00 97.12 347 ILE A N 1
ATOM 2790 C CA . ILE A 1 347 ? -0.283 12.292 5.196 1.00 97.12 347 ILE A CA 1
ATOM 2791 C C . ILE A 1 347 ? -1.484 11.348 5.160 1.00 97.12 347 ILE A C 1
ATOM 2793 O O . ILE A 1 347 ? -1.401 10.198 5.598 1.00 97.12 347 ILE A O 1
ATOM 2797 N N . VAL A 1 348 ? -2.603 11.827 4.623 1.00 97.81 348 VAL A N 1
ATOM 2798 C CA . VAL A 1 348 ? -3.746 10.977 4.275 1.00 97.81 348 VAL A CA 1
ATOM 2799 C C . VAL A 1 348 ? -3.632 10.620 2.807 1.00 97.81 348 VAL A C 1
ATOM 2801 O O . VAL A 1 348 ? -3.634 11.508 1.955 1.00 97.81 348 VAL A O 1
ATOM 2804 N N . PHE A 1 349 ? -3.607 9.327 2.514 1.00 97.56 349 PHE A N 1
ATOM 2805 C CA . PHE A 1 349 ? -3.853 8.826 1.175 1.00 97.56 349 PHE A CA 1
ATOM 2806 C C . PHE A 1 349 ? -5.327 8.411 1.086 1.00 97.56 349 PHE A C 1
ATOM 2808 O O . PHE A 1 349 ? -5.779 7.520 1.802 1.00 97.56 349 PHE A O 1
ATOM 2815 N N . LEU A 1 350 ? -6.103 9.122 0.269 1.00 97.00 350 LEU A N 1
ATOM 2816 C CA . LEU A 1 350 ? -7.523 8.858 0.055 1.00 97.00 350 LEU A CA 1
ATOM 2817 C C . LEU A 1 350 ? -7.684 7.666 -0.899 1.00 97.00 350 LEU A C 1
ATOM 2819 O O . LEU A 1 350 ? -7.500 7.819 -2.108 1.00 97.00 350 LEU A O 1
ATOM 2823 N N . ASP A 1 351 ? -8.027 6.499 -0.354 1.00 94.38 351 ASP A N 1
ATOM 2824 C CA . ASP A 1 351 ? -8.428 5.325 -1.133 1.00 94.38 351 ASP A CA 1
ATOM 2825 C C . ASP A 1 351 ? -9.608 5.661 -2.043 1.00 94.38 351 ASP A C 1
ATOM 2827 O O . ASP A 1 351 ? -10.471 6.463 -1.659 1.00 94.38 351 ASP A O 1
ATOM 2831 N N . HIS A 1 352 ? -9.639 5.061 -3.235 1.00 92.25 352 HIS A N 1
ATOM 2832 C CA . HIS A 1 352 ? -10.680 5.254 -4.236 1.00 92.25 352 HIS A CA 1
ATOM 2833 C C . HIS A 1 352 ? -11.158 6.713 -4.318 1.00 92.25 352 HIS A C 1
ATOM 2835 O O . HIS A 1 352 ? -12.342 7.010 -4.142 1.00 92.25 352 HIS A O 1
ATOM 2841 N N . MET A 1 353 ? -10.242 7.659 -4.561 1.00 94.69 353 MET A N 1
ATOM 2842 C CA . MET A 1 353 ? -10.537 9.095 -4.466 1.00 94.69 353 MET A CA 1
ATOM 2843 C C . MET A 1 353 ? -11.693 9.517 -5.393 1.00 94.69 353 MET A C 1
ATOM 2845 O O . MET A 1 353 ? -12.456 10.436 -5.087 1.00 94.69 353 MET A O 1
ATOM 2849 N N . CYS A 1 354 ? -11.870 8.784 -6.496 1.00 92.94 354 CYS A N 1
ATOM 2850 C CA . CYS A 1 354 ? -13.007 8.882 -7.410 1.00 92.94 354 CYS A CA 1
ATOM 2851 C C . CYS A 1 354 ? -14.371 8.673 -6.728 1.00 92.94 354 CYS A C 1
ATOM 2853 O O . CYS A 1 354 ? -15.351 9.298 -7.133 1.00 92.94 354 CYS A O 1
ATOM 2855 N N . GLY A 1 355 ? -14.460 7.845 -5.688 1.00 92.81 355 GLY A N 1
ATOM 2856 C CA . GLY A 1 355 ? -15.681 7.612 -4.915 1.00 92.81 355 GLY A CA 1
ATOM 2857 C C . GLY A 1 355 ? -16.195 8.859 -4.190 1.00 92.81 355 GLY A C 1
ATOM 2858 O O . GLY A 1 355 ? -17.404 9.018 -4.027 1.00 92.81 355 GLY A O 1
ATOM 2859 N N . TYR A 1 356 ? -15.307 9.794 -3.829 1.00 94.31 356 TYR A N 1
ATOM 2860 C CA . TYR A 1 356 ? -15.697 11.085 -3.250 1.00 94.31 356 TYR A CA 1
ATOM 2861 C C . TYR A 1 356 ? -16.295 12.048 -4.280 1.00 94.31 356 TYR A C 1
ATOM 2863 O O . TYR A 1 356 ? -16.957 13.010 -3.900 1.00 94.31 356 TYR A O 1
ATOM 2871 N N . ALA A 1 357 ? -16.079 11.808 -5.576 1.00 94.56 357 ALA A N 1
ATOM 2872 C CA . ALA A 1 357 ? -16.711 12.584 -6.635 1.00 94.56 357 ALA A CA 1
ATOM 2873 C C . ALA A 1 357 ? -18.206 12.237 -6.711 1.00 94.56 357 ALA A C 1
ATOM 2875 O O . ALA A 1 357 ? -19.063 13.121 -6.645 1.00 94.56 357 ALA A O 1
ATOM 2876 N N . THR A 1 358 ? -18.501 10.937 -6.805 1.00 93.94 358 THR A N 1
ATOM 2877 C CA . THR A 1 358 ? -19.846 10.353 -6.742 1.00 93.94 358 THR A CA 1
ATOM 2878 C C . THR A 1 358 ? -19.759 8.842 -6.495 1.00 93.94 358 THR A C 1
ATOM 2880 O O . THR A 1 358 ? -18.787 8.187 -6.893 1.00 93.94 358 THR A O 1
ATOM 2883 N N . GLN A 1 359 ? -20.789 8.287 -5.856 1.00 94.44 359 GLN A N 1
ATOM 2884 C CA . GLN A 1 359 ? -20.885 6.878 -5.473 1.00 94.44 359 GLN A CA 1
ATOM 2885 C C . GLN A 1 359 ? -21.721 6.100 -6.493 1.00 94.44 359 GLN A C 1
ATOM 2887 O O . GLN A 1 359 ? -22.790 6.568 -6.887 1.00 94.44 359 GLN A O 1
ATOM 2892 N N . TYR A 1 360 ? -21.281 4.902 -6.885 1.00 94.44 360 TYR A N 1
ATOM 2893 C CA . TYR A 1 360 ? -22.131 3.960 -7.616 1.00 94.44 360 TYR A CA 1
ATOM 2894 C C . TYR A 1 360 ? -22.878 3.082 -6.612 1.00 94.44 360 TYR A C 1
ATOM 2896 O O . TYR A 1 360 ? -22.251 2.360 -5.838 1.00 94.44 360 TYR A O 1
ATOM 2904 N N . ILE A 1 361 ? -24.206 3.185 -6.591 1.00 95.69 361 ILE A N 1
ATOM 2905 C CA . ILE A 1 361 ? -25.063 2.604 -5.555 1.00 95.69 361 ILE A CA 1
ATOM 2906 C C . ILE A 1 361 ? -26.050 1.593 -6.140 1.00 95.69 361 ILE A C 1
ATOM 2908 O O . ILE A 1 361 ? -26.640 1.820 -7.197 1.00 95.69 361 ILE A O 1
ATOM 2912 N N . MET A 1 362 ? -26.277 0.505 -5.410 1.00 95.62 362 MET A N 1
ATOM 2913 C CA . MET A 1 362 ? -27.265 -0.543 -5.701 1.00 95.62 362 MET A CA 1
ATOM 2914 C C . MET A 1 362 ? -28.099 -0.809 -4.452 1.00 95.62 362 MET A C 1
ATOM 2916 O O . MET A 1 362 ? -27.621 -0.600 -3.339 1.00 95.62 362 MET A O 1
ATOM 2920 N N . LYS A 1 363 ? -29.354 -1.235 -4.594 1.00 95.12 363 LYS A N 1
ATOM 2921 C CA . LYS A 1 363 ? -30.158 -1.677 -3.450 1.00 95.12 363 LYS A CA 1
ATOM 2922 C C . LYS A 1 363 ? -29.493 -2.870 -2.778 1.00 95.12 363 LYS A C 1
ATOM 2924 O O . LYS A 1 363 ? -29.169 -3.862 -3.427 1.00 95.12 363 LYS A O 1
ATOM 2929 N N . TYR A 1 364 ? -29.348 -2.774 -1.462 1.00 93.62 364 TYR A N 1
ATOM 2930 C CA . TYR A 1 364 ? -28.728 -3.832 -0.681 1.00 93.62 364 TYR A CA 1
ATOM 2931 C C . TYR A 1 364 ? -29.551 -5.123 -0.773 1.00 93.62 364 TYR A C 1
ATOM 2933 O O . TYR A 1 364 ? -30.751 -5.123 -0.486 1.00 93.62 364 TYR A O 1
ATOM 2941 N N . GLY A 1 365 ? -28.894 -6.217 -1.163 1.00 89.12 365 GLY A N 1
ATOM 2942 C CA . GLY A 1 365 ? -29.514 -7.542 -1.262 1.00 89.12 365 GLY A CA 1
ATOM 2943 C C . GLY A 1 365 ? -30.452 -7.744 -2.459 1.00 89.12 365 GLY A C 1
ATOM 2944 O O . GLY A 1 365 ? -31.133 -8.767 -2.511 1.00 89.12 365 GLY A O 1
ATOM 2945 N N . ASP A 1 366 ? -30.503 -6.807 -3.414 1.00 91.19 366 ASP A N 1
ATOM 2946 C CA . ASP A 1 366 ? -31.240 -6.976 -4.672 1.00 91.19 366 ASP A CA 1
ATOM 2947 C C . ASP A 1 366 ? -30.269 -7.329 -5.807 1.00 91.19 366 ASP A C 1
ATOM 2949 O O . ASP A 1 366 ? -29.496 -6.500 -6.290 1.00 91.19 366 ASP A O 1
ATOM 2953 N N . ASP A 1 367 ? -30.286 -8.587 -6.243 1.00 87.88 367 ASP A N 1
ATOM 2954 C CA . ASP A 1 367 ? -29.457 -9.056 -7.360 1.00 87.88 367 ASP A CA 1
ATOM 2955 C C . ASP A 1 367 ? -29.930 -8.564 -8.731 1.00 87.88 367 ASP A C 1
ATOM 2957 O O . ASP A 1 367 ? -29.183 -8.667 -9.701 1.00 87.88 367 ASP A O 1
ATOM 2961 N N . ASN A 1 368 ? -31.126 -7.972 -8.813 1.00 91.75 368 ASN A N 1
ATOM 2962 C CA . ASN A 1 368 ? -31.656 -7.402 -10.051 1.00 91.75 368 ASN A CA 1
ATOM 2963 C C . ASN A 1 368 ? -31.429 -5.888 -10.165 1.00 91.75 368 ASN A C 1
ATOM 2965 O O . ASN A 1 368 ? -31.747 -5.307 -11.203 1.00 91.75 368 ASN A O 1
ATOM 2969 N N . ASP A 1 369 ? -30.914 -5.225 -9.125 1.00 92.12 369 ASP A N 1
ATOM 2970 C CA . ASP A 1 369 ? -30.567 -3.809 -9.218 1.00 92.12 369 ASP A CA 1
ATOM 2971 C C . ASP A 1 369 ? -29.218 -3.653 -9.928 1.00 92.12 369 ASP A C 1
ATOM 2973 O O . ASP A 1 369 ? -28.163 -3.981 -9.387 1.00 92.12 369 ASP A O 1
ATOM 2977 N N . HIS A 1 370 ? -29.256 -3.131 -11.153 1.00 90.19 370 HIS A N 1
ATOM 2978 C CA . HIS A 1 370 ? -28.059 -2.856 -11.948 1.00 90.19 370 HIS A CA 1
ATOM 2979 C C . HIS A 1 370 ? -27.266 -1.645 -11.448 1.00 90.19 370 HIS A C 1
ATOM 2981 O O . HIS A 1 370 ? -26.161 -1.408 -11.927 1.00 90.19 370 HIS A O 1
ATOM 2987 N N . GLY A 1 371 ? -27.800 -0.899 -10.482 1.00 94.06 371 GLY A N 1
ATOM 2988 C CA . GLY A 1 371 ? -27.145 0.242 -9.874 1.00 94.06 371 GLY A CA 1
ATOM 2989 C C . GLY A 1 371 ? -27.245 1.523 -10.692 1.00 94.06 371 GLY A C 1
ATOM 2990 O O . GLY A 1 371 ? -27.791 1.575 -11.796 1.00 94.06 371 GLY A O 1
ATOM 2991 N N . ARG A 1 372 ? -26.769 2.604 -10.082 1.00 94.81 372 ARG A N 1
ATOM 2992 C CA . ARG A 1 372 ? -26.710 3.948 -10.663 1.00 94.81 372 ARG A CA 1
ATOM 2993 C C . ARG A 1 372 ? -25.722 4.797 -9.883 1.00 94.81 372 ARG A C 1
ATOM 2995 O O . ARG A 1 372 ? -25.465 4.527 -8.713 1.00 94.81 372 ARG A O 1
ATOM 3002 N N . TYR A 1 373 ? -25.250 5.877 -10.483 1.00 94.62 373 TYR A N 1
ATOM 3003 C CA . TYR A 1 373 ? -24.557 6.903 -9.715 1.00 94.62 373 TYR A CA 1
ATOM 3004 C C . TYR A 1 373 ? -25.542 7.709 -8.860 1.00 94.62 373 TYR A C 1
ATOM 3006 O O . TYR A 1 373 ? -26.626 8.065 -9.325 1.00 94.62 373 TYR A O 1
ATOM 3014 N N . GLU A 1 374 ? -25.163 7.992 -7.614 1.00 93.50 374 GLU A N 1
ATOM 3015 C CA . GLU A 1 374 ? -25.925 8.849 -6.694 1.00 93.50 374 GLU A CA 1
ATOM 3016 C C . GLU A 1 374 ? -26.034 10.284 -7.231 1.00 93.50 374 GLU A C 1
ATOM 3018 O O . GLU A 1 374 ? -27.108 10.884 -7.225 1.00 93.50 374 GLU A O 1
ATOM 3023 N N . ILE A 1 375 ? -24.920 10.807 -7.744 1.00 93.44 375 ILE A N 1
ATOM 3024 C CA . ILE A 1 375 ? -24.821 12.097 -8.427 1.00 93.44 375 ILE A CA 1
ATOM 3025 C C . ILE A 1 375 ? -24.406 11.822 -9.869 1.00 93.44 375 ILE A C 1
ATOM 3027 O O . ILE A 1 375 ? -23.464 11.059 -10.090 1.00 93.44 375 ILE A O 1
ATOM 3031 N N . ASP A 1 376 ? -25.077 12.459 -10.832 1.00 93.44 376 ASP A N 1
ATOM 3032 C CA . ASP A 1 376 ? -24.750 12.345 -12.256 1.00 93.44 376 ASP A CA 1
ATOM 3033 C C . ASP A 1 376 ? -23.255 12.658 -12.500 1.00 93.44 376 ASP A C 1
ATOM 3035 O O . ASP A 1 376 ? -22.820 13.779 -12.218 1.00 93.44 376 ASP A O 1
ATOM 3039 N N . PRO A 1 377 ? -22.453 11.715 -13.039 1.00 91.44 377 PRO A N 1
ATOM 3040 C CA . PRO A 1 377 ? -21.048 11.951 -13.374 1.00 91.44 377 PRO A CA 1
ATOM 3041 C C . PRO A 1 377 ? -20.827 13.078 -14.395 1.00 91.44 377 PRO A C 1
ATOM 3043 O O . PRO A 1 377 ? -19.697 13.534 -14.572 1.00 91.44 377 PRO A O 1
ATOM 3046 N N . GLN A 1 378 ? -21.881 13.528 -15.085 1.00 92.31 378 GLN A N 1
ATOM 3047 C CA . GLN A 1 378 ? -21.837 14.680 -15.986 1.00 92.31 378 GLN A CA 1
ATOM 3048 C C . GLN A 1 378 ? -21.971 16.027 -15.258 1.00 92.31 378 GLN A C 1
ATOM 3050 O O . GLN A 1 378 ? -21.596 17.058 -15.824 1.00 92.31 378 GLN A O 1
ATOM 3055 N N . ASP A 1 379 ? -22.439 16.057 -14.003 1.00 95.44 379 ASP A N 1
ATOM 3056 C CA . ASP A 1 379 ? -22.486 17.275 -13.184 1.00 95.44 379 ASP A CA 1
ATOM 3057 C C . ASP A 1 379 ? -21.085 17.630 -12.662 1.00 95.44 379 ASP A C 1
ATOM 3059 O O . ASP A 1 379 ? -20.743 17.460 -11.487 1.00 95.44 379 ASP A O 1
ATOM 3063 N N . ARG A 1 380 ? -20.247 18.133 -13.576 1.00 95.31 380 ARG A N 1
ATOM 3064 C CA . ARG A 1 380 ? -18.838 18.470 -13.326 1.00 95.31 380 ARG A CA 1
ATOM 3065 C C . ARG A 1 380 ? -18.656 19.389 -12.128 1.00 95.31 380 ARG A C 1
ATOM 3067 O O . ARG A 1 380 ? -17.743 19.173 -11.337 1.00 95.31 380 ARG A O 1
ATOM 3074 N N . THR A 1 381 ? -19.505 20.404 -11.987 1.00 95.88 381 THR A N 1
ATOM 3075 C CA . THR A 1 381 ? -19.404 21.375 -10.891 1.00 95.88 381 THR A CA 1
ATOM 3076 C C . THR A 1 381 ? -19.546 20.678 -9.545 1.00 95.88 381 THR A C 1
ATOM 3078 O O . THR A 1 381 ? -18.732 20.914 -8.650 1.00 95.88 381 THR A O 1
ATOM 3081 N N . ARG A 1 382 ? -20.543 19.794 -9.415 1.00 94.81 382 ARG A N 1
ATOM 3082 C CA . ARG A 1 382 ? -20.812 19.083 -8.168 1.00 94.81 382 ARG A CA 1
ATOM 3083 C C . ARG A 1 382 ? -19.727 18.060 -7.848 1.00 94.81 382 ARG A C 1
ATOM 3085 O O . ARG A 1 382 ? -19.173 18.100 -6.753 1.00 94.81 382 ARG A O 1
ATOM 3092 N N . ILE A 1 383 ? -19.370 17.195 -8.798 1.00 95.44 383 ILE A N 1
ATOM 3093 C CA . ILE A 1 383 ? -18.414 16.110 -8.530 1.00 95.44 383 ILE A CA 1
ATOM 3094 C C . ILE A 1 383 ? -16.985 16.627 -8.282 1.00 95.44 383 ILE A C 1
ATOM 3096 O O . ILE A 1 383 ? -16.293 16.103 -7.412 1.00 95.44 383 ILE A O 1
ATOM 3100 N N . VAL A 1 384 ? -16.552 17.698 -8.966 1.00 97.25 384 VAL A N 1
ATOM 3101 C CA . VAL A 1 384 ? -15.256 18.353 -8.691 1.00 97.25 384 VAL A CA 1
ATOM 3102 C C . VAL A 1 384 ? -15.290 19.041 -7.325 1.00 97.25 384 VAL A C 1
ATOM 3104 O O . VAL A 1 384 ? -14.341 18.919 -6.551 1.00 97.25 384 VAL A O 1
ATOM 3107 N N . GLY A 1 385 ? -16.390 19.734 -7.006 1.00 95.94 385 GLY A N 1
ATOM 3108 C CA . GLY A 1 385 ? -16.571 20.412 -5.721 1.00 95.94 385 GLY A CA 1
ATOM 3109 C C . GLY A 1 385 ? -16.541 19.458 -4.524 1.00 95.94 385 GLY A C 1
ATOM 3110 O O . GLY A 1 385 ? -15.938 19.791 -3.504 1.00 95.94 385 GLY A O 1
ATOM 3111 N N . ASN A 1 386 ? -17.121 18.261 -4.659 1.00 95.38 386 ASN A N 1
ATOM 3112 C CA . ASN A 1 386 ? -17.093 17.238 -3.612 1.00 95.38 386 ASN A CA 1
ATOM 3113 C C . ASN A 1 386 ? -15.658 16.793 -3.296 1.00 95.38 386 ASN A C 1
ATOM 3115 O O . ASN A 1 386 ? -15.239 16.834 -2.138 1.00 95.38 386 ASN A O 1
ATOM 3119 N N . VAL A 1 387 ? -14.877 16.437 -4.324 1.00 96.12 387 VAL A N 1
ATOM 3120 C CA . VAL A 1 387 ? -13.473 16.027 -4.150 1.00 96.12 387 VAL A CA 1
ATOM 3121 C C . VAL A 1 387 ? -12.642 17.172 -3.571 1.00 96.12 387 VAL A C 1
ATOM 3123 O O . VAL A 1 387 ? -11.873 16.966 -2.634 1.00 96.12 387 VAL A O 1
ATOM 3126 N N . GLU A 1 388 ? -12.826 18.398 -4.068 1.00 96.25 388 GLU A N 1
ATOM 3127 C CA . GLU A 1 388 ? -12.130 19.575 -3.545 1.00 96.25 388 GLU A CA 1
ATOM 3128 C C . GLU A 1 388 ? -12.438 19.805 -2.056 1.00 96.25 388 GLU A C 1
ATOM 3130 O O . GLU A 1 388 ? -11.521 20.044 -1.267 1.00 96.25 388 GLU A O 1
ATOM 3135 N N . LYS A 1 389 ? -13.708 19.694 -1.638 1.00 95.38 389 LYS A N 1
ATOM 3136 C CA . LYS A 1 389 ? -14.099 19.846 -0.228 1.00 95.38 389 LYS A CA 1
ATOM 3137 C C . LYS A 1 389 ? -13.485 18.746 0.641 1.00 95.38 389 LYS A C 1
ATOM 3139 O O . LYS A 1 389 ? -12.987 19.050 1.723 1.00 95.38 389 LYS A O 1
ATOM 3144 N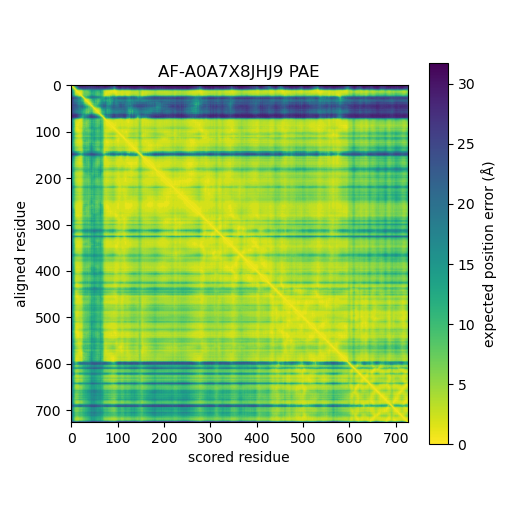 N . MET A 1 390 ? -13.423 17.510 0.145 1.00 96.00 390 MET A N 1
ATOM 3145 C CA . MET A 1 390 ? -12.758 16.400 0.835 1.00 96.00 390 MET A CA 1
ATOM 3146 C C . MET A 1 390 ? -11.258 16.629 1.034 1.00 96.00 390 MET A C 1
ATOM 3148 O O . MET A 1 390 ? -10.756 16.481 2.148 1.00 96.00 390 MET A O 1
ATOM 3152 N N . ILE A 1 391 ? -10.552 17.074 -0.006 1.00 97.06 391 ILE A N 1
ATOM 3153 C CA . ILE A 1 391 ? -9.141 17.462 0.100 1.00 97.06 391 ILE A CA 1
ATOM 3154 C C . ILE A 1 391 ? -8.969 18.586 1.134 1.00 97.06 391 ILE A C 1
ATOM 3156 O O . ILE A 1 391 ? -8.081 18.531 1.984 1.00 97.06 391 ILE A O 1
ATOM 3160 N N . ARG A 1 392 ? -9.826 19.614 1.095 1.00 96.12 392 ARG A N 1
ATOM 3161 C CA . ARG A 1 392 ? -9.754 20.752 2.025 1.00 96.12 392 ARG A CA 1
ATOM 3162 C C . ARG A 1 392 ? -9.984 20.341 3.477 1.00 96.12 392 ARG A C 1
ATOM 3164 O O . ARG A 1 392 ? -9.352 20.924 4.354 1.00 96.12 392 ARG A O 1
ATOM 3171 N N . ILE A 1 393 ? -10.823 19.337 3.737 1.00 96.69 393 ILE A N 1
ATOM 3172 C CA . ILE A 1 393 ? -10.973 18.755 5.078 1.00 96.69 393 ILE A CA 1
ATOM 3173 C C . ILE A 1 393 ? -9.636 18.190 5.559 1.00 96.69 393 ILE A C 1
ATOM 3175 O O . ILE A 1 393 ? -9.212 18.539 6.658 1.00 96.69 393 ILE A O 1
ATOM 3179 N N . VAL A 1 394 ? -8.936 17.405 4.734 1.00 97.81 394 VAL A N 1
ATOM 3180 C CA . VAL A 1 394 ? -7.607 16.867 5.080 1.00 97.81 394 VAL A CA 1
ATOM 3181 C C . VAL A 1 394 ? -6.624 17.987 5.413 1.00 97.81 394 VAL A C 1
ATOM 3183 O O . VAL A 1 394 ? -6.056 18.015 6.506 1.00 97.81 394 VAL A O 1
ATOM 3186 N N . LEU A 1 395 ? -6.502 18.968 4.518 1.00 97.06 395 LEU A N 1
ATOM 3187 C CA . LEU A 1 395 ? -5.586 20.097 4.691 1.00 97.06 395 LEU A CA 1
ATOM 3188 C C . LEU A 1 395 ? -5.920 20.943 5.933 1.00 97.06 395 LEU A C 1
ATOM 3190 O O . LEU A 1 395 ? -5.018 21.440 6.606 1.00 97.06 395 LEU A O 1
ATOM 3194 N N . SER A 1 396 ? -7.207 21.090 6.272 1.00 96.56 396 SER A N 1
ATOM 3195 C CA . SER A 1 396 ? -7.655 21.856 7.446 1.00 96.56 396 SER A CA 1
ATOM 3196 C C . SER A 1 396 ? -7.196 21.263 8.781 1.00 96.56 396 SER A C 1
ATOM 3198 O O . SER A 1 396 ? -7.109 21.993 9.765 1.00 96.56 396 SER A O 1
ATOM 3200 N N . GLN A 1 397 ? -6.865 19.966 8.812 1.00 96.94 397 GLN A N 1
ATOM 3201 C CA . GLN A 1 397 ? -6.323 19.292 9.995 1.00 96.94 397 GLN A CA 1
ATOM 3202 C C . GLN A 1 397 ? -4.788 19.376 10.071 1.00 96.94 397 GLN A C 1
ATOM 3204 O O . GLN A 1 397 ? -4.186 18.774 10.956 1.00 96.94 397 GLN A O 1
ATOM 3209 N N . GLY A 1 398 ? -4.147 20.118 9.159 1.00 95.31 398 GLY A N 1
ATOM 3210 C CA . GLY A 1 398 ? -2.691 20.266 9.100 1.00 95.31 398 GLY A CA 1
ATOM 3211 C C . GLY A 1 398 ? -1.964 19.083 8.455 1.00 95.31 398 GLY A C 1
ATOM 3212 O O . GLY A 1 398 ? -0.750 18.976 8.607 1.00 95.31 398 GLY A O 1
ATOM 3213 N N . LEU A 1 399 ? -2.690 18.208 7.752 1.00 97.06 399 LEU A N 1
ATOM 3214 C CA . LEU A 1 399 ? -2.142 17.036 7.068 1.00 97.06 399 LEU A CA 1
ATOM 3215 C C . LEU A 1 399 ? -1.821 17.336 5.602 1.00 97.06 399 LEU A C 1
ATOM 3217 O O . LEU A 1 399 ? -2.430 18.210 4.981 1.00 97.06 399 LEU A O 1
ATOM 3221 N N . GLU A 1 400 ? -0.907 16.559 5.028 1.00 96.00 400 GLU A N 1
ATOM 3222 C CA . GLU A 1 400 ? -0.773 16.448 3.574 1.00 96.00 400 GLU A CA 1
ATOM 3223 C C . GLU A 1 400 ? -1.832 15.491 3.008 1.00 96.00 400 GLU A C 1
ATOM 3225 O O . GLU A 1 400 ? -2.326 14.598 3.699 1.00 96.00 400 GLU A O 1
ATOM 3230 N N . ALA A 1 401 ? -2.173 15.679 1.733 1.00 96.06 401 ALA A N 1
ATOM 3231 C CA . ALA A 1 401 ? -3.127 14.840 1.021 1.00 96.06 401 ALA A CA 1
ATOM 3232 C C . ALA A 1 401 ? -2.461 14.168 -0.187 1.00 96.06 401 ALA A C 1
ATOM 3234 O O . ALA A 1 401 ? -1.722 14.804 -0.939 1.00 96.06 401 ALA A O 1
ATOM 3235 N N . GLY A 1 402 ? -2.782 12.896 -0.379 1.00 95.31 402 GLY A N 1
ATOM 3236 C CA . GLY A 1 402 ? -2.602 12.121 -1.600 1.00 95.31 402 GLY A CA 1
ATOM 3237 C C . GLY A 1 402 ? -3.845 11.262 -1.826 1.00 95.31 402 GLY A C 1
ATOM 3238 O O . GLY A 1 402 ? -4.801 11.322 -1.047 1.00 95.31 402 GLY A O 1
ATOM 3239 N N . GLY A 1 403 ? -3.862 10.450 -2.875 1.00 94.56 403 GLY A N 1
ATOM 3240 C CA . GLY A 1 403 ? -4.978 9.535 -3.078 1.00 94.56 403 GLY A CA 1
ATOM 3241 C C . GLY A 1 403 ? -4.929 8.773 -4.384 1.00 94.56 403 GLY A C 1
ATOM 3242 O O . GLY A 1 403 ? -4.195 9.112 -5.315 1.00 94.56 403 GLY A O 1
ATOM 3243 N N . GLU A 1 404 ? -5.748 7.732 -4.438 1.00 93.56 404 GLU A N 1
ATOM 3244 C CA . GLU A 1 404 ? -5.904 6.900 -5.616 1.00 93.56 404 GLU A CA 1
ATOM 3245 C C . GLU A 1 404 ? -6.766 7.624 -6.651 1.00 93.56 404 GLU A C 1
ATOM 3247 O O . GLU A 1 404 ? -7.982 7.740 -6.503 1.00 93.56 404 GLU A O 1
ATOM 3252 N N . THR A 1 405 ? -6.149 8.099 -7.731 1.00 90.31 405 THR A N 1
ATOM 3253 C CA . THR A 1 405 ? -6.860 8.801 -8.811 1.00 90.31 405 THR A CA 1
ATOM 3254 C C . THR A 1 405 ? -7.429 7.859 -9.877 1.00 90.31 405 THR A C 1
ATOM 3256 O O . THR A 1 405 ? -7.968 8.324 -10.878 1.00 90.31 405 THR A O 1
ATOM 3259 N N . LEU A 1 406 ? -7.315 6.539 -9.701 1.00 84.69 406 LEU A N 1
ATOM 3260 C CA . LEU A 1 406 ? -7.799 5.550 -10.665 1.00 84.69 406 LEU A CA 1
ATOM 3261 C C . LEU A 1 406 ? -9.332 5.441 -10.625 1.00 84.69 406 LEU A C 1
ATOM 3263 O O . LEU A 1 406 ? -9.963 5.521 -9.571 1.00 84.69 406 LEU A O 1
ATOM 3267 N N . GLY A 1 407 ? -9.947 5.264 -11.792 1.00 83.94 407 GLY A N 1
ATOM 3268 C CA . GLY A 1 407 ? -11.395 5.139 -11.942 1.00 83.94 407 GLY A CA 1
ATOM 3269 C C . GLY A 1 407 ? -11.827 5.266 -13.400 1.00 83.94 407 GLY A C 1
ATOM 3270 O O . GLY A 1 407 ? -10.991 5.274 -14.304 1.00 83.94 407 GLY A O 1
ATOM 3271 N N . ASP A 1 408 ? -13.134 5.380 -13.639 1.00 87.69 408 ASP A N 1
ATOM 3272 C CA . ASP A 1 408 ? -13.636 5.763 -14.961 1.00 87.69 408 ASP A CA 1
ATOM 3273 C C . ASP A 1 408 ? -13.198 7.1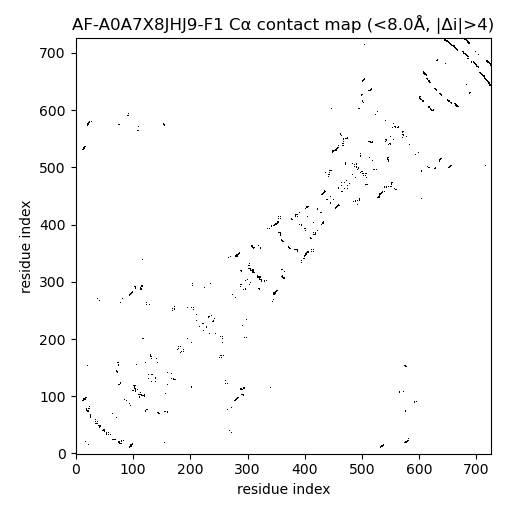83 -15.338 1.00 87.69 408 ASP A C 1
ATOM 3275 O O . ASP A 1 408 ? -12.862 8.016 -14.492 1.00 87.69 408 ASP A O 1
ATOM 3279 N N . ILE A 1 409 ? -13.227 7.462 -16.640 1.00 89.12 409 ILE A N 1
ATOM 3280 C CA . ILE A 1 409 ? -12.701 8.695 -17.233 1.00 89.12 409 ILE A CA 1
ATOM 3281 C C . ILE A 1 409 ? -13.365 9.943 -16.624 1.00 89.12 409 ILE A C 1
ATOM 3283 O O . ILE A 1 409 ? -12.701 10.960 -16.393 1.00 89.12 409 ILE A O 1
ATOM 3287 N N . GLN A 1 410 ? -14.670 9.892 -16.354 1.00 90.94 410 GLN A N 1
ATOM 3288 C CA . GLN A 1 410 ? -15.437 11.027 -15.851 1.00 90.94 410 GLN A CA 1
ATOM 3289 C C . GLN A 1 410 ? -15.040 11.370 -14.412 1.00 90.94 410 GLN A C 1
ATOM 3291 O O . GLN A 1 410 ? -14.730 12.533 -14.133 1.00 90.94 410 GLN A O 1
ATOM 3296 N N . ARG A 1 411 ? -14.994 10.380 -13.513 1.00 93.06 411 ARG A N 1
ATOM 3297 C CA . ARG A 1 411 ? -14.592 10.598 -12.114 1.00 93.06 411 ARG A CA 1
ATOM 3298 C C . ARG A 1 411 ? -13.097 10.873 -11.978 1.00 93.06 411 ARG A C 1
ATOM 3300 O O . ARG A 1 411 ? -12.739 11.828 -11.291 1.00 93.06 411 ARG A O 1
ATOM 3307 N N . GLN A 1 412 ? -12.239 10.139 -12.691 1.00 92.81 412 GLN A N 1
ATOM 3308 C CA . GLN A 1 412 ? -10.791 10.382 -12.692 1.00 92.81 412 GLN A CA 1
ATOM 3309 C C . GLN A 1 412 ? -10.485 11.828 -13.106 1.00 92.81 412 GLN A C 1
ATOM 3311 O O . GLN A 1 412 ? -9.798 12.551 -12.387 1.00 92.81 412 GLN A O 1
ATOM 3316 N N . SER A 1 413 ? -11.059 12.302 -14.216 1.00 93.12 413 SER A N 1
ATOM 3317 C CA . SER A 1 413 ? -10.828 13.680 -14.671 1.00 93.12 413 SER A CA 1
ATOM 3318 C C . SER A 1 413 ? -11.402 14.743 -13.724 1.00 93.12 413 SER A C 1
ATOM 3320 O O . SER A 1 413 ? -10.985 15.903 -13.779 1.00 93.12 413 SER A O 1
ATOM 3322 N N . ALA A 1 414 ? -12.390 14.402 -12.888 1.00 95.38 414 ALA A N 1
ATOM 3323 C CA . ALA A 1 414 ? -12.911 15.301 -11.858 1.00 95.38 414 ALA A CA 1
ATOM 3324 C C . ALA A 1 414 ? -11.940 15.406 -10.679 1.00 95.38 414 ALA A C 1
ATOM 3326 O O . ALA A 1 414 ? -11.667 16.510 -10.209 1.00 95.38 414 ALA A O 1
ATOM 3327 N N . VAL A 1 415 ? -11.372 14.273 -10.257 1.00 95.38 415 VAL A N 1
ATOM 3328 C CA . VAL A 1 415 ? -10.328 14.216 -9.229 1.00 95.38 415 VAL A CA 1
ATOM 3329 C C . VAL A 1 415 ? -9.083 14.984 -9.677 1.00 95.38 415 VAL A C 1
ATOM 3331 O O . VAL A 1 415 ? -8.621 15.864 -8.955 1.00 95.38 415 VAL A O 1
ATOM 3334 N N . GLU A 1 416 ? -8.589 14.738 -10.893 1.00 93.75 416 GLU A N 1
ATOM 3335 C CA . GLU A 1 416 ? -7.437 15.451 -11.470 1.00 93.75 416 GLU A CA 1
ATOM 3336 C C . GLU A 1 416 ? -7.694 16.967 -11.582 1.00 93.75 416 GLU A C 1
ATOM 3338 O O . GLU A 1 416 ? -6.801 17.789 -11.378 1.00 93.75 416 GLU A O 1
ATOM 3343 N N . GLU A 1 417 ? -8.925 17.388 -11.895 1.00 95.25 417 GLU A N 1
ATOM 3344 C CA . GLU A 1 417 ? -9.283 18.809 -11.879 1.00 95.25 417 GLU A CA 1
ATOM 3345 C C . GLU A 1 417 ? -9.306 19.392 -10.459 1.00 95.25 417 GLU A C 1
ATOM 3347 O O . GLU A 1 417 ? -8.755 20.474 -10.245 1.00 95.25 417 GLU A O 1
ATOM 3352 N N . ALA A 1 418 ? -9.898 18.693 -9.487 1.00 96.44 418 ALA A N 1
ATOM 3353 C CA . ALA A 1 418 ? -9.926 19.123 -8.090 1.00 96.44 418 ALA A CA 1
ATOM 3354 C C . ALA A 1 418 ? -8.506 19.264 -7.515 1.00 96.44 418 ALA A C 1
ATOM 3356 O O . ALA A 1 418 ? -8.190 20.287 -6.905 1.00 96.44 418 ALA A O 1
ATOM 3357 N N . ILE A 1 419 ? -7.626 18.294 -7.788 1.00 95.38 419 ILE A N 1
ATOM 3358 C CA . ILE A 1 419 ? -6.200 18.343 -7.433 1.00 95.38 419 ILE A CA 1
ATOM 3359 C C . ILE A 1 419 ? -5.549 19.591 -8.032 1.00 95.38 419 ILE A C 1
ATOM 3361 O O . ILE A 1 419 ? -4.966 20.394 -7.303 1.00 95.38 419 ILE A O 1
ATOM 3365 N N . ARG A 1 420 ? -5.707 19.830 -9.343 1.00 94.25 420 ARG A N 1
ATOM 3366 C CA . ARG A 1 420 ? -5.152 21.025 -10.000 1.00 94.25 420 ARG A CA 1
ATOM 3367 C C . ARG A 1 420 ? -5.670 22.326 -9.386 1.00 94.25 420 ARG A C 1
ATOM 3369 O O . ARG A 1 420 ? -4.884 23.255 -9.206 1.00 94.25 420 ARG A O 1
ATOM 3376 N N . ARG A 1 421 ? -6.958 22.403 -9.028 1.00 95.12 421 ARG A N 1
ATOM 3377 C CA . ARG A 1 421 ? -7.542 23.574 -8.352 1.00 95.12 421 ARG A CA 1
ATOM 3378 C C . ARG A 1 421 ? -6.920 23.816 -6.985 1.00 95.12 421 ARG A C 1
ATOM 3380 O O . ARG A 1 421 ? -6.530 24.943 -6.699 1.00 95.12 421 ARG A O 1
ATOM 3387 N N . VAL A 1 422 ? -6.776 22.775 -6.171 1.00 95.00 422 VAL A N 1
ATOM 3388 C CA . VAL A 1 422 ? -6.155 22.882 -4.845 1.00 95.00 422 VAL A CA 1
ATOM 3389 C C . VAL A 1 422 ? -4.668 23.242 -4.948 1.00 95.00 422 VAL A C 1
ATOM 3391 O O . VAL A 1 422 ? -4.200 24.111 -4.208 1.00 95.00 422 VAL A O 1
ATOM 3394 N N . ASN A 1 423 ? -3.952 22.686 -5.928 1.00 93.44 423 ASN A N 1
ATOM 3395 C CA . ASN A 1 423 ? -2.549 23.006 -6.198 1.00 93.44 423 ASN A CA 1
ATOM 3396 C C . ASN A 1 423 ? -2.331 24.498 -6.505 1.00 93.44 423 ASN A C 1
ATOM 3398 O O . ASN A 1 423 ? -1.323 25.065 -6.079 1.00 93.44 423 ASN A O 1
ATOM 3402 N N . MET A 1 424 ? -3.279 25.169 -7.179 1.00 91.88 424 MET A N 1
ATOM 3403 C CA . MET A 1 424 ? -3.205 26.621 -7.427 1.00 91.88 424 MET A CA 1
ATOM 3404 C C . MET A 1 424 ? -3.179 27.454 -6.135 1.00 91.88 424 MET A C 1
ATOM 3406 O O . MET A 1 424 ? -2.677 28.577 -6.146 1.00 91.88 424 MET A O 1
ATOM 3410 N N . TYR A 1 425 ? -3.670 26.907 -5.018 1.00 90.12 425 TYR A N 1
ATOM 3411 C CA . TYR A 1 425 ? -3.629 27.541 -3.698 1.00 90.12 425 TYR A CA 1
ATOM 3412 C C . TYR A 1 425 ? -2.372 27.182 -2.885 1.00 90.12 425 TYR A C 1
ATOM 3414 O O . TYR A 1 425 ? -2.286 27.533 -1.712 1.00 90.12 425 TYR A O 1
ATOM 3422 N N . GLY A 1 426 ? -1.376 26.528 -3.496 1.00 86.81 426 GLY A N 1
ATOM 3423 C CA . GLY A 1 426 ? -0.074 26.267 -2.875 1.00 86.81 426 GLY A CA 1
ATOM 3424 C C . GLY A 1 426 ? 0.029 24.962 -2.083 1.00 86.81 426 GLY A C 1
ATOM 3425 O O . GLY A 1 426 ? 0.963 24.816 -1.297 1.00 86.81 426 GLY A O 1
ATOM 3426 N N . HIS A 1 427 ? -0.888 24.017 -2.295 1.00 85.75 427 HIS A N 1
ATOM 3427 C CA . HIS A 1 427 ? -0.878 22.697 -1.658 1.00 85.75 427 HIS A CA 1
ATOM 3428 C C . HIS A 1 427 ? -0.540 21.621 -2.700 1.00 85.75 427 HIS A C 1
ATOM 3430 O O . HIS A 1 427 ? -1.444 21.246 -3.431 1.00 85.75 427 HIS A O 1
ATOM 3436 N N . PRO A 1 428 ? 0.718 21.156 -2.825 1.00 87.06 428 PRO A N 1
ATOM 3437 C CA . PRO A 1 428 ? 1.120 20.225 -3.881 1.00 87.06 428 PRO A CA 1
ATOM 3438 C C . PRO A 1 428 ? 0.637 18.799 -3.584 1.00 87.06 428 PRO A C 1
ATOM 3440 O O . PRO A 1 428 ? 1.241 18.085 -2.785 1.00 87.06 428 PRO A O 1
ATOM 3443 N N . ILE A 1 429 ? -0.460 18.397 -4.220 1.00 92.88 429 ILE A N 1
ATOM 3444 C CA . ILE A 1 429 ? -1.050 17.059 -4.113 1.00 92.88 429 ILE A CA 1
ATOM 3445 C C . ILE A 1 429 ? -0.687 16.272 -5.370 1.00 92.88 429 ILE A C 1
ATOM 3447 O O . ILE A 1 429 ? -1.132 16.670 -6.451 1.00 92.88 429 ILE A O 1
ATOM 3451 N N . PRO A 1 430 ? 0.096 15.184 -5.277 1.00 92.75 430 PRO A N 1
ATOM 3452 C CA . PRO A 1 430 ? 0.557 14.458 -6.452 1.00 92.75 430 PRO A CA 1
ATOM 3453 C C . PRO A 1 430 ? -0.567 13.663 -7.124 1.00 92.75 430 PRO A C 1
ATOM 3455 O O . PRO A 1 430 ? -1.447 13.117 -6.461 1.00 92.75 430 PRO A O 1
ATOM 3458 N N . GLU A 1 431 ? -0.503 13.545 -8.449 1.00 91.94 431 GLU A N 1
ATOM 3459 C CA . GLU A 1 431 ? -1.340 12.604 -9.200 1.00 91.94 431 GLU A CA 1
ATOM 3460 C C . GLU A 1 431 ? -0.713 11.200 -9.180 1.00 91.94 431 GLU A C 1
ATOM 3462 O O . GLU A 1 431 ? 0.499 11.046 -9.366 1.00 91.94 431 GLU A O 1
ATOM 3467 N N . MET A 1 432 ? -1.532 10.165 -8.967 1.00 93.38 432 MET A N 1
ATOM 3468 C CA . MET A 1 432 ? -1.074 8.775 -8.924 1.00 93.38 432 MET A CA 1
ATOM 3469 C C . MET A 1 432 ? -0.767 8.238 -10.328 1.00 93.38 432 MET A C 1
ATOM 3471 O O . MET A 1 432 ? -1.596 8.280 -11.241 1.00 93.38 432 MET A O 1
ATOM 3475 N N . HIS A 1 433 ? 0.416 7.646 -10.484 1.00 93.19 433 HIS A N 1
ATOM 3476 C CA . HIS A 1 433 ? 0.846 6.978 -11.705 1.00 93.19 433 HIS A CA 1
ATOM 3477 C C . HIS A 1 433 ? 1.326 5.560 -11.391 1.00 93.19 433 HIS A C 1
ATOM 3479 O O . HIS A 1 433 ? 2.395 5.377 -10.822 1.00 93.19 433 HIS A O 1
ATOM 3485 N N . VAL A 1 434 ? 0.561 4.540 -11.780 1.00 93.75 434 VAL A N 1
ATOM 3486 C CA . VAL A 1 434 ? 0.943 3.129 -11.593 1.00 93.75 434 VAL A CA 1
ATOM 3487 C C . VAL A 1 434 ? 1.633 2.626 -12.853 1.00 93.75 434 VAL A C 1
ATOM 3489 O O . VAL A 1 434 ? 0.980 2.474 -13.890 1.00 93.75 434 VAL A O 1
ATOM 3492 N N . ALA A 1 435 ? 2.941 2.374 -12.767 1.00 93.62 435 ALA A N 1
ATOM 3493 C CA . ALA A 1 435 ? 3.783 2.112 -13.935 1.00 93.62 435 ALA A CA 1
ATOM 3494 C C . ALA A 1 435 ? 3.264 0.954 -14.818 1.00 93.62 435 ALA A C 1
ATOM 3496 O O . ALA A 1 435 ? 3.155 1.148 -16.029 1.00 93.62 435 ALA A O 1
ATOM 3497 N N . PRO A 1 436 ? 2.832 -0.206 -14.274 1.00 92.06 436 PRO A N 1
ATOM 3498 C CA . PRO A 1 436 ? 2.270 -1.282 -15.096 1.00 92.06 436 PRO A CA 1
ATOM 3499 C C . PRO A 1 436 ? 0.942 -0.946 -15.804 1.00 92.06 436 PRO A C 1
ATOM 3501 O O . PRO A 1 436 ? 0.628 -1.549 -16.834 1.00 92.06 436 PRO A O 1
ATOM 3504 N N . HIS A 1 437 ? 0.149 -0.004 -15.281 1.00 86.88 437 HIS A N 1
ATOM 3505 C CA . HIS A 1 437 ? -1.216 0.281 -15.750 1.00 86.88 437 HIS A CA 1
ATOM 3506 C C . HIS A 1 437 ? -1.321 1.491 -16.679 1.00 86.88 437 HIS A C 1
ATOM 3508 O O . HIS A 1 437 ? -2.168 1.498 -17.572 1.00 86.88 437 HIS A O 1
ATOM 3514 N N . LYS A 1 438 ? -0.468 2.506 -16.517 1.00 82.62 438 LYS A N 1
ATOM 3515 C CA . LYS A 1 438 ? -0.495 3.719 -17.348 1.00 82.62 438 LYS A CA 1
ATOM 3516 C C . LYS A 1 438 ? 0.205 3.478 -18.694 1.00 82.62 438 LYS A C 1
ATOM 3518 O O . LYS A 1 438 ? 1.323 3.927 -18.930 1.00 82.62 438 LYS A O 1
ATOM 3523 N N . ASN A 1 439 ? -0.482 2.766 -19.588 1.00 86.31 439 ASN A N 1
ATOM 3524 C CA . ASN A 1 439 ? -0.056 2.537 -20.969 1.00 86.31 439 ASN A CA 1
ATOM 3525 C C . ASN A 1 439 ? -1.224 2.657 -21.958 1.00 86.31 439 ASN A C 1
ATOM 3527 O O . ASN A 1 439 ? -2.380 2.437 -21.602 1.00 86.31 439 ASN A O 1
ATOM 3531 N N . PHE A 1 440 ? -0.906 2.952 -23.217 1.00 84.00 440 PHE A N 1
ATOM 3532 C CA . PHE A 1 440 ? -1.845 2.884 -24.335 1.00 84.00 440 PHE A CA 1
ATOM 3533 C C . PHE A 1 440 ? -1.417 1.764 -25.283 1.00 84.00 440 PHE A C 1
ATOM 3535 O O . PHE A 1 440 ? -0.389 1.869 -25.950 1.00 84.00 440 PHE A O 1
ATOM 3542 N N . SER A 1 441 ? -2.181 0.669 -25.332 1.00 83.25 441 SER A N 1
ATOM 3543 C CA . SER A 1 441 ? -1.869 -0.507 -26.169 1.00 83.25 441 SER A CA 1
ATOM 3544 C C . SER A 1 441 ? -0.437 -1.045 -25.969 1.00 83.25 441 SER A C 1
ATOM 3546 O O . SER A 1 441 ? 0.258 -1.404 -26.923 1.00 83.25 441 SER A O 1
ATOM 3548 N N . GLY A 1 442 ? 0.032 -1.074 -24.715 1.00 82.38 442 GLY A N 1
ATOM 3549 C CA . GLY A 1 442 ? 1.384 -1.514 -24.360 1.00 82.38 442 GLY A CA 1
ATOM 3550 C C . GLY A 1 442 ? 2.488 -0.482 -24.615 1.00 82.38 442 GLY A C 1
ATOM 3551 O O . GLY A 1 442 ? 3.656 -0.850 -24.574 1.00 82.38 442 GLY A O 1
ATOM 3552 N N . GLN A 1 443 ? 2.155 0.780 -24.900 1.00 88.25 443 GLN A N 1
ATOM 3553 C CA . GLN A 1 443 ? 3.110 1.895 -24.936 1.00 88.25 443 GLN A CA 1
ATOM 3554 C C . GLN A 1 443 ? 3.043 2.682 -23.628 1.00 88.25 443 GLN A C 1
ATOM 3556 O O . GLN A 1 443 ? 1.978 3.190 -23.271 1.00 88.25 443 GLN A O 1
ATOM 3561 N N . TYR A 1 444 ? 4.165 2.772 -22.922 1.00 90.38 444 TYR A N 1
ATOM 3562 C CA . TYR A 1 444 ? 4.273 3.400 -21.608 1.00 90.38 444 TYR A CA 1
ATOM 3563 C C . TYR A 1 444 ? 4.811 4.832 -21.708 1.00 90.38 444 TYR A C 1
ATOM 3565 O O . TYR A 1 444 ? 5.551 5.171 -22.633 1.00 90.38 444 TYR A O 1
ATOM 3573 N N . ALA A 1 445 ? 4.435 5.684 -20.751 1.00 86.06 445 ALA A N 1
ATOM 3574 C CA . ALA A 1 445 ? 4.949 7.051 -20.662 1.00 86.06 445 ALA A CA 1
ATOM 3575 C C . ALA A 1 445 ? 6.436 7.063 -20.271 1.00 86.06 445 ALA A C 1
ATOM 3577 O O . ALA A 1 445 ? 6.856 6.232 -19.471 1.00 86.06 445 ALA A O 1
ATOM 3578 N N . ASP A 1 446 ? 7.216 8.028 -20.774 1.00 85.75 446 ASP A N 1
ATOM 3579 C CA . ASP A 1 446 ? 8.615 8.212 -20.359 1.00 85.75 446 ASP A CA 1
ATOM 3580 C C . ASP A 1 446 ? 8.662 8.775 -18.920 1.00 85.75 446 ASP A C 1
ATOM 3582 O O . ASP A 1 446 ? 8.316 9.950 -18.723 1.00 85.75 446 ASP A O 1
ATOM 3586 N N . PRO A 1 447 ? 9.110 8.003 -17.906 1.00 84.81 447 PRO A N 1
ATOM 3587 C CA . PRO A 1 447 ? 9.225 8.439 -16.523 1.00 84.81 447 PRO A CA 1
ATOM 3588 C C . PRO A 1 447 ? 10.085 9.682 -16.301 1.00 84.81 447 PRO A C 1
ATOM 3590 O O . PRO A 1 447 ? 9.969 10.249 -15.222 1.00 84.81 447 PRO A O 1
ATOM 3593 N N . ARG A 1 448 ? 10.926 10.132 -17.247 1.00 79.25 448 ARG A N 1
ATOM 3594 C CA . ARG A 1 448 ? 11.698 11.395 -17.153 1.00 79.25 448 ARG A CA 1
ATOM 3595 C C . ARG A 1 448 ? 10.896 12.634 -17.542 1.00 79.25 448 ARG A C 1
ATOM 3597 O O . ARG A 1 448 ? 11.357 13.755 -17.344 1.00 79.25 448 ARG A O 1
ATOM 3604 N N . THR A 1 449 ? 9.736 12.432 -18.153 1.00 87.62 449 THR A N 1
ATOM 3605 C CA . THR A 1 449 ? 8.849 13.510 -18.608 1.00 87.62 449 THR A CA 1
ATOM 3606 C C . THR A 1 449 ? 7.577 13.601 -17.774 1.00 87.62 449 THR A C 1
ATOM 3608 O O . THR A 1 449 ? 6.715 14.434 -18.050 1.00 87.62 449 THR A O 1
ATOM 3611 N N . LEU A 1 450 ? 7.464 12.772 -16.729 1.00 88.75 450 LEU A N 1
ATOM 3612 C CA . LEU A 1 450 ? 6.372 12.867 -15.773 1.00 88.75 450 LEU A CA 1
ATOM 3613 C C . LEU A 1 450 ? 6.397 14.244 -15.095 1.00 88.75 450 LEU A C 1
ATOM 3615 O O . LEU A 1 450 ? 7.476 14.709 -14.706 1.00 88.75 450 LEU A O 1
ATOM 3619 N N . PRO A 1 451 ? 5.234 14.895 -14.923 1.00 88.69 451 PRO A N 1
ATOM 3620 C CA . PRO A 1 451 ? 5.146 16.128 -14.157 1.00 88.69 451 PRO A CA 1
ATOM 3621 C C . PRO A 1 451 ? 5.741 15.956 -12.756 1.00 88.69 451 PRO A C 1
ATOM 3623 O O . PRO A 1 451 ? 5.557 14.916 -12.126 1.00 88.69 451 PRO A O 1
ATOM 3626 N N . GLU A 1 452 ? 6.403 16.991 -12.236 1.00 84.56 452 GLU A N 1
ATOM 3627 C CA . GLU A 1 452 ? 7.012 16.967 -10.895 1.00 84.56 452 GLU A CA 1
ATOM 3628 C C . GLU A 1 452 ? 5.987 16.604 -9.806 1.00 84.56 452 GLU A C 1
ATOM 3630 O O . GLU A 1 452 ? 6.275 15.844 -8.886 1.00 84.56 452 GLU A O 1
ATOM 3635 N N . ASN A 1 453 ? 4.744 17.061 -9.962 1.00 89.19 453 ASN A N 1
ATOM 3636 C CA . ASN A 1 453 ? 3.625 16.747 -9.080 1.00 89.19 453 ASN A CA 1
ATOM 3637 C C . ASN A 1 453 ? 2.978 15.377 -9.396 1.00 89.19 453 ASN A C 1
ATOM 3639 O O . ASN A 1 453 ? 1.762 15.263 -9.536 1.00 89.19 453 ASN A O 1
ATOM 3643 N N . THR A 1 454 ? 3.806 14.343 -9.537 1.00 92.44 454 THR A N 1
ATOM 3644 C CA . THR A 1 454 ? 3.397 12.949 -9.767 1.00 92.44 454 THR A CA 1
ATOM 3645 C C . THR A 1 454 ? 3.948 12.070 -8.654 1.00 92.44 454 THR A C 1
ATOM 3647 O O . THR A 1 454 ? 5.096 12.236 -8.228 1.00 92.44 454 THR A O 1
ATOM 3650 N N . GLU A 1 455 ? 3.152 11.094 -8.231 1.00 95.25 455 GLU A N 1
ATOM 3651 C CA . GLU A 1 455 ? 3.608 9.966 -7.433 1.00 95.25 455 GLU A CA 1
ATOM 3652 C C . GLU A 1 455 ? 3.618 8.700 -8.291 1.00 95.25 455 GLU A C 1
ATOM 3654 O O . GLU A 1 455 ? 2.575 8.221 -8.738 1.00 95.25 455 GLU A O 1
ATOM 3659 N N . LEU A 1 456 ? 4.816 8.179 -8.556 1.00 95.62 456 LEU A N 1
ATOM 3660 C CA . LEU A 1 456 ? 5.038 7.026 -9.421 1.00 95.62 456 LEU A CA 1
ATOM 3661 C C . LEU A 1 456 ? 5.131 5.737 -8.594 1.00 95.62 456 LEU A C 1
ATOM 3663 O O . LEU A 1 456 ? 6.097 5.538 -7.863 1.00 95.62 456 LEU A O 1
ATOM 3667 N N . PHE A 1 457 ? 4.161 4.844 -8.759 1.00 97.06 457 PHE A N 1
ATOM 3668 C CA . PHE A 1 457 ? 4.065 3.549 -8.090 1.00 97.06 457 PHE A CA 1
ATOM 3669 C C . PHE A 1 457 ? 4.639 2.430 -8.960 1.00 97.06 457 PHE A C 1
ATOM 3671 O O . PHE A 1 457 ? 4.254 2.291 -10.126 1.00 97.06 457 PHE A O 1
ATOM 3678 N N . LEU A 1 458 ? 5.526 1.604 -8.391 1.00 96.62 458 LEU A N 1
ATOM 3679 C CA . LEU A 1 458 ? 6.045 0.412 -9.078 1.00 96.62 458 LEU A CA 1
ATOM 3680 C C . LEU A 1 458 ? 4.956 -0.656 -9.235 1.00 96.62 458 LEU A C 1
ATOM 3682 O O . LEU A 1 458 ? 4.807 -1.251 -10.299 1.00 96.62 458 LEU A O 1
ATOM 3686 N N . SER A 1 459 ? 4.190 -0.866 -8.168 1.00 94.81 459 SER A N 1
ATOM 3687 C CA . SER A 1 459 ? 2.965 -1.662 -8.122 1.00 94.81 459 SER A CA 1
ATOM 3688 C C . SER A 1 459 ? 2.119 -1.201 -6.918 1.00 94.81 459 SER A C 1
ATOM 3690 O O . SER A 1 459 ? 2.442 -0.189 -6.284 1.00 94.81 459 SER A O 1
ATOM 3692 N N . THR A 1 460 ? 1.038 -1.914 -6.597 1.00 94.62 460 THR A N 1
ATOM 3693 C CA . THR A 1 460 ? 0.217 -1.685 -5.398 1.00 94.62 460 THR A CA 1
ATOM 3694 C C . THR A 1 460 ? -0.041 -3.009 -4.674 1.00 94.62 460 THR A C 1
ATOM 3696 O O . THR A 1 460 ? 0.300 -4.079 -5.171 1.00 94.62 460 THR A O 1
ATOM 3699 N N . HIS A 1 461 ? -0.663 -2.949 -3.495 1.00 92.19 461 HIS A N 1
ATOM 3700 C CA . HIS A 1 461 ? -1.028 -4.142 -2.726 1.00 92.19 461 HIS A CA 1
ATOM 3701 C C . HIS A 1 461 ? -2.078 -5.034 -3.423 1.00 92.19 461 HIS A C 1
ATOM 3703 O O . HIS A 1 461 ? -2.195 -6.203 -3.064 1.00 92.19 461 HIS A O 1
ATOM 3709 N N . ASP A 1 462 ? -2.800 -4.501 -4.415 1.00 91.75 462 ASP A N 1
ATOM 3710 C CA . ASP A 1 462 ? -3.795 -5.227 -5.219 1.00 91.75 462 ASP A CA 1
ATOM 3711 C C . ASP A 1 462 ? -3.218 -5.855 -6.491 1.00 91.75 462 ASP A C 1
ATOM 3713 O O . ASP A 1 462 ? -3.905 -6.616 -7.178 1.00 91.75 462 ASP A O 1
ATOM 3717 N N . LEU A 1 463 ? -1.970 -5.524 -6.835 1.00 94.00 463 LEU A N 1
ATOM 3718 C CA . LEU A 1 463 ? -1.321 -6.024 -8.038 1.00 94.00 463 LEU A CA 1
ATOM 3719 C C . LEU A 1 463 ? -0.447 -7.243 -7.750 1.00 94.00 463 LEU A C 1
ATOM 3721 O O . LEU A 1 463 ? 0.098 -7.373 -6.651 1.00 94.00 463 LEU A O 1
ATOM 3725 N N . PRO A 1 464 ? -0.257 -8.116 -8.761 1.00 95.38 464 PRO A N 1
ATOM 3726 C CA . PRO A 1 464 ? 0.813 -9.098 -8.732 1.00 95.38 464 PRO A CA 1
ATOM 3727 C C . PRO A 1 464 ? 2.158 -8.421 -8.470 1.00 95.38 464 PRO A C 1
ATOM 3729 O O . PRO A 1 464 ? 2.371 -7.277 -8.884 1.00 95.38 464 PRO A O 1
ATOM 3732 N N . THR A 1 465 ? 3.087 -9.138 -7.837 1.00 95.69 465 THR A N 1
ATOM 3733 C CA . THR A 1 465 ? 4.447 -8.612 -7.658 1.00 95.69 465 THR A CA 1
ATOM 3734 C C . THR A 1 465 ? 5.072 -8.277 -9.011 1.00 95.69 465 THR A C 1
ATOM 3736 O O . THR A 1 465 ? 4.736 -8.867 -10.043 1.00 95.69 465 THR A O 1
ATOM 3739 N N . ILE A 1 466 ? 6.036 -7.361 -9.029 1.00 96.75 466 ILE A N 1
ATOM 3740 C CA . ILE A 1 466 ? 6.700 -6.946 -10.268 1.00 96.75 466 ILE A CA 1
ATOM 3741 C C . ILE A 1 466 ? 7.303 -8.138 -11.031 1.00 96.75 466 ILE A C 1
ATOM 3743 O O . ILE A 1 466 ? 7.203 -8.201 -12.253 1.00 96.75 466 ILE A O 1
ATOM 3747 N N . VAL A 1 467 ? 7.841 -9.140 -10.324 1.00 97.19 467 VAL A N 1
ATOM 3748 C CA . VAL A 1 467 ? 8.348 -10.384 -10.930 1.00 97.19 467 VAL A CA 1
ATOM 3749 C C . VAL A 1 467 ? 7.221 -11.195 -11.573 1.00 97.19 467 VAL A C 1
ATOM 3751 O O . VAL A 1 467 ? 7.381 -11.668 -12.693 1.00 97.19 467 VAL A O 1
ATOM 3754 N N . GLN A 1 468 ? 6.060 -11.315 -10.924 1.00 97.31 468 GLN A N 1
ATOM 3755 C CA . GLN A 1 468 ? 4.893 -11.995 -11.500 1.00 97.31 468 GLN A CA 1
ATOM 3756 C C . GLN A 1 468 ? 4.384 -11.293 -12.764 1.00 97.31 468 GLN A C 1
ATOM 3758 O O . GLN A 1 468 ? 4.044 -11.967 -13.737 1.00 97.31 468 GLN A O 1
ATOM 3763 N N . ILE A 1 469 ? 4.387 -9.955 -12.781 1.00 96.62 469 ILE A N 1
ATOM 3764 C CA . ILE A 1 469 ? 4.052 -9.154 -13.968 1.00 96.62 469 ILE A CA 1
ATOM 3765 C C . ILE A 1 469 ? 5.031 -9.456 -15.112 1.00 96.62 469 ILE A C 1
ATOM 3767 O O . ILE A 1 469 ? 4.590 -9.738 -16.226 1.00 96.62 469 ILE A O 1
ATOM 3771 N N . LEU A 1 470 ? 6.343 -9.462 -14.846 1.00 96.81 470 LEU A N 1
ATOM 3772 C CA . LEU A 1 470 ? 7.368 -9.763 -15.856 1.00 96.81 470 LEU A CA 1
ATOM 3773 C C . LEU A 1 470 ? 7.307 -11.205 -16.379 1.00 96.81 470 LEU A C 1
ATOM 3775 O O . LEU A 1 470 ? 7.576 -11.449 -17.555 1.00 96.81 470 LEU A O 1
ATOM 3779 N N . CYS A 1 471 ? 6.926 -12.153 -15.525 1.00 96.94 471 CYS A N 1
ATOM 3780 C CA . CYS A 1 471 ? 6.698 -13.546 -15.907 1.00 96.94 471 CYS A CA 1
ATOM 3781 C C . CYS A 1 471 ? 5.310 -13.778 -16.532 1.00 96.94 471 CYS A C 1
ATOM 3783 O O . CYS A 1 471 ? 5.018 -14.866 -17.023 1.00 96.94 471 CYS A O 1
ATOM 3785 N N . GLY A 1 472 ? 4.425 -12.776 -16.518 1.00 96.31 472 GLY A N 1
ATOM 3786 C CA . GLY A 1 472 ? 3.065 -12.881 -17.044 1.00 96.31 472 GLY A CA 1
ATOM 3787 C C . GLY A 1 472 ? 2.184 -13.906 -16.318 1.00 96.31 472 GLY A C 1
ATOM 3788 O O . GLY A 1 472 ? 1.167 -14.330 -16.875 1.00 96.31 472 GLY A O 1
ATOM 3789 N N . THR A 1 473 ? 2.553 -14.322 -15.103 1.00 96.38 473 THR A N 1
ATOM 3790 C CA . THR A 1 473 ? 1.849 -15.361 -14.338 1.00 96.38 473 THR A CA 1
ATOM 3791 C C . THR A 1 473 ? 1.916 -15.121 -12.832 1.00 96.38 473 THR A C 1
ATOM 3793 O O . THR A 1 473 ? 2.958 -14.730 -12.308 1.00 96.38 473 THR A O 1
ATOM 3796 N N . ARG A 1 474 ? 0.835 -15.461 -12.126 1.00 94.69 474 ARG A N 1
ATOM 3797 C CA . ARG A 1 474 ? 0.763 -15.587 -10.665 1.00 94.69 474 ARG A CA 1
ATOM 3798 C C . ARG A 1 474 ? 0.311 -17.005 -10.326 1.00 94.69 474 ARG A C 1
ATOM 3800 O O . ARG A 1 474 ? -0.823 -17.381 -10.595 1.00 94.69 474 ARG A O 1
ATOM 3807 N N . GLY A 1 475 ? 1.198 -17.800 -9.750 1.00 92.62 475 GLY A N 1
ATOM 3808 C CA . GLY A 1 475 ? 1.014 -19.232 -9.562 1.00 92.62 475 GLY A CA 1
ATOM 3809 C C . GLY A 1 475 ? 0.833 -19.906 -10.918 1.00 92.62 475 GLY A C 1
ATOM 3810 O O . GLY A 1 475 ? 1.657 -19.749 -11.815 1.00 92.62 475 GLY A O 1
ATOM 3811 N N . SER A 1 476 ? -0.276 -20.619 -11.073 1.00 92.69 476 SER A N 1
ATOM 3812 C CA . SER A 1 476 ? -0.721 -21.185 -12.350 1.00 92.69 476 SER A CA 1
ATOM 3813 C C . SER A 1 476 ? -1.589 -20.226 -13.179 1.00 92.69 476 SER A C 1
ATOM 3815 O O . SER A 1 476 ? -1.941 -20.549 -14.314 1.00 92.69 476 SER A O 1
ATOM 3817 N N . VAL A 1 477 ? -1.954 -19.058 -12.639 1.00 94.62 477 VAL A N 1
ATOM 3818 C CA . VAL A 1 477 ? -2.846 -18.097 -13.296 1.00 94.62 477 VAL A CA 1
ATOM 3819 C C . VAL A 1 477 ? -2.061 -17.243 -14.283 1.00 94.62 477 VAL A C 1
ATOM 3821 O O . VAL A 1 477 ? -1.086 -16.584 -13.923 1.00 94.62 477 VAL A O 1
ATOM 3824 N N . VAL A 1 478 ? -2.522 -17.211 -15.533 1.00 96.12 478 VAL A N 1
ATOM 3825 C CA . VAL A 1 478 ? -1.977 -16.333 -16.572 1.00 96.12 478 VAL A CA 1
ATOM 3826 C C . VAL A 1 478 ? -2.532 -14.921 -16.409 1.00 96.12 478 VAL A C 1
ATOM 3828 O O . VAL A 1 478 ? -3.742 -14.715 -16.352 1.00 96.12 478 VAL A O 1
ATOM 3831 N N . LEU A 1 479 ? -1.639 -13.937 -16.390 1.00 94.81 479 LEU A N 1
ATOM 3832 C CA . LEU A 1 479 ? -1.975 -12.533 -16.208 1.00 94.81 479 LEU A CA 1
ATOM 3833 C C . LEU A 1 479 ? -2.161 -11.832 -17.563 1.00 94.81 479 LEU A C 1
ATOM 3835 O O . LEU A 1 479 ? -1.302 -11.073 -18.016 1.00 94.81 479 LEU A O 1
ATOM 3839 N N . ASN A 1 480 ? -3.280 -12.110 -18.237 1.00 93.88 480 ASN A N 1
ATOM 3840 C CA . ASN A 1 480 ? -3.539 -11.621 -19.600 1.00 93.88 480 ASN A CA 1
ATOM 3841 C C . ASN A 1 480 ? -3.462 -10.094 -19.727 1.00 93.88 480 ASN A C 1
ATOM 3843 O O . ASN A 1 480 ? -2.909 -9.604 -20.711 1.00 93.88 480 ASN A O 1
ATOM 3847 N N . ASP A 1 481 ? -3.916 -9.358 -18.712 1.00 89.06 481 ASP A N 1
ATOM 3848 C CA . ASP A 1 481 ? -3.875 -7.894 -18.709 1.00 89.06 481 ASP A CA 1
ATOM 3849 C C . ASP A 1 481 ? -2.452 -7.342 -18.783 1.00 89.06 481 ASP A C 1
ATOM 3851 O O . ASP A 1 481 ? -2.259 -6.234 -19.272 1.00 89.06 481 ASP A O 1
ATOM 3855 N N . PHE A 1 482 ? -1.439 -8.100 -18.359 1.00 92.25 482 PHE A N 1
ATOM 3856 C CA . PHE A 1 482 ? -0.031 -7.711 -18.479 1.00 92.25 482 PHE A CA 1
ATOM 3857 C C . PHE A 1 482 ? 0.661 -8.338 -19.691 1.00 92.25 482 PHE A C 1
ATOM 3859 O O . PHE A 1 482 ? 1.642 -7.782 -20.177 1.00 92.25 482 PHE A O 1
ATOM 3866 N N . ARG A 1 483 ? 0.139 -9.455 -20.214 1.00 92.62 483 ARG A N 1
ATOM 3867 C CA . ARG A 1 483 ? 0.702 -10.156 -21.379 1.00 92.62 483 ARG A CA 1
ATOM 3868 C C . ARG A 1 483 ? 0.252 -9.603 -22.722 1.00 92.62 483 ARG A C 1
ATOM 3870 O O . ARG A 1 483 ? 0.977 -9.799 -23.691 1.00 92.62 483 ARG A O 1
ATOM 3877 N N . TYR A 1 484 ? -0.923 -8.975 -22.792 1.00 90.94 484 TYR A N 1
ATOM 3878 C CA . TYR A 1 484 ? -1.500 -8.530 -24.058 1.00 90.94 484 TYR A CA 1
ATOM 3879 C C . TYR A 1 484 ? -1.596 -7.004 -24.180 1.00 90.94 484 TYR A C 1
ATOM 3881 O O . TYR A 1 484 ? -1.998 -6.329 -23.225 1.00 90.94 484 TYR A O 1
ATOM 3889 N N . PRO A 1 485 ? -1.268 -6.444 -25.363 1.00 92.06 485 PRO A N 1
ATOM 3890 C CA . PRO A 1 485 ? -0.721 -7.128 -26.555 1.00 92.06 485 PRO A CA 1
ATOM 3891 C C . PRO A 1 485 ? 0.661 -7.767 -26.302 1.00 92.06 485 PRO A C 1
ATOM 3893 O O . PRO A 1 485 ? 1.316 -7.391 -25.338 1.00 92.06 485 PRO A O 1
ATOM 3896 N N . GLU A 1 486 ? 1.098 -8.725 -27.132 1.00 90.19 486 GLU A N 1
ATOM 3897 C CA . GLU A 1 486 ? 2.275 -9.594 -26.870 1.00 90.19 486 GLU A CA 1
ATOM 3898 C C . GLU A 1 486 ? 3.567 -8.829 -26.531 1.00 90.19 486 GLU A C 1
ATOM 3900 O O . GLU A 1 486 ? 4.402 -9.298 -25.763 1.00 90.19 486 GLU A O 1
ATOM 3905 N N . HIS A 1 487 ? 3.719 -7.609 -27.049 1.00 92.06 487 HIS A N 1
ATOM 3906 C CA . HIS A 1 487 ? 4.858 -6.739 -26.758 1.00 92.06 487 HIS A CA 1
ATOM 3907 C C . HIS A 1 487 ? 4.787 -5.984 -25.433 1.00 92.06 487 HIS A C 1
ATOM 3909 O O . HIS A 1 487 ? 5.700 -5.219 -25.131 1.00 92.06 487 HIS A O 1
ATOM 3915 N N . LYS A 1 488 ? 3.726 -6.136 -24.642 1.00 94.31 488 LYS A N 1
ATOM 3916 C CA . LYS A 1 488 ? 3.479 -5.305 -23.459 1.00 94.31 488 LYS A CA 1
ATOM 3917 C C . LYS A 1 488 ? 4.575 -5.443 -22.402 1.00 94.31 488 LYS A C 1
ATOM 3919 O O . LYS A 1 488 ? 5.082 -4.425 -21.944 1.00 94.31 488 LYS A O 1
ATOM 3924 N N . ILE A 1 489 ? 5.004 -6.665 -22.078 1.00 95.75 489 ILE A N 1
ATOM 3925 C CA . ILE A 1 489 ? 6.087 -6.899 -21.103 1.00 95.75 489 ILE A CA 1
ATOM 3926 C C . ILE A 1 489 ? 7.428 -6.398 -21.647 1.00 95.75 489 ILE A C 1
ATOM 3928 O O . ILE A 1 489 ? 8.168 -5.726 -20.928 1.00 95.75 489 ILE A O 1
ATOM 3932 N N . ALA A 1 490 ? 7.723 -6.669 -22.923 1.00 95.25 490 ALA A N 1
ATOM 3933 C CA . ALA A 1 490 ? 8.947 -6.186 -23.555 1.00 95.25 490 ALA A CA 1
ATOM 3934 C C . ALA A 1 490 ? 9.027 -4.653 -23.537 1.00 95.25 490 ALA A C 1
ATOM 3936 O O . ALA A 1 490 ? 10.034 -4.074 -23.131 1.00 95.25 490 ALA A O 1
ATOM 3937 N N . ASN A 1 491 ? 7.931 -3.989 -23.907 1.00 94.81 491 ASN A N 1
ATOM 3938 C CA . ASN A 1 491 ? 7.828 -2.539 -23.864 1.00 94.81 491 ASN A CA 1
ATOM 3939 C C . ASN A 1 491 ? 7.917 -2.005 -22.443 1.00 94.81 491 ASN A C 1
ATOM 3941 O O . ASN A 1 491 ? 8.594 -1.010 -22.236 1.00 94.81 491 ASN A O 1
ATOM 3945 N N . PHE A 1 492 ? 7.293 -2.658 -21.464 1.00 94.81 492 PHE A N 1
ATOM 3946 C CA . PHE A 1 492 ? 7.396 -2.255 -20.067 1.00 94.81 492 PHE A CA 1
ATOM 3947 C C . PHE A 1 492 ? 8.854 -2.278 -19.585 1.00 94.81 492 PHE A C 1
ATOM 3949 O O . PHE A 1 492 ? 9.338 -1.288 -19.041 1.00 94.81 492 PHE A O 1
ATOM 3956 N N . LEU A 1 493 ? 9.596 -3.357 -19.860 1.00 94.25 493 LEU A N 1
ATOM 3957 C CA . LEU A 1 493 ? 11.016 -3.459 -19.509 1.00 94.25 493 LEU A CA 1
ATOM 3958 C C . LEU A 1 493 ? 11.869 -2.382 -20.184 1.00 94.25 493 LEU A C 1
ATOM 3960 O O . LEU A 1 493 ? 12.648 -1.696 -19.517 1.00 94.25 493 LEU A O 1
ATOM 3964 N N . SER A 1 494 ? 11.690 -2.187 -21.489 1.00 92.88 494 SER A N 1
ATOM 3965 C CA . SER A 1 494 ? 12.473 -1.213 -22.251 1.00 92.88 494 SER A CA 1
ATOM 3966 C C . SER A 1 494 ? 12.101 0.228 -21.894 1.00 92.88 494 SER A C 1
ATOM 3968 O O . SER A 1 494 ? 12.977 1.038 -21.612 1.00 92.88 494 SER A O 1
ATOM 3970 N N . GLN A 1 495 ? 10.813 0.551 -21.825 1.00 91.56 495 GLN A N 1
ATOM 3971 C CA . GLN A 1 495 ? 10.310 1.910 -21.617 1.00 91.56 495 GLN A CA 1
ATOM 3972 C C . GLN A 1 495 ? 10.154 2.311 -20.155 1.00 91.56 495 GLN A C 1
ATOM 3974 O O . GLN A 1 495 ? 9.764 3.441 -19.927 1.00 91.56 495 GLN A O 1
ATOM 3979 N N . GLN A 1 496 ? 10.336 1.440 -19.163 1.00 91.25 496 GLN A N 1
ATOM 3980 C CA . GLN A 1 496 ? 10.326 1.857 -17.749 1.00 91.25 496 GLN A CA 1
ATOM 3981 C C . GLN A 1 496 ? 11.680 1.632 -17.080 1.00 91.25 496 GLN A C 1
ATOM 3983 O O . GLN A 1 496 ? 12.058 2.399 -16.196 1.00 91.25 496 GLN A O 1
ATOM 3988 N N . PHE A 1 497 ? 12.439 0.626 -17.532 1.00 91.25 497 PHE A N 1
ATOM 3989 C CA . PHE A 1 497 ? 13.716 0.239 -16.929 1.00 91.25 497 PHE A CA 1
ATOM 3990 C C . PHE A 1 497 ? 14.892 0.234 -17.905 1.00 91.25 497 PHE A C 1
ATOM 3992 O O . PHE A 1 497 ? 16.013 -0.029 -17.477 1.00 91.25 497 PHE A O 1
ATOM 3999 N N . GLY A 1 498 ? 14.688 0.558 -19.191 1.00 89.75 498 GLY A N 1
ATOM 4000 C CA . GLY A 1 498 ? 15.792 0.742 -20.141 1.00 89.75 498 GLY A CA 1
ATOM 4001 C C . GLY A 1 498 ? 16.537 -0.558 -20.409 1.00 89.75 498 GLY A C 1
ATOM 4002 O O . GLY A 1 498 ? 17.689 -0.530 -20.836 1.00 89.75 498 GLY A O 1
ATOM 4003 N N . ILE A 1 499 ? 15.887 -1.685 -20.118 1.00 92.44 499 ILE A N 1
ATOM 4004 C CA . ILE A 1 499 ? 16.363 -3.033 -20.392 1.00 92.44 499 ILE A CA 1
ATOM 4005 C C . ILE A 1 499 ? 15.789 -3.402 -21.757 1.00 92.44 499 ILE A C 1
ATOM 4007 O O . ILE A 1 499 ? 14.577 -3.607 -21.891 1.00 92.44 499 ILE A O 1
ATOM 4011 N N . LEU A 1 500 ? 16.635 -3.403 -22.790 1.00 93.94 500 LEU A N 1
ATOM 4012 C CA . LEU A 1 500 ? 16.174 -3.663 -24.152 1.00 93.94 500 LEU A CA 1
ATOM 4013 C C . LEU A 1 500 ? 15.880 -5.146 -24.308 1.00 93.94 500 LEU A C 1
ATOM 4015 O O . LEU A 1 500 ? 16.738 -5.991 -24.064 1.00 93.94 500 LEU A O 1
ATOM 4019 N N . THR A 1 501 ? 14.646 -5.453 -24.689 1.00 93.94 501 THR A N 1
ATOM 4020 C CA . THR A 1 501 ? 14.173 -6.826 -24.849 1.00 93.94 501 THR A CA 1
ATOM 4021 C C . THR A 1 501 ? 13.045 -6.894 -25.881 1.00 93.94 501 THR A C 1
ATOM 4023 O O . THR A 1 501 ? 12.614 -5.871 -26.421 1.00 93.94 501 THR A O 1
ATOM 4026 N N . THR A 1 502 ? 12.583 -8.103 -26.186 1.00 95.06 502 THR A N 1
ATOM 4027 C CA . THR A 1 502 ? 11.691 -8.425 -27.300 1.00 95.06 502 THR A CA 1
ATOM 4028 C C . THR A 1 502 ? 10.568 -9.368 -26.847 1.00 95.06 502 THR A C 1
ATOM 4030 O O . THR A 1 502 ? 10.680 -10.041 -25.814 1.00 95.06 502 THR A O 1
ATOM 4033 N N . PRO A 1 503 ? 9.485 -9.483 -27.631 1.00 95.00 503 PRO A N 1
ATOM 4034 C CA . PRO A 1 503 ? 8.492 -10.541 -27.440 1.00 95.00 503 PRO A CA 1
ATOM 4035 C C . PRO A 1 503 ? 9.054 -11.968 -27.573 1.00 95.00 503 PRO A C 1
ATOM 4037 O O . PRO A 1 503 ? 8.475 -12.890 -27.016 1.00 95.00 503 PRO A O 1
ATOM 4040 N N . ASN A 1 504 ? 10.201 -12.179 -28.233 1.00 94.06 504 ASN A N 1
ATOM 4041 C CA . ASN A 1 504 ? 10.850 -13.499 -28.273 1.00 94.06 504 ASN A CA 1
ATOM 4042 C C . ASN A 1 504 ? 11.486 -13.888 -26.922 1.00 94.06 504 ASN A C 1
ATOM 4044 O O . ASN A 1 504 ? 11.739 -15.066 -26.661 1.00 94.06 504 ASN A O 1
ATOM 4048 N N . GLN A 1 505 ? 11.760 -12.906 -26.058 1.00 94.38 505 GLN A N 1
ATOM 4049 C CA . GLN A 1 505 ? 12.364 -13.097 -24.736 1.00 94.38 505 GLN A CA 1
ATOM 4050 C C . GLN A 1 505 ? 11.365 -12.950 -23.582 1.00 94.38 505 GLN A C 1
ATOM 4052 O O . GLN A 1 505 ? 11.729 -13.253 -22.448 1.00 94.38 505 GLN A O 1
ATOM 4057 N N . THR A 1 506 ? 10.141 -12.478 -23.846 1.00 95.06 506 THR A N 1
ATOM 4058 C CA . THR A 1 506 ? 9.117 -12.198 -22.829 1.00 95.06 506 THR A CA 1
ATOM 4059 C C . THR A 1 506 ? 7.834 -13.012 -23.074 1.00 95.06 506 THR A C 1
ATOM 4061 O O . THR A 1 506 ? 7.515 -13.305 -24.223 1.00 95.06 506 THR A O 1
ATOM 4064 N N . PRO A 1 507 ? 7.059 -13.391 -22.034 1.00 96.12 507 PRO A N 1
ATOM 4065 C CA . PRO A 1 507 ? 7.323 -13.197 -20.605 1.00 96.12 507 PRO A CA 1
ATOM 4066 C C . PRO A 1 507 ? 8.607 -13.891 -20.130 1.00 96.12 507 PRO A C 1
ATOM 4068 O O . PRO A 1 507 ? 9.078 -14.835 -20.758 1.00 96.12 507 PRO A O 1
ATOM 4071 N N . LEU A 1 508 ? 9.182 -13.394 -19.035 1.00 95.94 508 LEU A N 1
ATOM 4072 C CA . LEU A 1 508 ? 10.414 -13.944 -18.468 1.00 95.94 508 LEU A CA 1
ATOM 4073 C C . LEU A 1 508 ? 10.153 -15.242 -17.690 1.00 95.94 508 LEU A C 1
ATOM 4075 O O . LEU A 1 508 ? 9.056 -15.456 -17.175 1.00 95.94 508 LEU A O 1
ATOM 4079 N N . SER A 1 509 ? 11.185 -16.070 -17.536 1.00 93.88 509 SER A N 1
ATOM 4080 C CA . SER A 1 509 ? 11.170 -17.194 -16.590 1.00 93.88 509 SER A CA 1
ATOM 4081 C C . SER A 1 509 ? 11.717 -16.735 -15.228 1.00 93.88 509 SER A C 1
ATOM 4083 O O . SER A 1 509 ? 12.731 -16.030 -15.196 1.00 93.88 509 SER A O 1
ATOM 4085 N N . PRO A 1 510 ? 11.122 -17.130 -14.087 1.00 90.94 510 PRO A N 1
ATOM 4086 C CA . PRO A 1 510 ? 11.616 -16.753 -12.756 1.00 90.94 510 PRO A CA 1
ATOM 4087 C C . PRO A 1 510 ? 13.094 -17.087 -12.503 1.00 90.94 510 PRO A C 1
ATOM 4089 O O . PRO A 1 510 ? 13.812 -16.314 -11.873 1.00 90.94 510 PRO A O 1
ATOM 4092 N N . GLU A 1 511 ? 13.554 -18.233 -13.001 1.00 92.94 511 GLU A N 1
ATOM 4093 C CA . GLU A 1 511 ? 14.931 -18.720 -12.903 1.00 92.94 511 GLU A CA 1
ATOM 4094 C C . GLU A 1 511 ? 15.942 -17.881 -13.700 1.00 92.94 511 GLU A C 1
ATOM 4096 O O . GLU A 1 511 ? 17.129 -17.851 -13.357 1.00 92.94 511 GLU A O 1
ATOM 4101 N N . ASP A 1 512 ? 15.465 -17.170 -14.724 1.00 94.25 512 ASP A N 1
ATOM 4102 C CA . ASP A 1 512 ? 16.279 -16.330 -15.598 1.00 94.25 512 ASP A CA 1
ATOM 4103 C C . ASP A 1 512 ? 16.518 -14.944 -14.977 1.00 94.25 512 ASP A C 1
ATOM 4105 O O . ASP A 1 512 ? 17.537 -14.302 -15.249 1.00 94.25 512 ASP A O 1
ATOM 4109 N N . ILE A 1 513 ? 15.606 -14.470 -14.122 1.00 96.06 513 ILE A N 1
ATOM 4110 C CA . ILE A 1 513 ? 15.702 -13.161 -13.466 1.00 96.06 513 ILE A CA 1
ATOM 4111 C C . ILE A 1 513 ? 16.758 -13.230 -12.358 1.00 96.06 513 ILE A C 1
ATOM 4113 O O . ILE A 1 513 ? 16.749 -14.128 -11.515 1.00 96.06 513 ILE A O 1
ATOM 4117 N N . THR A 1 514 ? 17.678 -12.265 -12.322 1.00 96.75 514 THR A N 1
ATOM 4118 C CA . THR A 1 514 ? 18.735 -12.197 -11.301 1.00 96.75 514 THR A CA 1
ATOM 4119 C C . THR A 1 514 ? 18.575 -10.991 -10.384 1.00 96.75 514 THR A C 1
ATOM 4121 O O . THR A 1 514 ? 17.967 -9.986 -10.743 1.00 96.75 514 THR A O 1
ATOM 4124 N N . THR A 1 515 ? 19.186 -11.066 -9.200 1.00 96.12 515 THR A N 1
ATOM 4125 C CA . THR A 1 515 ? 19.288 -9.932 -8.272 1.00 96.12 515 THR A CA 1
ATOM 4126 C C . THR A 1 515 ? 19.950 -8.711 -8.922 1.00 96.12 515 THR A C 1
ATOM 4128 O O . THR A 1 515 ? 19.577 -7.582 -8.626 1.00 96.12 515 THR A O 1
ATOM 4131 N N . GLU A 1 516 ? 20.903 -8.910 -9.838 1.00 94.94 516 GLU A N 1
ATOM 4132 C CA . GLU A 1 516 ? 21.567 -7.813 -10.553 1.00 94.94 516 GLU A CA 1
ATOM 4133 C C . GLU A 1 516 ? 20.598 -7.070 -11.486 1.00 94.94 516 GLU A C 1
ATOM 4135 O O . GLU A 1 516 ? 20.589 -5.838 -11.505 1.00 94.94 516 GLU A O 1
ATOM 4140 N N . MET A 1 517 ? 19.720 -7.802 -12.185 1.00 95.56 517 MET A N 1
ATOM 4141 C CA . MET A 1 517 ? 18.617 -7.208 -12.947 1.00 95.56 517 MET A CA 1
ATOM 4142 C C . MET A 1 517 ? 17.666 -6.432 -12.028 1.00 95.56 517 MET A C 1
ATOM 4144 O O . MET A 1 517 ? 17.312 -5.297 -12.341 1.00 95.56 517 MET A O 1
ATOM 4148 N N . GLY A 1 518 ? 17.290 -7.001 -10.879 1.00 96.12 518 GLY A N 1
ATOM 4149 C CA . GLY A 1 518 ? 16.412 -6.330 -9.919 1.00 96.12 518 GLY A CA 1
ATOM 4150 C C . GLY A 1 518 ? 17.000 -5.033 -9.353 1.00 96.12 518 GLY A C 1
ATOM 4151 O O . GLY A 1 518 ? 16.308 -4.017 -9.286 1.00 96.12 518 GLY A O 1
ATOM 4152 N N . ILE A 1 519 ? 18.298 -5.026 -9.032 1.00 94.94 519 ILE A N 1
ATOM 4153 C CA . ILE A 1 519 ? 19.039 -3.819 -8.632 1.00 94.94 519 ILE A CA 1
ATOM 4154 C C . ILE A 1 519 ? 19.001 -2.769 -9.748 1.00 94.94 519 ILE A C 1
ATOM 4156 O O . ILE A 1 519 ? 18.704 -1.607 -9.480 1.00 94.94 519 ILE A O 1
ATOM 4160 N N . ALA A 1 520 ? 19.257 -3.161 -10.999 1.00 92.38 520 ALA A N 1
ATOM 4161 C CA . ALA A 1 520 ? 19.212 -2.239 -12.133 1.00 92.38 520 ALA A CA 1
ATOM 4162 C C . ALA A 1 520 ? 17.807 -1.653 -12.360 1.00 92.38 520 ALA A C 1
ATOM 4164 O O . ALA A 1 520 ? 17.678 -0.465 -12.656 1.00 92.38 520 ALA A O 1
ATOM 4165 N N . MET A 1 521 ? 16.752 -2.448 -12.159 1.00 94.25 521 MET A N 1
ATOM 4166 C CA . MET A 1 521 ? 15.371 -1.967 -12.220 1.00 94.25 521 MET A CA 1
ATOM 4167 C C . MET A 1 521 ? 15.072 -0.944 -11.120 1.00 94.25 521 MET A C 1
ATOM 4169 O O . MET A 1 521 ? 14.522 0.112 -11.418 1.00 94.25 521 MET A O 1
ATOM 4173 N N . LEU A 1 522 ? 15.471 -1.202 -9.868 1.00 94.38 522 LEU A N 1
ATOM 4174 C CA . LEU A 1 522 ? 15.316 -0.236 -8.771 1.00 94.38 522 LEU A CA 1
ATOM 4175 C C . LEU A 1 522 ? 16.088 1.063 -9.050 1.00 94.38 522 LEU A C 1
ATOM 4177 O O . LEU A 1 522 ? 15.559 2.162 -8.878 1.00 94.38 522 LEU A O 1
ATOM 4181 N N . GLU A 1 523 ? 17.324 0.944 -9.536 1.00 91.06 523 GLU A N 1
ATOM 4182 C CA . GLU A 1 523 ? 18.145 2.076 -9.960 1.00 91.06 523 GLU A CA 1
ATOM 4183 C C . GLU A 1 523 ? 17.451 2.919 -11.044 1.00 91.06 523 GLU A C 1
ATOM 4185 O O . GLU A 1 523 ? 17.423 4.149 -10.945 1.00 91.06 523 GLU A O 1
ATOM 4190 N N . ALA A 1 524 ? 16.891 2.272 -12.068 1.00 89.31 524 ALA A N 1
ATOM 4191 C CA . ALA A 1 524 ? 16.170 2.917 -13.162 1.00 89.31 524 ALA A CA 1
ATOM 4192 C C . ALA A 1 524 ? 14.822 3.510 -12.724 1.00 89.31 524 ALA A C 1
ATOM 4194 O O . ALA A 1 524 ? 14.405 4.554 -13.214 1.00 89.31 524 ALA A O 1
ATOM 4195 N N . PHE A 1 525 ? 14.141 2.899 -11.764 1.00 91.25 525 PHE A N 1
ATOM 4196 C CA . PHE A 1 525 ? 12.874 3.430 -11.275 1.00 91.25 525 PHE A CA 1
ATOM 4197 C C . PHE A 1 525 ? 13.079 4.723 -10.470 1.00 91.25 525 PHE A C 1
ATOM 4199 O O . PHE A 1 525 ? 12.355 5.711 -10.621 1.00 91.25 525 PHE A O 1
ATOM 4206 N N . MET A 1 526 ? 14.153 4.770 -9.677 1.00 90.25 526 MET A N 1
ATOM 4207 C CA . MET A 1 526 ? 14.486 5.908 -8.818 1.00 90.25 526 MET A CA 1
ATOM 4208 C C . MET A 1 526 ? 14.958 7.170 -9.565 1.00 90.25 526 MET A C 1
ATOM 4210 O O . MET A 1 526 ? 15.128 8.209 -8.931 1.00 90.25 526 MET A O 1
ATOM 4214 N N . ILE A 1 527 ? 15.108 7.160 -10.893 1.00 86.50 527 ILE A N 1
ATOM 4215 C CA . ILE A 1 527 ? 15.488 8.345 -11.708 1.00 86.50 527 ILE A CA 1
ATOM 4216 C C . ILE A 1 527 ? 14.347 9.017 -12.458 1.00 86.50 527 ILE A C 1
ATOM 4218 O O . ILE A 1 527 ? 14.597 9.981 -13.178 1.00 86.50 527 ILE A O 1
ATOM 4222 N N . SER A 1 528 ? 13.113 8.545 -12.304 1.00 88.88 528 SER A N 1
ATOM 4223 C CA . SER A 1 528 ? 11.958 9.261 -12.849 1.00 88.88 528 SER A CA 1
ATOM 4224 C C . SER A 1 528 ? 11.960 10.753 -12.459 1.00 88.88 528 SER A C 1
ATOM 4226 O O . SER A 1 528 ? 12.510 11.140 -11.426 1.00 88.88 528 SER A O 1
ATOM 4228 N N . SER A 1 529 ? 11.325 11.607 -13.253 1.00 89.75 529 SER A N 1
ATOM 4229 C CA . SER A 1 529 ? 11.094 13.017 -12.920 1.00 89.75 529 SER A CA 1
ATOM 4230 C C . SER A 1 529 ? 9.943 13.221 -11.931 1.00 89.75 529 SER A C 1
ATOM 4232 O O . SER A 1 529 ? 9.719 14.343 -11.486 1.00 89.75 529 SER A O 1
ATOM 4234 N N . ALA A 1 530 ? 9.218 12.153 -11.577 1.00 91.94 530 ALA A N 1
ATOM 4235 C CA . ALA A 1 530 ? 8.167 12.194 -10.568 1.00 91.94 530 ALA A CA 1
ATOM 4236 C C . ALA A 1 530 ? 8.730 12.674 -9.220 1.00 91.94 530 ALA A C 1
ATOM 4238 O O . ALA A 1 530 ? 9.769 12.189 -8.759 1.00 91.94 530 ALA A O 1
ATOM 4239 N N . GLY A 1 531 ? 8.029 13.606 -8.572 1.00 91.50 531 GLY A N 1
ATOM 4240 C CA . GLY A 1 531 ? 8.435 14.168 -7.284 1.00 91.50 531 GLY A CA 1
ATOM 4241 C C . GLY A 1 531 ? 8.388 13.155 -6.142 1.00 91.50 531 GLY A C 1
ATOM 4242 O O . GLY A 1 531 ? 9.105 13.320 -5.157 1.00 91.50 531 GLY A O 1
ATOM 4243 N N . THR A 1 532 ? 7.588 12.091 -6.271 1.00 93.75 532 THR A N 1
ATOM 4244 C CA . THR A 1 532 ? 7.561 10.951 -5.341 1.00 93.75 532 THR A CA 1
ATOM 4245 C C . THR A 1 532 ? 7.630 9.634 -6.114 1.00 93.75 532 THR A C 1
ATOM 4247 O O . THR A 1 532 ? 6.960 9.472 -7.133 1.00 93.75 532 THR A O 1
ATOM 4250 N N . VAL A 1 533 ? 8.440 8.690 -5.637 1.00 95.38 533 VAL A N 1
ATOM 4251 C CA . VAL A 1 533 ? 8.491 7.310 -6.141 1.00 95.38 533 VAL A CA 1
ATOM 4252 C C . VAL A 1 533 ? 8.123 6.361 -5.015 1.00 95.38 533 VAL A C 1
ATOM 4254 O O . VAL A 1 533 ? 8.729 6.428 -3.948 1.00 95.38 533 VAL A O 1
ATOM 4257 N N . THR A 1 534 ? 7.175 5.469 -5.280 1.00 97.31 534 THR A N 1
ATOM 4258 C CA . THR A 1 534 ? 6.563 4.592 -4.284 1.00 97.31 534 THR A CA 1
ATOM 4259 C C . THR A 1 534 ? 6.742 3.130 -4.669 1.00 97.31 534 THR A C 1
ATOM 4261 O O . THR A 1 534 ? 6.356 2.700 -5.758 1.00 97.31 534 THR A O 1
ATOM 4264 N N . ILE A 1 535 ? 7.351 2.354 -3.772 1.00 97.75 535 ILE A N 1
ATOM 4265 C CA . ILE A 1 535 ? 7.672 0.941 -4.000 1.00 97.75 535 ILE A CA 1
ATOM 4266 C C . ILE A 1 535 ? 7.112 0.107 -2.842 1.00 97.75 535 ILE A C 1
ATOM 4268 O O . ILE A 1 535 ? 7.499 0.325 -1.693 1.00 97.75 535 ILE A O 1
ATOM 4272 N N . PRO A 1 536 ? 6.222 -0.864 -3.092 1.00 97.19 536 PRO A N 1
ATOM 4273 C CA . PRO A 1 536 ? 5.824 -1.819 -2.065 1.00 97.19 536 PRO A CA 1
ATOM 4274 C C . PRO A 1 536 ? 7.013 -2.618 -1.523 1.00 97.19 536 PRO A C 1
ATOM 4276 O O . PRO A 1 536 ? 7.839 -3.106 -2.295 1.00 97.19 536 PRO A O 1
ATOM 4279 N N . LEU A 1 537 ? 7.079 -2.826 -0.203 1.00 96.19 537 LEU A N 1
ATOM 4280 C CA . LEU A 1 537 ? 8.146 -3.631 0.406 1.00 96.19 537 LEU A CA 1
ATOM 4281 C C . LEU A 1 537 ? 8.210 -5.055 -0.189 1.00 96.19 537 LEU A C 1
ATOM 4283 O O . LEU A 1 537 ? 9.298 -5.597 -0.380 1.00 96.19 537 LEU A O 1
ATOM 4287 N N . GLN A 1 538 ? 7.056 -5.625 -0.561 1.00 94.56 538 GLN A N 1
ATOM 4288 C CA . GLN A 1 538 ? 6.964 -6.909 -1.269 1.00 94.56 538 GLN A CA 1
ATOM 4289 C C . GLN A 1 538 ? 7.768 -6.929 -2.584 1.00 94.56 538 GLN A C 1
ATOM 4291 O O . GLN A 1 538 ? 8.394 -7.938 -2.898 1.00 94.56 538 GLN A O 1
ATOM 4296 N N . ASP A 1 539 ? 7.811 -5.819 -3.329 1.00 97.12 539 ASP A N 1
ATOM 4297 C CA . ASP A 1 539 ? 8.519 -5.748 -4.611 1.00 97.12 539 ASP A CA 1
ATOM 4298 C C . ASP A 1 539 ? 10.017 -5.533 -4.434 1.00 97.12 539 ASP A C 1
ATOM 4300 O O . ASP A 1 539 ? 10.800 -6.011 -5.253 1.00 97.12 539 ASP A O 1
ATOM 4304 N N . ILE A 1 540 ? 10.439 -4.884 -3.344 1.00 97.50 540 ILE A N 1
ATOM 4305 C CA . ILE A 1 540 ? 11.859 -4.835 -2.974 1.00 97.50 540 ILE A CA 1
ATOM 4306 C C . ILE A 1 540 ? 12.365 -6.265 -2.739 1.00 97.50 540 ILE A C 1
ATOM 4308 O O . ILE A 1 540 ? 13.404 -6.649 -3.279 1.00 97.50 540 ILE A O 1
ATOM 4312 N N . PHE A 1 541 ? 11.602 -7.091 -2.011 1.00 95.62 541 PHE A N 1
ATOM 4313 C CA . PHE A 1 541 ? 11.918 -8.514 -1.866 1.00 95.62 541 PHE A CA 1
ATOM 4314 C C . PHE A 1 541 ? 11.857 -9.268 -3.198 1.00 95.62 541 PHE A C 1
ATOM 4316 O O . PHE A 1 541 ? 12.761 -10.053 -3.477 1.00 95.62 541 PHE A O 1
ATOM 4323 N N . ALA A 1 542 ? 10.844 -9.019 -4.034 1.00 95.69 542 ALA A N 1
ATOM 4324 C CA . ALA A 1 542 ? 10.715 -9.662 -5.341 1.00 95.69 542 ALA A CA 1
ATOM 4325 C C . ALA A 1 542 ? 11.925 -9.394 -6.245 1.00 95.69 542 ALA A C 1
ATOM 4327 O O . ALA A 1 542 ? 12.441 -10.318 -6.865 1.00 95.69 542 ALA A O 1
ATOM 4328 N N . LEU A 1 543 ? 12.420 -8.156 -6.286 1.00 97.06 543 LEU A N 1
ATOM 4329 C CA . LEU A 1 543 ? 13.550 -7.776 -7.134 1.00 97.06 543 LEU A CA 1
ATOM 4330 C C . LEU A 1 543 ? 14.898 -8.260 -6.588 1.00 97.06 543 LEU A C 1
ATOM 4332 O O . LEU A 1 543 ? 15.788 -8.591 -7.371 1.00 97.06 543 LEU A O 1
ATOM 4336 N N . LEU A 1 544 ? 15.067 -8.331 -5.265 1.00 97.38 544 LEU A N 1
ATOM 4337 C CA . LEU A 1 544 ? 16.329 -8.777 -4.666 1.00 97.38 544 LEU A CA 1
ATOM 4338 C C . LEU A 1 544 ? 16.431 -10.302 -4.522 1.00 97.38 544 LEU A C 1
ATOM 4340 O O . LEU A 1 544 ? 17.535 -10.845 -4.600 1.00 97.38 544 LEU A O 1
ATOM 4344 N N . PHE A 1 545 ? 15.296 -10.997 -4.401 1.00 95.25 545 PHE A N 1
ATOM 4345 C CA . PHE A 1 545 ? 15.206 -12.458 -4.291 1.00 95.25 545 PHE A CA 1
ATOM 4346 C C . PHE A 1 545 ? 14.260 -13.066 -5.341 1.00 95.25 545 PHE A C 1
ATOM 4348 O O . PHE A 1 545 ? 13.340 -13.813 -4.990 1.00 95.25 545 PHE A O 1
ATOM 4355 N N . PRO A 1 546 ? 14.473 -12.803 -6.643 1.00 93.94 546 PRO A N 1
ATOM 4356 C CA . PRO A 1 546 ? 13.510 -13.155 -7.683 1.00 93.94 546 PRO A CA 1
ATOM 4357 C C . PRO A 1 546 ? 13.282 -14.660 -7.823 1.00 93.94 546 PRO A C 1
ATOM 4359 O O . PRO A 1 546 ? 12.175 -15.056 -8.162 1.00 93.94 546 PRO A O 1
ATOM 4362 N N . GLN A 1 547 ? 14.264 -15.514 -7.509 1.00 90.06 547 GLN A N 1
ATOM 4363 C CA . GLN A 1 547 ? 14.060 -16.970 -7.562 1.00 90.06 547 GLN A CA 1
ATOM 4364 C C . GLN A 1 547 ? 13.295 -17.506 -6.344 1.00 90.06 547 GLN A C 1
ATOM 4366 O O . GLN A 1 547 ? 12.618 -18.531 -6.427 1.00 90.06 547 GLN A O 1
ATOM 4371 N N . GLU A 1 548 ? 13.399 -16.828 -5.201 1.00 90.06 548 GLU A N 1
ATOM 4372 C CA . GLU A 1 548 ? 12.660 -17.211 -4.002 1.00 90.06 548 GLU A CA 1
ATOM 4373 C C . GLU A 1 548 ? 11.202 -16.775 -4.101 1.00 90.06 548 GLU A C 1
ATOM 4375 O O . GLU A 1 548 ? 10.308 -17.576 -3.815 1.00 90.06 548 GLU A O 1
ATOM 4380 N N . VAL A 1 549 ? 10.984 -15.536 -4.554 1.00 89.12 549 VAL A N 1
ATOM 4381 C CA . VAL A 1 549 ? 9.656 -14.971 -4.790 1.00 89.12 549 VAL A CA 1
ATOM 4382 C C . VAL A 1 549 ? 8.999 -15.629 -5.997 1.00 89.12 549 VAL A C 1
ATOM 4384 O O . VAL A 1 549 ? 7.952 -16.272 -5.883 1.00 89.12 549 VAL A O 1
ATOM 4387 N N . GLY A 1 550 ? 9.658 -15.523 -7.148 1.00 92.12 550 GLY A N 1
ATOM 4388 C CA . GLY A 1 550 ? 9.221 -16.068 -8.421 1.00 92.12 550 GLY A CA 1
ATOM 4389 C C . GLY A 1 550 ? 7.773 -15.716 -8.729 1.00 92.12 550 GLY A C 1
ATOM 4390 O O . GLY A 1 550 ? 7.317 -14.593 -8.521 1.00 92.12 550 GLY A O 1
ATOM 4391 N N . VAL A 1 551 ? 7.032 -16.717 -9.194 1.00 94.62 551 VAL A N 1
ATOM 4392 C CA . VAL A 1 551 ? 5.605 -16.583 -9.503 1.00 94.62 551 VAL A CA 1
ATOM 4393 C C . VAL A 1 551 ? 4.711 -17.075 -8.371 1.00 94.62 551 VAL A C 1
ATOM 4395 O O . VAL A 1 551 ? 3.520 -17.239 -8.570 1.00 94.62 551 VAL A O 1
ATOM 4398 N N . LYS A 1 552 ? 5.237 -17.345 -7.175 1.00 91.31 552 LYS A N 1
ATOM 4399 C CA . LYS A 1 552 ? 4.468 -18.025 -6.124 1.00 91.31 552 LYS A CA 1
ATOM 4400 C C . LYS A 1 552 ? 3.359 -17.120 -5.585 1.00 91.31 552 LYS A C 1
ATOM 4402 O O . LYS A 1 552 ? 3.612 -15.994 -5.164 1.00 91.31 552 LYS A O 1
ATOM 4407 N N . GLU A 1 553 ? 2.132 -17.633 -5.568 1.00 88.06 553 GLU A N 1
ATOM 4408 C CA . GLU A 1 553 ? 0.944 -16.856 -5.205 1.00 88.06 553 GLU A CA 1
ATOM 4409 C C . GLU A 1 553 ? 1.006 -16.294 -3.780 1.00 88.06 553 GLU A C 1
ATOM 4411 O O . GLU A 1 553 ? 0.574 -15.167 -3.561 1.00 88.06 553 GLU A O 1
ATOM 4416 N N . TYR A 1 554 ? 1.641 -17.008 -2.844 1.00 85.44 554 TYR A N 1
ATOM 4417 C CA . TYR A 1 554 ? 1.729 -16.602 -1.438 1.00 85.44 554 TYR A CA 1
ATOM 4418 C C . TYR A 1 554 ? 2.516 -15.306 -1.173 1.00 85.44 554 TYR A C 1
ATOM 4420 O O . TYR A 1 554 ? 2.470 -14.810 -0.053 1.00 85.44 554 TYR A O 1
ATOM 4428 N N . TYR A 1 555 ? 3.227 -14.744 -2.157 1.00 88.69 555 TYR A N 1
ATOM 4429 C CA . TYR A 1 555 ? 3.853 -13.419 -2.022 1.00 88.69 555 TYR A CA 1
ATOM 4430 C C . TYR A 1 555 ? 2.905 -12.253 -2.319 1.00 88.69 555 TYR A C 1
ATOM 4432 O O . TYR A 1 555 ? 3.299 -11.099 -2.170 1.00 88.69 555 TYR A O 1
ATOM 4440 N N . ASN A 1 556 ? 1.673 -12.534 -2.743 1.00 91.44 556 ASN A N 1
ATOM 4441 C CA . ASN A 1 556 ? 0.657 -11.506 -2.918 1.00 91.44 556 ASN A CA 1
ATOM 4442 C C . ASN A 1 556 ? -0.012 -11.205 -1.582 1.00 91.44 556 ASN A C 1
ATOM 4444 O O . ASN A 1 556 ? -0.431 -12.117 -0.868 1.00 91.44 556 ASN A O 1
ATOM 4448 N N . LEU A 1 557 ? -0.153 -9.918 -1.272 1.00 92.81 557 LEU A N 1
ATOM 4449 C CA . LEU A 1 557 ? -0.932 -9.479 -0.118 1.00 92.81 557 LEU A CA 1
ATOM 4450 C C . LEU A 1 557 ? -2.430 -9.583 -0.388 1.00 92.81 557 LEU A C 1
ATOM 4452 O O . LEU A 1 557 ? -3.179 -9.907 0.528 1.00 92.81 557 LEU A O 1
ATOM 4456 N N . ASN A 1 558 ? -2.869 -9.318 -1.618 1.00 94.25 558 ASN A N 1
ATOM 4457 C CA . ASN A 1 558 ? -4.273 -9.365 -1.992 1.00 94.25 558 ASN A CA 1
ATOM 4458 C C . ASN A 1 558 ? -4.472 -9.852 -3.431 1.00 94.25 558 ASN A C 1
ATOM 4460 O O . ASN A 1 558 ? -3.644 -9.630 -4.315 1.00 94.25 558 ASN A O 1
ATOM 4464 N N . ILE A 1 559 ? -5.622 -10.477 -3.663 1.00 92.06 559 ILE A N 1
ATOM 4465 C CA . ILE A 1 559 ? -6.171 -10.769 -4.978 1.00 92.06 559 ILE A CA 1
ATOM 4466 C C . ILE A 1 559 ? -7.541 -10.103 -5.056 1.00 92.06 559 ILE A C 1
ATOM 4468 O O . ILE A 1 559 ? -8.531 -10.623 -4.531 1.00 92.06 559 ILE A O 1
ATOM 4472 N N . ALA A 1 560 ? -7.589 -8.950 -5.723 1.00 86.69 560 ALA A N 1
ATOM 4473 C CA . ALA A 1 560 ? -8.809 -8.170 -5.882 1.00 86.69 560 ALA A CA 1
ATOM 4474 C C . ALA A 1 560 ? -9.974 -9.025 -6.417 1.00 86.69 560 ALA A C 1
ATOM 4476 O O . ALA A 1 560 ? -9.802 -9.863 -7.304 1.00 86.69 560 ALA A O 1
ATOM 4477 N N . GLY A 1 561 ? -11.167 -8.815 -5.853 1.00 83.56 561 GLY A N 1
ATOM 4478 C CA . GLY A 1 561 ? -12.378 -9.565 -6.201 1.00 83.56 561 GLY A CA 1
ATOM 4479 C C . GLY A 1 561 ? -12.528 -10.930 -5.517 1.00 83.56 561 GLY A C 1
ATOM 4480 O O . GLY A 1 561 ? -13.469 -11.653 -5.831 1.00 83.56 561 GLY A O 1
ATOM 4481 N N . THR A 1 562 ? -11.643 -11.298 -4.584 1.00 89.00 562 THR A N 1
ATOM 4482 C CA . THR A 1 562 ? -11.747 -12.548 -3.807 1.00 89.00 562 THR A CA 1
ATOM 4483 C C . THR A 1 562 ? -11.910 -12.284 -2.304 1.00 89.00 562 THR A C 1
ATOM 4485 O O . THR A 1 562 ? -11.708 -11.168 -1.833 1.00 89.00 562 THR A O 1
ATOM 4488 N N . SER A 1 563 ? -12.343 -13.297 -1.542 1.00 90.31 563 SER A N 1
ATOM 4489 C CA . SER A 1 563 ? -12.706 -13.145 -0.123 1.00 90.31 563 SER A CA 1
ATOM 4490 C C . SER A 1 563 ? -11.528 -12.716 0.757 1.00 90.31 563 SER A C 1
ATOM 4492 O O . SER A 1 563 ? -10.403 -13.177 0.581 1.00 90.31 563 SER A O 1
ATOM 4494 N N . SER A 1 564 ? -11.812 -11.895 1.766 1.00 91.19 564 SER A N 1
ATOM 4495 C CA . SER A 1 564 ? -10.887 -11.503 2.835 1.00 91.19 564 SER A CA 1
ATOM 4496 C C . SER A 1 564 ? -11.314 -12.035 4.208 1.00 91.19 564 SER A C 1
ATOM 4498 O O . SER A 1 564 ? -10.880 -11.523 5.238 1.00 91.19 564 SER A O 1
ATOM 4500 N N . GLN A 1 565 ? -12.192 -13.041 4.257 1.00 91.81 565 GLN A N 1
ATOM 4501 C CA . GLN A 1 565 ? -12.546 -13.692 5.521 1.00 91.81 565 GLN A CA 1
ATOM 4502 C C . GLN A 1 565 ? -11.322 -14.383 6.138 1.00 91.81 565 GLN A C 1
ATOM 4504 O O . GLN A 1 565 ? -10.419 -14.829 5.421 1.00 91.81 565 GLN A O 1
ATOM 4509 N N . VAL A 1 566 ? -11.280 -14.495 7.467 1.00 90.81 566 VAL A N 1
ATOM 4510 C CA . VAL A 1 566 ? -10.255 -15.310 8.136 1.00 90.81 566 VAL A CA 1
ATOM 4511 C C . VAL A 1 566 ? -10.316 -16.733 7.578 1.00 90.81 566 VAL A C 1
ATOM 4513 O O . VAL A 1 566 ? -11.390 -17.293 7.373 1.00 90.81 566 VAL A O 1
ATOM 4516 N N . GLY A 1 567 ? -9.148 -17.288 7.255 1.00 88.31 567 GLY A N 1
ATOM 4517 C CA . GLY A 1 567 ? -9.042 -18.616 6.655 1.00 88.31 567 GLY A CA 1
ATOM 4518 C C . GLY A 1 567 ? -9.302 -18.684 5.145 1.00 88.31 567 GLY A C 1
ATOM 4519 O O . GLY A 1 567 ? -9.227 -19.788 4.610 1.00 88.31 567 GLY A O 1
ATOM 4520 N N . ASN A 1 568 ? -9.537 -17.556 4.452 1.00 91.19 568 ASN A N 1
ATOM 4521 C CA . ASN A 1 568 ? -9.777 -17.534 3.000 1.00 91.19 568 ASN A CA 1
ATOM 4522 C C . ASN A 1 568 ? -8.702 -18.296 2.194 1.00 91.19 568 ASN A C 1
ATOM 4524 O O . ASN A 1 568 ? -7.534 -18.341 2.581 1.00 91.19 568 ASN A O 1
ATOM 4528 N N . GLU A 1 569 ? -9.101 -18.887 1.065 1.00 90.44 569 GLU A N 1
ATOM 4529 C CA . GLU A 1 569 ? -8.261 -19.800 0.270 1.00 90.44 569 GLU A CA 1
ATOM 4530 C C . GLU A 1 569 ? -6.971 -19.136 -0.234 1.00 90.44 569 GLU A C 1
ATOM 4532 O O . GLU A 1 569 ? -5.889 -19.713 -0.117 1.00 90.44 569 GLU A O 1
ATOM 4537 N N . ASN A 1 570 ? -7.071 -17.885 -0.692 1.00 89.25 570 ASN A N 1
ATOM 4538 C CA . ASN A 1 570 ? -5.945 -17.115 -1.231 1.00 89.25 570 ASN A CA 1
ATOM 4539 C C . ASN A 1 570 ? -5.029 -16.539 -0.138 1.00 89.25 570 ASN A C 1
ATOM 4541 O O . ASN A 1 570 ? -3.943 -16.038 -0.431 1.00 89.25 570 ASN A O 1
ATOM 4545 N N . LYS A 1 571 ? -5.446 -16.619 1.135 1.00 91.69 571 LYS A N 1
ATOM 4546 C CA . LYS A 1 571 ? -4.799 -15.982 2.293 1.00 91.69 571 LYS A CA 1
ATOM 4547 C C . LYS A 1 571 ? -4.609 -14.469 2.119 1.00 91.69 571 LYS A C 1
ATOM 4549 O O . LYS A 1 571 ? -3.628 -13.903 2.607 1.00 91.69 571 LYS A O 1
ATOM 4554 N N . ASN A 1 572 ? -5.572 -13.805 1.476 1.00 93.38 572 ASN A N 1
ATOM 4555 C CA . ASN A 1 572 ? -5.614 -12.350 1.349 1.00 93.38 572 ASN A CA 1
ATOM 4556 C C . ASN A 1 572 ? -5.432 -11.695 2.721 1.00 93.38 572 ASN A C 1
ATOM 4558 O O . ASN A 1 572 ? -6.036 -12.119 3.715 1.00 93.38 572 ASN A O 1
ATOM 4562 N N . PHE A 1 573 ? -4.558 -10.694 2.765 1.00 93.81 573 PHE A N 1
ATOM 4563 C CA . PHE A 1 573 ? -4.149 -9.925 3.940 1.00 93.81 573 PHE A CA 1
ATOM 4564 C C . PHE A 1 573 ? -3.750 -10.779 5.149 1.00 93.81 573 PHE A C 1
ATOM 4566 O O . PHE A 1 573 ? -3.859 -10.358 6.295 1.00 93.81 573 PHE A O 1
ATOM 4573 N N . SER A 1 574 ? -3.305 -12.008 4.890 1.00 92.25 574 SER A N 1
ATOM 4574 C CA . SER A 1 574 ? -2.835 -12.942 5.911 1.00 92.25 574 SER A CA 1
ATOM 4575 C C . SER A 1 574 ? -1.403 -13.376 5.652 1.00 92.25 574 SER A C 1
ATOM 4577 O O . SER A 1 574 ? -0.846 -14.091 6.463 1.00 92.25 574 SER A O 1
ATOM 4579 N N . ARG A 1 575 ? -0.779 -12.984 4.540 1.00 89.56 575 ARG A N 1
ATOM 4580 C CA . ARG A 1 575 ? 0.612 -13.339 4.251 1.00 89.56 575 ARG A CA 1
ATOM 4581 C C . ARG A 1 575 ? 1.576 -12.453 5.029 1.00 89.56 575 ARG A C 1
ATOM 4583 O O . ARG A 1 575 ? 1.335 -11.263 5.198 1.00 89.56 575 ARG A O 1
ATOM 4590 N N . ILE A 1 576 ? 2.669 -13.053 5.475 1.00 87.69 576 ILE A N 1
ATOM 4591 C CA . ILE A 1 576 ? 3.785 -12.414 6.163 1.00 87.69 576 ILE A CA 1
ATOM 4592 C C . ILE A 1 576 ? 4.907 -12.240 5.143 1.00 87.69 576 ILE A C 1
ATOM 4594 O O . ILE A 1 576 ? 5.149 -13.116 4.312 1.00 87.69 576 ILE A O 1
ATOM 4598 N N . LEU A 1 577 ? 5.598 -11.106 5.191 1.00 88.81 577 LEU A N 1
ATOM 4599 C CA . LEU A 1 577 ? 6.755 -10.853 4.342 1.00 88.81 577 LEU A CA 1
ATOM 4600 C C . LEU A 1 577 ? 8.023 -11.489 4.935 1.00 88.81 577 LEU A C 1
ATOM 4602 O O . LEU A 1 577 ? 8.089 -11.765 6.138 1.00 88.81 577 LEU A O 1
ATOM 4606 N N . PRO A 1 578 ? 9.065 -11.730 4.119 1.00 87.62 578 PRO A N 1
ATOM 4607 C CA . PRO A 1 578 ? 10.370 -12.100 4.648 1.00 87.62 578 PRO A CA 1
ATOM 4608 C C . PRO A 1 578 ? 10.842 -11.099 5.716 1.00 87.62 578 PRO A C 1
ATOM 4610 O O . PRO A 1 578 ? 10.519 -9.911 5.626 1.00 87.62 578 PRO A O 1
ATOM 4613 N N . PRO 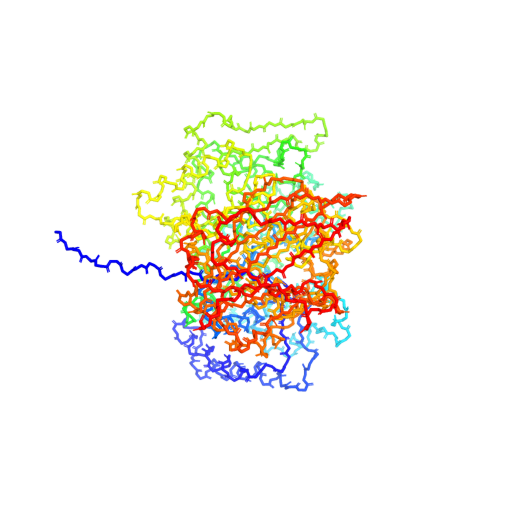A 1 579 ? 11.608 -11.550 6.724 1.00 85.56 579 PRO A N 1
ATOM 4614 C CA . PRO A 1 579 ? 12.097 -10.663 7.768 1.00 85.56 579 PRO A CA 1
ATOM 4615 C C . PRO A 1 579 ? 12.937 -9.534 7.164 1.00 85.56 579 PRO A C 1
ATOM 4617 O O . PRO A 1 579 ? 13.755 -9.783 6.272 1.00 85.56 579 PRO A O 1
ATOM 4620 N N . ILE A 1 580 ? 12.771 -8.303 7.660 1.00 87.19 580 ILE A N 1
ATOM 4621 C CA . ILE A 1 580 ? 13.459 -7.115 7.115 1.00 87.19 580 ILE A CA 1
ATOM 4622 C C . ILE A 1 580 ? 14.988 -7.287 7.060 1.00 87.19 580 ILE A C 1
ATOM 4624 O O . ILE A 1 580 ? 15.644 -6.808 6.139 1.00 87.19 580 ILE A O 1
ATOM 4628 N N . GLN A 1 581 ? 15.547 -8.074 7.981 1.00 84.19 581 GLN A N 1
ATOM 4629 C CA . GLN A 1 581 ? 16.965 -8.434 8.071 1.00 84.19 581 GLN A CA 1
ATOM 4630 C C . GLN A 1 581 ? 17.507 -9.128 6.828 1.00 84.19 581 GLN A C 1
ATOM 4632 O O . GLN A 1 581 ? 18.701 -9.067 6.553 1.00 84.19 581 GLN A O 1
ATOM 4637 N N . LYS A 1 582 ? 16.646 -9.769 6.040 1.00 87.69 582 LYS A N 1
ATOM 4638 C CA . LYS A 1 582 ? 17.054 -10.378 4.779 1.00 87.69 582 LYS A CA 1
ATOM 4639 C C . LYS A 1 582 ? 17.572 -9.330 3.782 1.00 87.69 582 LYS A C 1
ATOM 4641 O O . LYS A 1 582 ? 18.367 -9.672 2.914 1.00 87.69 582 LYS A O 1
ATOM 4646 N N . LEU A 1 583 ? 17.177 -8.061 3.922 1.00 92.69 583 LEU A N 1
ATOM 4647 C CA . LEU A 1 583 ? 17.680 -6.945 3.113 1.00 92.69 583 LEU A CA 1
ATOM 4648 C C . LEU A 1 583 ? 19.028 -6.388 3.595 1.00 92.69 583 LEU A C 1
ATOM 4650 O O . LEU A 1 583 ? 19.652 -5.617 2.870 1.00 92.69 583 LEU A O 1
ATOM 4654 N N . GLU A 1 584 ? 19.511 -6.797 4.771 1.00 88.44 584 GLU A N 1
ATOM 4655 C CA . GLU A 1 584 ? 20.763 -6.315 5.366 1.00 88.44 584 GLU A CA 1
ATOM 4656 C C . GLU A 1 584 ? 21.990 -6.460 4.444 1.00 88.44 584 GLU A C 1
ATOM 4658 O O . GLU A 1 584 ? 22.744 -5.492 4.318 1.00 88.44 584 GLU A O 1
ATOM 4663 N N . PRO A 1 585 ? 22.184 -7.581 3.711 1.00 93.00 585 PRO A N 1
ATOM 4664 C CA . PRO A 1 585 ? 23.302 -7.716 2.772 1.00 93.00 585 PRO A CA 1
ATOM 4665 C C . PRO A 1 585 ? 23.279 -6.706 1.614 1.00 93.00 585 PRO A C 1
ATOM 4667 O O . PRO A 1 585 ? 24.297 -6.530 0.947 1.00 93.00 585 PRO A O 1
ATOM 4670 N N . PHE A 1 586 ? 22.135 -6.058 1.367 1.00 95.94 586 PHE A N 1
ATOM 4671 C CA . PHE A 1 586 ? 21.931 -5.061 0.314 1.00 95.94 586 PHE A CA 1
ATOM 4672 C C . PHE A 1 586 ? 21.852 -3.627 0.850 1.00 95.94 586 PHE A C 1
ATOM 4674 O O . PHE A 1 586 ? 21.544 -2.716 0.082 1.00 95.94 586 PHE A O 1
ATOM 4681 N N . ARG A 1 587 ? 22.100 -3.400 2.150 1.00 93.69 587 ARG A N 1
ATOM 4682 C CA . ARG A 1 587 ? 21.941 -2.093 2.811 1.00 93.69 587 ARG A CA 1
ATOM 4683 C C . ARG A 1 587 ? 22.631 -0.961 2.051 1.00 93.69 587 ARG A C 1
ATOM 4685 O O . ARG A 1 587 ? 21.990 0.040 1.743 1.00 93.69 587 ARG A O 1
ATOM 4692 N N . GLU A 1 588 ? 23.916 -1.109 1.731 1.00 94.88 588 GLU A N 1
ATOM 4693 C CA . GLU A 1 588 ? 24.683 -0.045 1.070 1.00 94.88 588 GLU A CA 1
ATOM 4694 C C . GLU A 1 588 ? 24.215 0.192 -0.373 1.00 94.88 588 GLU A C 1
ATOM 4696 O O . GLU A 1 588 ? 24.097 1.338 -0.802 1.00 94.88 588 GLU A O 1
ATOM 4701 N N . GLN A 1 589 ? 23.862 -0.869 -1.104 1.00 95.06 589 GLN A N 1
ATOM 4702 C CA . GLN A 1 589 ? 23.311 -0.763 -2.456 1.00 95.06 589 GLN A CA 1
ATOM 4703 C C . GLN A 1 589 ? 21.943 -0.071 -2.444 1.00 95.06 589 GLN A C 1
ATOM 4705 O O . GLN A 1 589 ? 21.692 0.819 -3.251 1.00 95.06 589 GLN A O 1
ATOM 4710 N N . LEU A 1 590 ? 21.059 -0.436 -1.512 1.00 96.56 590 LEU A N 1
ATOM 4711 C CA . LEU A 1 590 ? 19.759 0.212 -1.340 1.00 96.56 590 LEU A CA 1
ATOM 4712 C C . LEU A 1 590 ? 19.921 1.675 -0.929 1.00 96.56 590 LEU A C 1
ATOM 4714 O O . LEU A 1 590 ? 19.215 2.533 -1.454 1.00 96.56 590 LEU A O 1
ATOM 4718 N N . LYS A 1 591 ? 20.894 1.978 -0.066 1.00 95.50 591 LYS A N 1
ATOM 4719 C CA . LYS A 1 591 ? 21.244 3.352 0.292 1.00 95.50 591 LYS A CA 1
ATOM 4720 C C . LYS A 1 591 ? 21.660 4.163 -0.924 1.00 95.50 591 LYS A C 1
ATOM 4722 O O . LYS A 1 591 ? 21.165 5.271 -1.118 1.00 95.50 591 LYS A O 1
ATOM 4727 N N . GLU A 1 592 ? 22.519 3.612 -1.775 1.00 93.00 592 GLU A N 1
ATOM 4728 C CA . GLU A 1 592 ? 22.897 4.241 -3.039 1.00 93.00 592 GLU A CA 1
ATOM 4729 C C . GLU A 1 592 ? 21.675 4.460 -3.946 1.00 93.00 592 GLU A C 1
ATOM 4731 O O . GLU A 1 592 ? 21.509 5.546 -4.499 1.00 93.00 592 GLU A O 1
ATOM 4736 N N . ILE A 1 593 ? 20.783 3.472 -4.055 1.00 93.12 593 ILE A N 1
ATOM 4737 C CA . ILE A 1 593 ? 19.564 3.538 -4.874 1.00 93.12 593 ILE A CA 1
ATOM 4738 C C . ILE A 1 593 ? 18.608 4.634 -4.394 1.00 93.12 593 ILE A C 1
ATOM 4740 O O . ILE A 1 593 ? 18.177 5.454 -5.203 1.00 93.12 593 ILE A O 1
ATOM 4744 N N . PHE A 1 594 ? 18.262 4.662 -3.108 1.00 93.75 594 PHE A N 1
ATOM 4745 C CA . PHE A 1 594 ? 17.240 5.566 -2.575 1.00 93.75 594 PHE A CA 1
ATOM 4746 C C . PHE A 1 594 ? 17.751 6.989 -2.335 1.00 93.75 594 PHE A C 1
ATOM 4748 O O . PHE A 1 594 ? 16.953 7.924 -2.329 1.00 93.75 594 PHE A O 1
ATOM 4755 N N . THR A 1 595 ? 19.066 7.178 -2.175 1.00 90.19 595 THR A N 1
ATOM 4756 C CA . THR A 1 595 ? 19.671 8.510 -1.996 1.00 90.19 595 THR A CA 1
ATOM 4757 C C . THR A 1 595 ? 20.263 9.099 -3.273 1.00 90.19 595 THR A C 1
ATOM 4759 O O . THR A 1 595 ? 20.769 10.226 -3.240 1.00 90.19 595 THR A O 1
ATOM 4762 N N . ARG A 1 596 ? 20.211 8.376 -4.402 1.00 83.44 596 ARG A N 1
ATOM 4763 C CA . ARG A 1 596 ? 20.822 8.838 -5.654 1.00 83.44 596 ARG A CA 1
ATOM 4764 C C . ARG A 1 596 ? 20.270 10.210 -6.071 1.00 83.44 596 ARG A C 1
ATOM 4766 O O . ARG A 1 596 ? 19.056 10.380 -6.168 1.00 83.44 596 ARG A O 1
ATOM 4773 N N . PRO A 1 597 ? 21.142 11.171 -6.419 1.00 68.31 597 PRO A N 1
ATOM 4774 C CA . PRO A 1 597 ? 20.715 12.452 -6.984 1.00 68.31 597 PRO A CA 1
ATOM 4775 C C . PRO A 1 597 ? 20.265 12.321 -8.452 1.00 68.31 597 PRO A C 1
ATOM 4777 O O . PRO A 1 597 ? 19.701 13.256 -9.011 1.00 68.31 597 PRO A O 1
ATOM 4780 N N . GLY A 1 598 ? 20.541 11.169 -9.077 1.00 66.38 598 GLY A N 1
ATOM 4781 C CA . GLY A 1 598 ? 20.313 10.862 -10.487 1.00 66.38 598 GLY A CA 1
ATOM 4782 C C . GLY A 1 598 ? 21.479 10.050 -11.072 1.00 66.38 598 GLY A C 1
ATOM 4783 O O . GLY A 1 598 ? 22.585 10.070 -10.537 1.00 66.38 598 GLY A O 1
ATOM 4784 N N . ARG A 1 599 ? 21.245 9.327 -12.172 1.00 59.81 599 ARG A N 1
ATOM 4785 C CA . ARG A 1 599 ? 22.287 8.817 -13.090 1.00 59.81 599 ARG A CA 1
ATOM 4786 C C . ARG A 1 599 ? 21.784 8.975 -14.520 1.00 59.81 599 ARG A C 1
ATOM 4788 O O . ARG A 1 599 ? 20.564 8.970 -14.702 1.00 59.81 599 ARG A O 1
ATOM 4795 N N . PRO A 1 600 ? 22.679 9.092 -15.514 1.00 57.38 600 PRO A N 1
ATOM 4796 C CA . PRO A 1 600 ? 22.250 9.057 -16.895 1.00 57.38 600 PRO A CA 1
ATOM 4797 C C . PRO A 1 600 ? 21.631 7.688 -17.190 1.00 57.38 600 PRO A C 1
ATOM 4799 O O . PRO A 1 600 ? 22.141 6.632 -16.813 1.00 57.38 600 PRO A O 1
ATOM 4802 N N . PHE A 1 601 ? 20.461 7.754 -17.796 1.00 65.69 601 PHE A N 1
ATOM 4803 C CA . PHE A 1 601 ? 19.695 6.626 -18.263 1.00 65.69 601 PHE A CA 1
ATOM 4804 C C . PHE A 1 601 ? 19.132 7.036 -19.599 1.00 65.69 601 PHE A C 1
ATOM 4806 O O . PHE A 1 601 ? 18.432 8.050 -19.718 1.00 65.69 601 PHE A O 1
ATOM 4813 N N . ASP A 1 602 ? 19.490 6.256 -20.599 1.00 68.88 602 ASP A N 1
ATOM 4814 C CA . ASP A 1 602 ? 19.102 6.533 -21.959 1.00 68.88 602 ASP A CA 1
ATOM 4815 C C . ASP A 1 602 ? 17.827 5.779 -22.256 1.00 68.88 602 ASP A C 1
ATOM 4817 O O . ASP A 1 602 ? 17.748 4.559 -22.111 1.00 68.88 602 ASP A O 1
ATOM 4821 N N . TYR A 1 603 ? 16.817 6.549 -22.630 1.00 72.38 603 TYR A N 1
ATOM 4822 C CA . TYR A 1 603 ? 15.530 6.001 -22.992 1.00 72.38 603 TYR A CA 1
ATOM 4823 C C . TYR A 1 603 ? 15.618 5.352 -24.357 1.00 72.38 603 TYR A C 1
ATOM 4825 O O . TYR A 1 603 ? 16.053 6.015 -25.305 1.00 72.38 603 TYR A O 1
ATOM 4833 N N . PRO A 1 604 ? 15.180 4.095 -24.481 1.00 83.62 604 PRO A N 1
ATOM 4834 C CA . PRO A 1 604 ? 15.120 3.492 -25.781 1.00 83.62 604 PRO A CA 1
ATOM 4835 C C . PRO A 1 604 ? 14.052 4.121 -26.655 1.00 83.62 604 PRO A C 1
ATOM 4837 O O . PRO A 1 604 ? 12.969 4.490 -26.201 1.00 83.62 604 PRO A O 1
ATOM 4840 N N . GLN A 1 605 ? 14.359 4.166 -27.940 1.00 85.25 605 GLN A N 1
ATOM 4841 C CA . GLN A 1 605 ? 13.449 4.547 -29.003 1.00 85.25 605 GLN A CA 1
ATOM 4842 C C . GLN A 1 605 ? 13.307 3.408 -30.000 1.00 85.25 605 GLN A C 1
ATOM 4844 O O . GLN A 1 605 ? 14.142 2.506 -30.062 1.00 85.25 605 GLN A O 1
ATOM 4849 N N . ARG A 1 606 ? 12.237 3.444 -30.790 1.00 85.50 606 ARG A N 1
ATOM 4850 C CA . ARG A 1 606 ? 12.092 2.542 -31.934 1.00 85.50 606 ARG A CA 1
ATOM 4851 C C . ARG A 1 606 ? 13.035 2.977 -33.049 1.00 85.50 606 ARG A C 1
ATOM 4853 O O . ARG A 1 606 ? 13.207 4.175 -33.265 1.00 85.50 606 ARG A O 1
ATOM 4860 N N . LEU A 1 607 ? 13.631 2.013 -33.748 1.00 83.12 607 LEU A N 1
ATOM 4861 C CA . LEU A 1 607 ? 14.299 2.311 -35.013 1.00 83.12 607 LEU A CA 1
ATOM 4862 C C . LEU A 1 607 ? 13.243 2.646 -36.069 1.00 83.12 607 LEU A C 1
ATOM 4864 O O . LEU A 1 607 ? 12.079 2.253 -35.953 1.00 83.12 607 LEU A O 1
ATOM 4868 N N . THR A 1 608 ? 13.665 3.332 -37.128 1.00 80.38 608 THR A N 1
ATOM 4869 C CA . THR A 1 608 ? 12.849 3.409 -38.339 1.00 80.38 608 THR A CA 1
ATOM 4870 C C . THR A 1 608 ? 12.999 2.084 -39.081 1.00 80.38 608 THR A C 1
ATOM 4872 O O . THR A 1 608 ? 14.086 1.732 -39.545 1.00 80.38 608 THR A O 1
ATOM 4875 N N . GLU A 1 609 ? 11.915 1.318 -39.138 1.00 82.38 609 GLU A N 1
ATOM 4876 C CA . GLU A 1 609 ? 11.887 -0.024 -39.712 1.00 82.38 609 GLU A CA 1
ATOM 4877 C C . GLU A 1 609 ? 11.350 0.001 -41.148 1.00 82.38 609 GLU A C 1
ATOM 4879 O O . GLU A 1 609 ? 10.290 0.561 -41.430 1.00 82.38 609 GLU A O 1
ATOM 4884 N N . HIS A 1 610 ? 12.056 -0.673 -42.056 1.00 74.88 610 HIS A N 1
ATOM 4885 C CA . HIS A 1 610 ? 11.601 -0.955 -43.417 1.00 74.88 610 HIS A CA 1
ATOM 4886 C C . HIS A 1 610 ? 11.564 -2.475 -43.613 1.00 74.88 610 HIS A C 1
ATOM 4888 O O . HIS A 1 610 ? 12.457 -3.076 -44.216 1.00 74.88 610 HIS A O 1
ATOM 4894 N N . GLY A 1 611 ? 10.545 -3.091 -43.015 1.00 76.88 611 GLY A N 1
ATOM 4895 C CA . GLY A 1 611 ? 10.347 -4.536 -42.890 1.00 76.88 611 GLY A CA 1
ATOM 4896 C C . GLY A 1 611 ? 9.423 -4.848 -41.707 1.00 76.88 611 GLY A C 1
ATOM 4897 O O . GLY A 1 611 ? 8.946 -3.931 -41.044 1.00 76.88 611 GLY A O 1
ATOM 4898 N N . ASN A 1 612 ? 9.178 -6.131 -41.432 1.00 84.50 612 ASN A N 1
ATOM 4899 C CA . ASN A 1 612 ? 8.385 -6.563 -40.275 1.00 84.50 612 ASN A CA 1
ATOM 4900 C C . ASN A 1 612 ? 9.310 -6.925 -39.109 1.00 84.50 612 ASN A C 1
ATOM 4902 O O . ASN A 1 612 ? 9.510 -8.103 -38.806 1.00 84.50 612 ASN A O 1
ATOM 4906 N N . PHE A 1 613 ? 9.907 -5.907 -38.493 1.00 90.69 613 PHE A N 1
ATOM 4907 C CA . PHE A 1 613 ? 10.771 -6.079 -37.331 1.00 90.69 613 PHE A CA 1
ATOM 4908 C C . PHE A 1 613 ? 10.130 -5.497 -36.074 1.00 90.69 613 PHE A C 1
ATOM 4910 O O . PHE A 1 613 ? 9.123 -4.805 -36.119 1.00 90.69 613 PHE A O 1
ATOM 4917 N N . PHE A 1 614 ? 10.711 -5.833 -34.931 1.00 91.62 614 PHE A N 1
ATOM 4918 C CA . PHE A 1 614 ? 10.483 -5.146 -33.674 1.00 91.62 614 PHE A CA 1
ATOM 4919 C C . PHE A 1 614 ? 11.832 -4.662 -33.166 1.00 91.62 614 PHE A C 1
ATOM 4921 O O . PHE A 1 614 ? 12.746 -5.466 -32.966 1.00 91.62 614 PHE A O 1
ATOM 4928 N N . THR A 1 615 ? 11.974 -3.355 -32.971 1.00 93.19 615 THR A N 1
ATOM 4929 C CA . THR A 1 615 ? 13.288 -2.763 -32.702 1.00 93.19 615 THR A CA 1
ATOM 4930 C C . THR A 1 615 ? 13.336 -1.886 -31.469 1.00 93.19 615 THR A C 1
ATOM 4932 O O . THR A 1 615 ? 12.340 -1.287 -31.070 1.00 93.19 615 THR A O 1
ATOM 4935 N N . TRP A 1 616 ? 14.529 -1.770 -30.898 1.00 94.12 616 TRP A N 1
ATOM 4936 C CA . TRP A 1 616 ? 14.870 -0.757 -29.910 1.00 94.12 616 TRP A CA 1
ATOM 4937 C C . TRP A 1 616 ? 16.274 -0.224 -30.168 1.00 94.12 616 TRP A C 1
ATOM 4939 O O . TRP A 1 6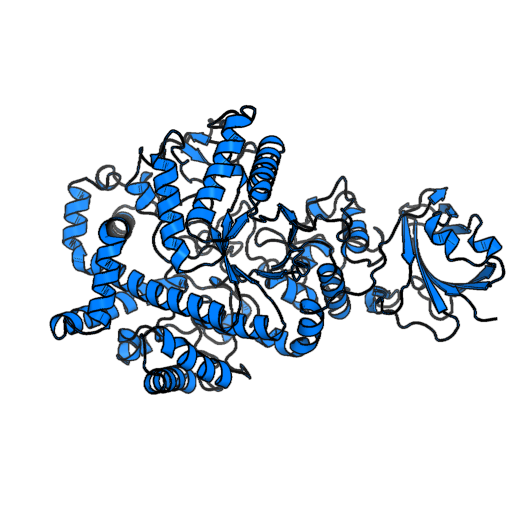16 ? 17.151 -0.959 -30.616 1.00 94.12 616 TRP A O 1
ATOM 4949 N N . ILE A 1 617 ? 16.509 1.036 -29.832 1.00 93.50 617 ILE A N 1
ATOM 4950 C CA . ILE A 1 617 ? 17.834 1.643 -29.791 1.00 93.50 617 ILE A CA 1
ATOM 4951 C C . ILE A 1 617 ? 17.945 2.587 -28.602 1.00 93.50 617 ILE A C 1
ATOM 4953 O O . ILE A 1 617 ? 17.011 3.328 -28.317 1.00 93.50 617 ILE A O 1
ATOM 4957 N N . ALA A 1 618 ? 19.079 2.576 -27.912 1.00 92.00 618 ALA A N 1
ATOM 4958 C CA . ALA A 1 618 ? 19.384 3.499 -26.827 1.00 92.00 618 ALA A CA 1
ATOM 4959 C C . ALA A 1 618 ? 20.859 3.913 -26.864 1.00 92.00 618 ALA A C 1
ATOM 4961 O O . ALA A 1 618 ? 21.722 3.156 -27.315 1.00 92.00 618 ALA A O 1
ATOM 4962 N N . ASN A 1 619 ? 21.163 5.099 -26.332 1.00 89.81 619 ASN A N 1
ATOM 4963 C CA . ASN A 1 619 ? 22.547 5.514 -26.111 1.00 89.81 619 ASN A CA 1
ATOM 4964 C C . ASN A 1 619 ? 23.181 4.680 -24.988 1.00 89.81 619 ASN A C 1
ATOM 4966 O O . ASN A 1 619 ? 22.498 4.159 -24.103 1.00 89.81 619 ASN A O 1
ATOM 4970 N N . ILE A 1 620 ? 24.505 4.558 -25.016 1.00 87.75 620 ILE A N 1
ATOM 4971 C CA . ILE A 1 620 ? 25.282 4.031 -23.893 1.00 87.75 620 ILE A CA 1
ATOM 4972 C C . ILE A 1 620 ? 26.026 5.201 -23.258 1.00 87.75 620 ILE A C 1
ATOM 4974 O O . ILE A 1 620 ? 27.170 5.500 -23.592 1.00 87.75 620 ILE A O 1
ATOM 4978 N N . THR A 1 621 ? 25.359 5.897 -22.342 1.00 81.31 621 THR A N 1
ATOM 4979 C CA . THR A 1 621 ? 26.003 6.921 -21.518 1.00 81.31 621 THR A CA 1
ATOM 4980 C C . THR A 1 621 ? 26.947 6.319 -20.480 1.00 81.31 621 THR A C 1
ATOM 4982 O O . THR A 1 621 ? 26.793 5.189 -20.010 1.00 81.31 621 THR A O 1
ATOM 4985 N N . SER A 1 622 ? 27.946 7.113 -20.089 1.00 74.50 622 SER A N 1
ATOM 4986 C CA . SER A 1 622 ? 28.907 6.728 -19.056 1.00 74.50 622 SER A CA 1
ATOM 4987 C C . SER A 1 622 ? 28.193 6.373 -17.747 1.00 74.50 622 SER A C 1
ATOM 4989 O O . SER A 1 622 ? 27.462 7.188 -17.185 1.00 74.50 622 SER A O 1
ATOM 4991 N N . GLY A 1 623 ? 28.418 5.152 -17.260 1.00 73.12 623 GLY A N 1
ATOM 4992 C CA . GLY A 1 623 ? 27.830 4.641 -16.020 1.00 73.12 623 GLY A CA 1
ATOM 4993 C C . GLY A 1 623 ? 26.472 3.943 -16.170 1.00 73.12 623 GLY A C 1
ATOM 4994 O O . GLY A 1 623 ? 25.979 3.417 -15.170 1.00 73.12 623 GLY A O 1
ATOM 4995 N N . ARG A 1 624 ? 25.879 3.881 -17.374 1.00 81.44 624 ARG A N 1
ATOM 4996 C CA . ARG A 1 624 ? 24.686 3.056 -17.633 1.00 81.44 624 ARG A CA 1
ATOM 4997 C C . ARG A 1 624 ? 25.057 1.572 -17.546 1.00 81.44 624 ARG A C 1
ATOM 4999 O O . ARG A 1 624 ? 25.952 1.107 -18.247 1.00 81.44 624 ARG A O 1
ATOM 5006 N N . LYS A 1 625 ? 24.353 0.815 -16.699 1.00 85.06 625 LYS A N 1
ATOM 5007 C CA . LYS A 1 625 ? 24.434 -0.653 -16.677 1.00 85.06 625 LYS A CA 1
ATOM 5008 C C . LYS A 1 625 ? 23.599 -1.206 -17.828 1.00 85.06 625 LYS A C 1
ATOM 5010 O O . LYS A 1 625 ? 22.415 -0.894 -17.920 1.00 85.06 625 LYS A O 1
ATOM 5015 N N . LEU A 1 626 ? 24.201 -2.029 -18.682 1.00 90.75 626 LEU A N 1
ATOM 5016 C CA . LEU A 1 626 ? 23.469 -2.767 -19.710 1.00 90.75 626 LEU A CA 1
ATOM 5017 C C . LEU A 1 626 ? 23.071 -4.129 -19.167 1.00 90.75 626 LEU A C 1
ATOM 5019 O O . LEU A 1 626 ? 23.942 -4.941 -18.859 1.00 90.75 626 LEU A O 1
ATOM 5023 N N . ILE A 1 627 ? 21.769 -4.363 -19.046 1.00 93.81 627 ILE A N 1
ATOM 5024 C CA . ILE A 1 627 ? 21.219 -5.655 -18.647 1.00 93.81 627 ILE A CA 1
ATOM 5025 C C . ILE A 1 627 ? 20.757 -6.380 -19.903 1.00 93.81 627 ILE A C 1
ATOM 5027 O O . ILE A 1 627 ? 19.981 -5.831 -20.681 1.00 93.81 627 ILE A O 1
ATOM 5031 N N . TYR A 1 628 ? 21.232 -7.606 -20.094 1.00 94.06 628 TYR A N 1
ATOM 5032 C CA . TYR A 1 628 ? 20.895 -8.432 -21.251 1.00 94.06 628 TYR A CA 1
ATOM 5033 C C . TYR A 1 628 ? 20.666 -9.881 -20.829 1.00 94.06 628 TYR A C 1
ATOM 5035 O O . TYR A 1 628 ? 21.149 -10.316 -19.777 1.00 94.06 628 TYR A O 1
ATOM 5043 N N . GLN A 1 629 ? 19.957 -10.632 -21.667 1.00 94.06 629 GLN A N 1
ATOM 5044 C CA . GLN A 1 629 ? 19.809 -12.068 -21.495 1.00 94.06 629 GLN A CA 1
ATOM 5045 C C . GLN A 1 629 ? 21.031 -12.788 -22.064 1.00 94.06 629 GLN A C 1
ATOM 5047 O O . GLN A 1 629 ? 21.283 -12.746 -23.268 1.00 94.06 629 GLN A O 1
ATOM 5052 N N . ASN A 1 630 ? 21.780 -13.492 -21.218 1.00 92.38 630 ASN A N 1
ATOM 5053 C CA . ASN A 1 630 ? 22.893 -14.298 -21.696 1.00 92.38 630 ASN A CA 1
ATOM 5054 C C . ASN A 1 630 ? 22.370 -15.451 -22.584 1.00 92.38 630 ASN A C 1
ATOM 5056 O O . ASN A 1 630 ? 21.556 -16.257 -22.127 1.00 92.38 630 ASN A O 1
ATOM 5060 N N . PRO A 1 631 ? 22.848 -15.594 -23.832 1.00 90.50 631 PRO A N 1
ATOM 5061 C CA . PRO A 1 631 ? 22.291 -16.567 -24.771 1.00 90.50 631 PRO A CA 1
ATOM 5062 C C . PRO A 1 631 ? 22.679 -18.019 -24.464 1.00 90.50 631 PRO A C 1
ATOM 5064 O O . PRO A 1 631 ? 22.070 -18.934 -25.011 1.00 90.50 631 PRO A O 1
ATOM 5067 N N . GLN A 1 632 ? 23.678 -18.260 -23.603 1.00 89.56 632 GLN A N 1
ATOM 5068 C CA . GLN A 1 632 ? 24.086 -19.613 -23.213 1.00 89.56 632 GLN A CA 1
ATOM 5069 C C . GLN A 1 632 ? 23.284 -20.156 -22.028 1.00 89.56 632 GLN A C 1
ATOM 5071 O O . GLN A 1 632 ? 22.963 -21.340 -22.007 1.00 89.56 632 GLN A O 1
ATOM 5076 N N . ASN A 1 633 ? 22.996 -19.318 -21.029 1.00 91.88 633 ASN A N 1
ATOM 5077 C CA . ASN A 1 633 ? 22.359 -19.753 -19.782 1.00 91.88 633 ASN A CA 1
ATOM 5078 C C . ASN A 1 633 ? 21.002 -19.094 -19.502 1.00 91.88 633 ASN A C 1
ATOM 5080 O O . ASN A 1 633 ? 20.415 -19.389 -18.469 1.00 91.88 633 ASN A O 1
ATOM 5084 N N . ARG A 1 634 ? 20.530 -18.212 -20.396 1.00 92.81 634 ARG A N 1
ATOM 5085 C CA . ARG A 1 634 ? 19.247 -17.489 -20.336 1.00 92.81 634 ARG A CA 1
ATOM 5086 C C . ARG A 1 634 ? 19.089 -16.513 -19.167 1.00 92.81 634 ARG A C 1
ATOM 5088 O O . ARG A 1 634 ? 18.079 -15.817 -19.108 1.00 92.81 634 ARG A O 1
ATOM 5095 N N . ARG A 1 635 ? 20.098 -16.368 -18.302 1.00 94.94 635 ARG A N 1
ATOM 5096 C CA . ARG A 1 635 ? 20.058 -15.457 -17.154 1.00 94.94 635 ARG A CA 1
ATOM 5097 C C . ARG A 1 635 ? 20.252 -14.008 -17.584 1.00 94.94 635 ARG A C 1
ATOM 5099 O O . ARG A 1 635 ? 21.131 -13.702 -18.390 1.00 94.94 635 ARG A O 1
ATOM 5106 N N . TRP A 1 636 ? 19.477 -13.118 -16.980 1.00 95.56 636 TRP A N 1
ATOM 5107 C CA . TRP A 1 636 ? 19.592 -11.674 -17.150 1.00 95.56 636 TRP A CA 1
ATOM 5108 C C . TRP A 1 636 ? 20.685 -11.121 -16.248 1.00 95.56 636 TRP A C 1
ATOM 5110 O O . TRP A 1 636 ? 20.609 -11.278 -15.035 1.00 95.56 636 TRP A O 1
ATOM 5120 N N . GLY A 1 637 ? 21.702 -10.475 -16.800 1.00 93.44 637 GLY A N 1
ATOM 5121 C CA . GLY A 1 637 ? 22.814 -9.949 -16.006 1.00 93.44 637 GLY A CA 1
ATOM 5122 C C . GLY A 1 637 ? 23.456 -8.734 -16.644 1.00 93.44 637 GLY A C 1
ATOM 5123 O O . GLY A 1 637 ? 23.128 -8.365 -17.775 1.00 93.44 637 GLY A O 1
ATOM 5124 N N . GLN A 1 638 ? 24.378 -8.109 -15.918 1.00 92.88 638 GLN A N 1
ATOM 5125 C CA . GLN A 1 638 ? 25.100 -6.963 -16.443 1.00 92.88 638 GLN A CA 1
ATOM 5126 C C . GLN A 1 638 ? 26.125 -7.400 -17.494 1.00 92.88 638 GLN A C 1
ATOM 5128 O O . GLN A 1 638 ? 26.974 -8.268 -17.265 1.00 92.88 638 GLN A O 1
ATOM 5133 N N . LEU A 1 639 ? 26.085 -6.754 -18.657 1.00 92.19 639 LEU A N 1
ATOM 5134 C CA . LEU A 1 639 ? 27.099 -6.922 -19.683 1.00 92.19 639 LEU A CA 1
ATOM 5135 C C . LEU A 1 639 ? 28.425 -6.309 -19.222 1.00 92.19 639 LEU A C 1
ATOM 5137 O O . LEU A 1 639 ? 28.503 -5.140 -18.842 1.00 92.19 639 LEU A O 1
ATOM 5141 N N . GLN A 1 640 ? 29.496 -7.090 -19.329 1.00 90.12 640 GLN A N 1
ATOM 5142 C CA . GLN A 1 640 ? 30.858 -6.590 -19.174 1.00 90.12 640 GLN A CA 1
ATOM 5143 C C . GLN A 1 640 ? 31.371 -6.103 -20.530 1.00 90.12 640 GLN A C 1
ATOM 5145 O O . GLN A 1 640 ? 31.524 -6.888 -21.468 1.00 90.12 640 GLN A O 1
ATOM 5150 N N . HIS A 1 641 ? 31.626 -4.798 -20.646 1.00 87.69 641 HIS A N 1
ATOM 5151 C CA . HIS A 1 641 ? 32.100 -4.216 -21.897 1.00 87.69 641 HIS A CA 1
ATOM 5152 C C . HIS A 1 641 ? 33.499 -4.717 -22.269 1.00 87.69 641 HIS A C 1
ATOM 5154 O O . HIS A 1 641 ? 34.374 -4.922 -21.425 1.00 87.69 641 HIS A O 1
ATOM 5160 N N . GLN A 1 642 ? 33.734 -4.853 -23.572 1.00 80.31 642 GLN A N 1
ATOM 5161 C CA . GLN A 1 642 ? 35.064 -5.139 -24.098 1.00 80.31 642 GLN A CA 1
ATOM 5162 C C . GLN A 1 642 ? 35.967 -3.900 -24.074 1.00 80.31 642 GLN A C 1
ATOM 5164 O O . GLN A 1 642 ? 35.493 -2.771 -24.143 1.00 80.31 642 GLN A O 1
ATOM 5169 N N . LYS A 1 643 ? 37.287 -4.126 -24.033 1.00 79.75 643 LYS A N 1
ATOM 5170 C CA . LYS A 1 643 ? 38.304 -3.062 -23.934 1.00 79.75 643 LYS A CA 1
ATOM 5171 C C . LYS A 1 643 ? 38.557 -2.290 -25.238 1.00 79.75 643 LYS A C 1
ATOM 5173 O O . LYS A 1 643 ? 39.219 -1.260 -25.204 1.00 79.75 643 LYS A O 1
ATOM 5178 N N . THR A 1 644 ? 38.099 -2.799 -26.382 1.00 83.31 644 THR A N 1
ATOM 5179 C CA . THR A 1 644 ? 38.406 -2.224 -27.702 1.00 83.31 644 THR A CA 1
ATOM 5180 C C . THR A 1 644 ? 37.269 -1.330 -28.193 1.00 83.31 644 THR A C 1
ATOM 5182 O O . THR A 1 644 ? 36.195 -1.825 -28.544 1.00 83.31 644 THR A O 1
ATOM 5185 N N . GLY A 1 645 ? 37.542 -0.028 -28.273 1.00 86.00 645 GLY A N 1
ATOM 5186 C CA . GLY A 1 645 ? 36.573 0.997 -28.666 1.00 86.00 645 GLY A CA 1
ATOM 5187 C C . GLY A 1 645 ? 35.730 1.512 -27.498 1.00 86.00 645 GLY A C 1
ATOM 5188 O O . GLY A 1 645 ? 35.799 0.994 -26.384 1.00 86.00 645 GLY A O 1
ATOM 5189 N N . VAL A 1 646 ? 34.932 2.542 -27.764 1.00 90.88 646 VAL A N 1
ATOM 5190 C CA . VAL A 1 646 ? 34.028 3.170 -26.792 1.00 90.88 646 VAL A CA 1
ATOM 5191 C C . VAL A 1 646 ? 32.598 2.730 -27.108 1.00 90.88 646 VAL A C 1
ATOM 5193 O O . VAL A 1 646 ? 32.157 2.958 -28.233 1.00 90.88 646 VAL A O 1
ATOM 5196 N N . PRO A 1 647 ? 31.868 2.074 -26.186 1.00 92.25 647 PRO A N 1
ATOM 5197 C CA . PRO A 1 647 ? 30.473 1.717 -26.425 1.00 92.25 647 PRO A CA 1
ATOM 5198 C C . PRO A 1 647 ? 29.625 2.990 -26.494 1.00 92.25 647 PRO A C 1
ATOM 5200 O O . PRO A 1 647 ? 29.702 3.820 -25.592 1.00 92.25 647 PRO A O 1
ATOM 5203 N N . ILE A 1 648 ? 28.833 3.139 -27.555 1.00 92.69 648 ILE A N 1
ATOM 5204 C CA . ILE A 1 648 ? 28.027 4.349 -27.791 1.00 92.69 648 ILE A CA 1
ATOM 5205 C C . ILE A 1 648 ? 26.534 4.066 -27.973 1.00 92.69 648 ILE A C 1
ATOM 5207 O O . ILE A 1 648 ? 25.714 4.908 -27.616 1.00 92.69 648 ILE A O 1
ATOM 5211 N N . LEU A 1 649 ? 26.170 2.888 -28.490 1.00 93.94 649 LEU A N 1
ATOM 5212 C CA . LEU A 1 649 ? 24.788 2.510 -28.784 1.00 93.94 649 LEU A CA 1
ATOM 5213 C C . LEU A 1 649 ? 24.515 1.062 -28.402 1.00 93.94 649 LEU A C 1
ATOM 5215 O O . LEU A 1 649 ? 25.355 0.180 -28.584 1.00 93.94 649 LEU A O 1
ATOM 5219 N N . GLU A 1 650 ? 23.298 0.830 -27.945 1.00 94.69 650 GLU A N 1
ATOM 5220 C CA . GLU A 1 650 ? 22.695 -0.480 -27.775 1.00 94.69 650 GLU A CA 1
ATOM 5221 C C . GLU A 1 650 ? 21.497 -0.569 -28.720 1.00 94.69 650 GLU A C 1
ATOM 5223 O O . GLU A 1 650 ? 20.663 0.334 -28.737 1.00 94.69 650 GLU A O 1
ATOM 5228 N N . MET A 1 651 ? 21.416 -1.626 -29.521 1.00 95.19 651 MET A N 1
ATOM 5229 C CA . MET A 1 651 ? 20.391 -1.773 -30.550 1.00 95.19 651 MET A CA 1
ATOM 5230 C C . MET A 1 651 ? 19.859 -3.201 -30.568 1.00 95.19 651 MET A C 1
ATOM 5232 O O . MET A 1 651 ? 20.632 -4.143 -30.690 1.00 95.19 651 MET A O 1
ATOM 5236 N N . VAL A 1 652 ? 18.545 -3.369 -30.494 1.00 95.12 652 VAL A N 1
ATOM 5237 C CA . VAL A 1 652 ? 17.870 -4.661 -30.628 1.00 95.12 652 VAL A CA 1
ATOM 5238 C C . VAL A 1 652 ? 17.033 -4.651 -31.896 1.00 95.12 652 VAL A C 1
ATOM 5240 O O . VAL A 1 652 ? 16.301 -3.696 -32.149 1.00 95.12 652 VAL A O 1
ATOM 5243 N N . VAL A 1 653 ? 17.134 -5.717 -32.684 1.00 95.06 653 VAL A N 1
ATOM 5244 C CA . VAL A 1 653 ? 16.304 -5.957 -33.866 1.00 95.06 653 VAL A CA 1
ATOM 5245 C C . VAL A 1 653 ? 15.797 -7.384 -33.799 1.00 95.06 653 VAL A C 1
ATOM 5247 O O . VAL A 1 653 ? 16.582 -8.317 -33.659 1.00 95.06 653 VAL A O 1
ATOM 5250 N N . SER A 1 654 ? 14.484 -7.547 -33.879 1.00 95.12 654 SER A N 1
ATOM 5251 C CA . SER A 1 654 ? 13.812 -8.817 -33.648 1.00 95.12 654 SER A CA 1
ATOM 5252 C C . SER A 1 654 ? 12.880 -9.156 -34.798 1.00 95.12 654 SER A C 1
ATOM 5254 O O . SER A 1 654 ? 12.116 -8.306 -35.258 1.00 95.12 654 SER A O 1
ATOM 5256 N N . ASN A 1 655 ? 12.934 -10.403 -35.254 1.00 94.50 655 ASN A N 1
ATOM 5257 C CA . ASN A 1 655 ? 11.920 -10.983 -36.117 1.00 94.50 655 ASN A CA 1
ATOM 5258 C C . ASN A 1 655 ? 10.923 -11.739 -35.237 1.00 94.50 655 ASN A C 1
ATOM 5260 O O . ASN A 1 655 ? 11.290 -12.724 -34.603 1.00 94.50 655 ASN A O 1
ATOM 5264 N N . LEU A 1 656 ? 9.666 -11.296 -35.217 1.00 91.81 656 LEU A N 1
ATOM 5265 C CA . LEU A 1 656 ? 8.594 -11.929 -34.433 1.00 91.81 656 LEU A CA 1
ATOM 5266 C C . LEU A 1 656 ? 7.791 -12.964 -35.232 1.00 91.81 656 LEU A C 1
ATOM 5268 O O . LEU A 1 656 ? 6.872 -13.587 -34.708 1.00 91.81 656 LEU A O 1
ATOM 5272 N N . THR A 1 657 ? 8.102 -13.127 -36.517 1.00 91.38 657 THR A N 1
ATOM 5273 C CA . THR A 1 657 ? 7.329 -13.958 -37.444 1.00 91.38 657 THR A CA 1
ATOM 5274 C C . THR A 1 657 ? 7.871 -15.386 -37.527 1.00 91.38 657 THR A C 1
ATOM 5276 O O . THR A 1 657 ? 9.025 -15.657 -37.192 1.00 91.38 657 THR A O 1
ATOM 5279 N N . GLU A 1 658 ? 7.033 -16.299 -38.024 1.00 92.75 658 GLU A N 1
ATOM 5280 C CA . GLU A 1 658 ? 7.359 -17.715 -38.283 1.00 92.75 658 GLU A CA 1
ATOM 5281 C C . GLU A 1 658 ? 8.045 -17.939 -39.640 1.00 92.75 658 GLU A C 1
ATOM 5283 O O . GLU A 1 658 ? 8.015 -19.025 -40.203 1.00 92.75 658 GLU A O 1
ATOM 5288 N N . VAL A 1 659 ? 8.603 -16.883 -40.230 1.00 93.56 659 VAL A N 1
ATOM 5289 C CA . VAL A 1 659 ? 9.389 -16.970 -41.460 1.00 93.56 659 VAL A CA 1
ATOM 5290 C C . VAL A 1 659 ? 10.594 -16.049 -41.343 1.00 93.56 659 VAL A C 1
ATOM 5292 O O . VAL A 1 659 ? 10.567 -15.069 -40.600 1.00 93.56 659 VAL A O 1
ATOM 5295 N N . GLY A 1 660 ? 11.667 -16.346 -42.075 1.00 93.81 660 GLY A N 1
ATOM 5296 C CA . GLY A 1 660 ? 12.811 -15.439 -42.157 1.00 93.81 660 GLY A CA 1
ATOM 5297 C C . GLY A 1 660 ? 12.392 -14.069 -42.695 1.00 93.81 660 GLY A C 1
ATOM 5298 O O . GLY A 1 660 ? 11.617 -13.985 -43.649 1.00 93.81 660 GLY A O 1
ATOM 5299 N N . GLN A 1 661 ? 12.897 -13.003 -42.080 1.00 93.62 661 GLN A N 1
ATOM 5300 C CA . GLN A 1 661 ? 12.648 -11.627 -42.496 1.00 93.62 661 GLN A CA 1
ATOM 5301 C C . GLN A 1 661 ? 13.931 -11.000 -43.023 1.00 93.62 661 GLN A C 1
ATOM 5303 O O . GLN A 1 661 ? 15.008 -11.140 -42.441 1.00 93.62 661 GLN A O 1
ATOM 5308 N N . ILE A 1 662 ? 13.780 -10.268 -44.119 1.00 92.31 662 ILE A N 1
ATOM 5309 C CA . ILE A 1 662 ? 14.812 -9.438 -44.720 1.00 92.31 662 ILE A CA 1
ATOM 5310 C C . ILE A 1 662 ? 14.261 -8.021 -44.776 1.00 92.31 662 ILE A C 1
ATOM 5312 O O . ILE A 1 662 ? 13.147 -7.799 -45.251 1.00 92.31 662 ILE A O 1
ATOM 5316 N N . GLY A 1 663 ? 15.055 -7.055 -44.339 1.00 91.94 663 GLY A N 1
ATOM 5317 C CA . GLY A 1 663 ? 14.708 -5.651 -44.479 1.00 91.94 663 GLY A CA 1
ATOM 5318 C C . GLY A 1 663 ? 15.857 -4.753 -44.069 1.00 91.94 663 GLY A C 1
ATOM 5319 O O . GLY A 1 663 ? 17.012 -5.179 -43.997 1.00 91.94 663 GLY A O 1
ATOM 5320 N N . THR A 1 664 ? 15.540 -3.493 -43.801 1.00 91.75 664 THR A N 1
ATOM 5321 C CA . THR A 1 664 ? 16.534 -2.532 -43.327 1.00 91.75 664 THR A CA 1
ATOM 5322 C C . THR A 1 664 ? 16.047 -1.806 -42.089 1.00 91.75 664 THR A C 1
ATOM 5324 O O . THR A 1 664 ? 14.858 -1.508 -41.972 1.00 91.75 664 THR A O 1
ATOM 5327 N N . VAL A 1 665 ? 16.977 -1.474 -41.202 1.00 91.94 665 VAL A N 1
ATOM 5328 C CA . VAL A 1 665 ? 16.746 -0.534 -40.105 1.00 91.94 665 VAL A CA 1
ATOM 5329 C C . VAL A 1 665 ? 17.576 0.718 -40.324 1.00 91.94 665 VAL A C 1
ATOM 5331 O O . VAL A 1 665 ? 18.690 0.660 -40.851 1.00 91.94 665 VAL A O 1
ATOM 5334 N N . GLU A 1 666 ? 17.036 1.850 -39.905 1.00 91.50 666 GLU A N 1
ATOM 5335 C CA . GLU A 1 666 ? 17.741 3.122 -39.910 1.00 91.50 666 GLU A CA 1
ATOM 5336 C C . GLU A 1 666 ? 17.785 3.716 -38.508 1.00 91.50 666 GLU A C 1
ATOM 5338 O O . GLU A 1 666 ? 16.835 3.610 -37.726 1.00 91.50 666 GLU A O 1
ATOM 5343 N N . LEU A 1 667 ? 18.897 4.390 -38.210 1.00 91.25 667 LEU A N 1
ATOM 5344 C CA . LEU A 1 667 ? 19.028 5.175 -36.993 1.00 91.25 667 LEU A CA 1
ATOM 5345 C C . LEU A 1 667 ? 18.079 6.386 -37.059 1.00 91.25 667 LEU A C 1
ATOM 5347 O O . LEU A 1 667 ? 18.148 7.146 -38.035 1.00 91.25 667 LEU A O 1
ATOM 5351 N N . PRO A 1 668 ? 17.247 6.624 -36.028 1.00 90.19 668 PRO A N 1
ATOM 5352 C CA . PRO A 1 668 ? 16.487 7.864 -35.907 1.00 90.19 668 PRO A CA 1
ATOM 5353 C C . PRO A 1 668 ? 17.410 9.090 -35.899 1.00 90.19 668 PRO A C 1
ATOM 5355 O O . PRO A 1 668 ? 18.582 8.996 -35.523 1.00 90.19 668 PRO A O 1
ATOM 5358 N N . GLU A 1 669 ? 16.888 10.256 -36.296 1.00 88.81 669 GLU A N 1
ATOM 5359 C CA . GLU A 1 669 ? 17.687 11.473 -36.528 1.00 88.81 669 GLU A CA 1
ATOM 5360 C C . GLU A 1 669 ? 18.611 11.832 -35.353 1.00 88.81 669 GLU A C 1
ATOM 5362 O O . GLU A 1 669 ? 19.769 12.194 -35.554 1.00 88.81 669 GLU A O 1
ATOM 5367 N N . GLU A 1 670 ? 18.129 11.694 -34.121 1.00 88.19 670 GLU A N 1
ATOM 5368 C CA . GLU A 1 670 ? 18.905 11.979 -32.914 1.00 88.19 670 GLU A CA 1
ATOM 5369 C C . GLU A 1 670 ? 20.121 11.059 -32.725 1.00 88.19 670 GLU A C 1
ATOM 5371 O O . GLU A 1 670 ? 21.193 11.545 -32.365 1.00 88.19 670 GLU A O 1
ATOM 5376 N N . PHE A 1 671 ? 20.003 9.769 -33.047 1.00 90.25 671 PHE A N 1
ATOM 5377 C CA . PHE A 1 671 ? 21.102 8.805 -32.949 1.00 90.25 671 PHE A CA 1
ATOM 5378 C C . PHE A 1 671 ? 22.075 8.926 -34.123 1.00 90.25 671 PHE A C 1
ATOM 5380 O O . PHE A 1 671 ? 23.250 8.598 -33.992 1.00 90.25 671 PHE A O 1
ATOM 5387 N N . ARG A 1 672 ? 21.640 9.467 -35.268 1.00 91.31 672 ARG A N 1
ATOM 5388 C CA . ARG A 1 672 ? 22.552 9.778 -36.384 1.00 91.31 672 ARG A CA 1
ATOM 5389 C C . ARG A 1 672 ? 23.581 10.840 -35.998 1.00 91.31 672 ARG A C 1
ATOM 5391 O O . ARG A 1 672 ? 24.702 10.805 -36.489 1.00 91.31 672 ARG A O 1
ATOM 5398 N N . ARG A 1 673 ? 23.229 11.773 -35.105 1.00 90.75 673 ARG A N 1
ATOM 5399 C CA . ARG A 1 673 ? 24.110 12.884 -34.693 1.00 90.75 673 ARG A CA 1
ATOM 5400 C C . ARG A 1 673 ? 25.324 12.439 -33.878 1.00 90.75 673 ARG A C 1
ATOM 5402 O O . ARG A 1 673 ? 26.285 13.198 -33.796 1.00 90.75 673 ARG A O 1
ATOM 5409 N N . ILE A 1 674 ? 25.281 11.249 -33.280 1.00 90.19 674 ILE A N 1
ATOM 5410 C CA . ILE A 1 674 ? 26.401 10.699 -32.505 1.00 90.19 674 ILE A CA 1
ATOM 5411 C C . ILE A 1 674 ? 27.328 9.804 -33.338 1.00 90.19 674 ILE A C 1
ATOM 5413 O O . ILE A 1 674 ? 28.337 9.335 -32.824 1.00 90.19 674 ILE A O 1
ATOM 5417 N N . ILE A 1 675 ? 26.996 9.564 -34.610 1.00 94.44 675 ILE A N 1
ATOM 5418 C CA . ILE A 1 675 ? 27.824 8.795 -35.538 1.00 94.44 675 ILE A CA 1
ATOM 5419 C C . ILE A 1 675 ? 28.695 9.759 -36.348 1.00 94.44 675 ILE A C 1
ATOM 5421 O O . ILE A 1 675 ? 28.187 10.598 -37.093 1.00 94.44 675 ILE A O 1
ATOM 5425 N N . ASP A 1 676 ? 30.015 9.618 -36.241 1.00 94.19 676 ASP A N 1
ATOM 5426 C CA . ASP A 1 676 ? 30.976 10.323 -37.085 1.00 94.19 676 ASP A CA 1
ATOM 5427 C C . ASP A 1 676 ? 31.170 9.543 -38.401 1.00 94.19 676 ASP A C 1
ATOM 5429 O O . ASP A 1 676 ? 31.665 8.409 -38.375 1.00 94.19 676 ASP A O 1
ATOM 5433 N N . PRO A 1 677 ? 30.845 10.127 -39.573 1.00 93.62 677 PRO A N 1
ATOM 5434 C CA . PRO A 1 677 ? 31.002 9.459 -40.866 1.00 93.62 677 PRO A CA 1
ATOM 5435 C C . PRO A 1 677 ? 32.443 9.008 -41.155 1.00 93.62 677 PRO A C 1
ATOM 5437 O O . PRO A 1 677 ? 32.648 8.082 -41.938 1.00 93.62 677 PRO A O 1
ATOM 5440 N N . LYS A 1 678 ? 33.449 9.627 -40.521 1.00 93.94 678 LYS A N 1
ATOM 5441 C CA . LYS A 1 678 ? 34.873 9.315 -40.719 1.00 93.94 678 LYS A CA 1
ATOM 5442 C C . LYS A 1 678 ? 35.380 8.184 -39.827 1.00 93.94 678 LYS A C 1
ATOM 5444 O O . LYS A 1 678 ? 36.511 7.734 -40.016 1.00 93.94 678 LYS A O 1
ATOM 5449 N N . LYS A 1 679 ? 34.587 7.746 -38.849 1.00 95.25 679 LYS A N 1
ATOM 5450 C CA . LYS A 1 679 ? 34.959 6.698 -37.896 1.00 95.25 679 LYS A CA 1
ATOM 5451 C C . LYS A 1 679 ? 34.517 5.318 -38.368 1.00 95.25 679 LYS A C 1
ATOM 5453 O O . LYS A 1 679 ? 33.738 5.162 -39.309 1.00 95.25 679 LYS A O 1
ATOM 5458 N N . LYS A 1 680 ? 35.058 4.291 -37.712 1.00 95.69 680 LYS A N 1
ATOM 5459 C CA . LYS A 1 680 ? 34.643 2.897 -37.880 1.00 95.69 680 LYS A CA 1
ATOM 5460 C C . LYS A 1 680 ? 33.953 2.415 -36.618 1.00 95.69 680 LYS A C 1
ATOM 5462 O O . LYS A 1 680 ? 34.369 2.739 -35.507 1.00 95.69 680 LYS A O 1
ATOM 5467 N N . TYR A 1 681 ? 32.946 1.584 -36.812 1.00 95.56 681 TYR A N 1
ATOM 5468 C CA . TYR A 1 681 ? 32.110 1.044 -35.759 1.00 95.56 681 TYR A CA 1
ATOM 5469 C C . TYR A 1 681 ? 32.178 -0.474 -35.764 1.00 95.56 681 TYR A C 1
ATOM 5471 O O . TYR A 1 681 ? 32.182 -1.116 -36.817 1.00 95.56 681 TYR A O 1
ATOM 5479 N N . ARG A 1 682 ? 32.235 -1.047 -34.565 1.00 94.81 682 ARG A N 1
ATOM 5480 C CA . ARG A 1 682 ? 32.179 -2.487 -34.334 1.00 94.81 682 ARG A CA 1
ATOM 5481 C C . ARG A 1 682 ? 30.882 -2.820 -33.613 1.00 94.81 682 ARG A C 1
ATOM 5483 O O . ARG A 1 682 ? 30.684 -2.384 -32.484 1.00 94.81 682 ARG A O 1
ATOM 5490 N N . LEU A 1 683 ? 30.031 -3.611 -34.248 1.00 94.62 683 LEU A N 1
ATOM 5491 C CA . LEU A 1 683 ? 28.772 -4.089 -33.694 1.00 94.62 683 LEU A CA 1
ATOM 5492 C C . LEU A 1 683 ? 29.014 -5.486 -33.131 1.00 94.62 683 LEU A C 1
ATOM 5494 O O . LEU A 1 683 ? 29.357 -6.410 -33.869 1.00 94.62 683 LEU A O 1
ATOM 5498 N N . TRP A 1 684 ? 28.871 -5.626 -31.821 1.00 94.44 684 TRP A N 1
ATOM 5499 C CA . TRP A 1 684 ? 28.980 -6.897 -31.122 1.00 94.44 684 TRP A CA 1
ATOM 5500 C C . TRP A 1 684 ? 27.584 -7.457 -30.866 1.00 94.44 684 TRP A C 1
ATOM 5502 O O . TRP A 1 684 ? 26.829 -6.853 -30.111 1.00 94.44 684 TRP A O 1
ATOM 5512 N N . ASP A 1 685 ? 27.247 -8.589 -31.486 1.00 93.94 685 ASP A N 1
ATOM 5513 C CA . ASP A 1 685 ? 25.960 -9.250 -31.255 1.00 93.94 685 ASP A CA 1
ATOM 5514 C C . ASP A 1 685 ? 26.007 -10.131 -30.000 1.00 93.94 685 ASP A C 1
ATOM 5516 O O . ASP A 1 685 ? 26.582 -11.226 -30.001 1.00 93.94 685 ASP A O 1
ATOM 5520 N N . ILE A 1 686 ? 25.403 -9.637 -28.923 1.00 93.44 686 ILE A N 1
ATOM 5521 C CA . ILE A 1 686 ? 25.355 -10.297 -27.619 1.00 93.44 686 ILE A CA 1
ATOM 5522 C C . ILE A 1 686 ? 24.209 -11.310 -27.503 1.00 93.44 686 ILE A C 1
ATOM 5524 O O . ILE A 1 686 ? 24.218 -12.098 -26.560 1.00 93.44 686 ILE A O 1
ATOM 5528 N N . ALA A 1 687 ? 23.273 -11.350 -28.462 1.00 91.31 687 ALA A N 1
ATOM 5529 C CA . ALA A 1 687 ? 22.199 -12.350 -28.501 1.00 91.31 687 ALA A CA 1
ATOM 5530 C C . ALA A 1 687 ? 22.647 -13.694 -29.106 1.00 91.31 687 ALA A C 1
ATOM 5532 O O . ALA A 1 687 ? 21.962 -14.708 -28.976 1.00 91.31 687 ALA A O 1
ATOM 5533 N N . SER A 1 688 ? 23.815 -13.744 -29.749 1.00 85.00 688 SER A N 1
ATOM 5534 C CA . SER A 1 688 ? 24.309 -14.965 -30.381 1.00 85.00 688 SER A CA 1
ATOM 5535 C C . SER A 1 688 ? 24.901 -15.973 -29.394 1.00 85.00 688 SER A C 1
ATOM 5537 O O . SER A 1 688 ? 25.739 -15.644 -28.557 1.00 85.00 688 SER A O 1
ATOM 5539 N N . ALA A 1 689 ? 24.625 -17.266 -29.591 1.00 77.19 689 ALA A N 1
ATOM 5540 C CA . ALA A 1 689 ? 25.342 -18.340 -28.893 1.00 77.19 689 ALA A CA 1
ATOM 5541 C C . ALA A 1 689 ? 26.875 -18.287 -29.107 1.00 77.19 689 ALA A C 1
ATOM 5543 O O . ALA A 1 689 ? 27.639 -18.728 -28.246 1.00 77.19 689 ALA A O 1
ATOM 5544 N N . LYS A 1 690 ? 27.334 -17.697 -30.223 1.00 75.12 690 LYS A N 1
ATOM 5545 C CA . LYS A 1 690 ? 28.748 -17.446 -30.555 1.00 75.12 690 LYS A CA 1
ATOM 5546 C C . LYS A 1 690 ? 29.218 -16.037 -30.164 1.00 75.12 690 LYS A C 1
ATOM 5548 O O . LYS A 1 690 ? 30.264 -15.609 -30.659 1.00 75.12 690 LYS A O 1
ATOM 5553 N N . ALA A 1 691 ? 28.488 -15.331 -29.290 1.00 65.56 691 ALA A N 1
ATOM 5554 C CA . ALA A 1 691 ? 28.674 -13.913 -28.954 1.00 65.56 691 ALA A CA 1
ATOM 5555 C C . ALA A 1 691 ? 30.138 -13.497 -28.757 1.00 65.56 691 ALA A C 1
ATOM 5557 O O . ALA A 1 691 ? 30.531 -12.453 -29.257 1.00 65.56 691 ALA A O 1
ATOM 5558 N N . VAL A 1 692 ? 30.988 -14.312 -28.120 1.00 67.50 692 VAL A N 1
ATOM 5559 C CA . VAL A 1 692 ? 32.423 -14.002 -27.909 1.00 67.50 692 VAL A CA 1
ATOM 5560 C C . VAL A 1 692 ? 33.177 -13.678 -29.218 1.00 67.50 692 VAL A C 1
ATOM 5562 O O . VAL A 1 692 ? 34.207 -13.011 -29.188 1.00 67.50 692 VAL A O 1
ATOM 5565 N N . SER A 1 693 ? 32.658 -14.115 -30.368 1.00 70.12 693 SER A N 1
ATOM 5566 C CA . SER A 1 693 ? 33.290 -13.987 -31.686 1.00 70.12 693 SER A CA 1
ATOM 5567 C C . SER A 1 693 ? 32.414 -13.351 -32.776 1.00 70.12 693 SER A C 1
ATOM 5569 O O . SER A 1 693 ? 32.885 -13.205 -33.902 1.00 70.12 693 SER A O 1
ATOM 5571 N N . GLN A 1 694 ? 31.163 -12.971 -32.485 1.00 84.75 694 GLN A N 1
ATOM 5572 C CA . GLN A 1 694 ? 30.251 -12.442 -33.505 1.00 84.75 694 GLN A CA 1
ATOM 5573 C C . GLN A 1 694 ? 30.303 -10.914 -33.567 1.00 84.75 694 GLN A C 1
ATOM 5575 O O . GLN A 1 694 ? 29.583 -10.210 -32.857 1.00 84.75 694 GLN A O 1
ATOM 5580 N N . PHE A 1 695 ? 31.182 -10.416 -34.437 1.00 89.94 695 PHE A N 1
ATOM 5581 C CA . PHE A 1 695 ? 31.380 -8.992 -34.676 1.00 89.94 695 PHE A CA 1
ATOM 5582 C C . PHE A 1 695 ? 31.102 -8.631 -36.126 1.00 89.94 695 PHE A C 1
ATOM 5584 O O . PHE A 1 695 ? 31.487 -9.351 -37.048 1.00 89.94 695 PHE A O 1
ATOM 5591 N N . TYR A 1 696 ? 30.526 -7.453 -36.308 1.00 92.69 696 TYR A N 1
ATOM 5592 C CA . TYR A 1 696 ? 30.355 -6.818 -37.603 1.00 92.69 696 TYR A CA 1
ATOM 5593 C C . TYR A 1 696 ? 31.050 -5.464 -37.582 1.00 92.69 696 TYR A C 1
ATOM 5595 O O . TYR A 1 696 ? 31.094 -4.795 -36.549 1.00 92.69 696 TYR A O 1
ATOM 5603 N N . TYR A 1 697 ? 31.602 -5.059 -38.719 1.00 93.81 697 TYR A N 1
ATOM 5604 C CA . TYR A 1 697 ? 32.307 -3.791 -38.858 1.00 93.81 697 TYR A CA 1
ATOM 5605 C C . TYR A 1 697 ? 31.611 -2.947 -39.912 1.00 93.81 697 TYR A C 1
ATOM 5607 O O . TYR A 1 697 ? 31.254 -3.457 -40.975 1.00 93.81 697 TYR A O 1
ATOM 5615 N N . LYS A 1 698 ? 31.411 -1.672 -39.592 1.00 94.25 698 LYS A N 1
ATOM 5616 C CA . LYS A 1 698 ? 30.743 -0.692 -40.448 1.00 94.25 698 LYS A CA 1
ATOM 5617 C C . LYS A 1 698 ? 31.515 0.622 -40.433 1.00 94.25 698 LYS A C 1
ATOM 5619 O O . LYS A 1 698 ? 32.073 0.998 -39.401 1.00 94.25 698 LYS A O 1
ATOM 5624 N N . THR A 1 699 ? 31.572 1.328 -41.554 1.00 95.75 699 THR A N 1
ATOM 5625 C CA . THR A 1 699 ? 32.003 2.734 -41.568 1.00 95.75 699 THR A CA 1
ATOM 5626 C C . THR A 1 699 ? 30.896 3.622 -40.999 1.00 95.75 699 THR A C 1
ATOM 5628 O O . THR A 1 699 ? 29.732 3.222 -40.946 1.00 95.75 699 THR A O 1
ATOM 5631 N N . GLY A 1 700 ? 31.236 4.840 -40.577 1.00 93.94 700 GLY A N 1
ATOM 5632 C CA . GLY A 1 700 ? 30.235 5.818 -40.160 1.00 93.94 700 GLY A CA 1
ATOM 5633 C C . GLY A 1 700 ? 29.225 6.13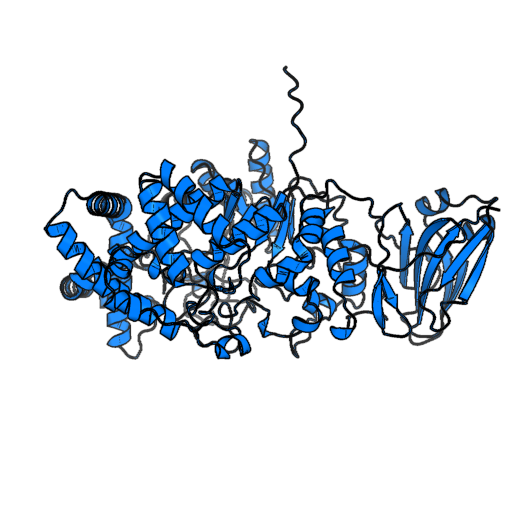0 -41.267 1.00 93.94 700 GLY A C 1
ATOM 5634 O O . GLY A 1 700 ? 28.035 6.232 -40.992 1.00 93.94 700 GLY A O 1
ATOM 5635 N N . GLU A 1 701 ? 29.662 6.187 -42.528 1.00 94.44 701 GLU A N 1
ATOM 5636 C CA . GLU A 1 701 ? 28.758 6.332 -43.679 1.00 94.44 701 GLU A CA 1
ATOM 5637 C C . GLU A 1 701 ? 27.768 5.165 -43.801 1.00 94.44 701 GLU A C 1
ATOM 5639 O O . GLU A 1 701 ? 26.581 5.393 -44.025 1.00 94.44 701 GLU A O 1
ATOM 5644 N N . GLU A 1 702 ? 28.217 3.921 -43.601 1.00 94.31 702 GLU A N 1
ATOM 5645 C CA . GLU A 1 702 ? 27.327 2.755 -43.619 1.00 94.31 702 GLU A CA 1
ATOM 5646 C C . GLU A 1 702 ? 26.364 2.738 -42.425 1.00 94.31 702 GLU A C 1
ATOM 5648 O O . GLU A 1 702 ? 25.215 2.335 -42.583 1.00 94.31 702 GLU A O 1
ATOM 5653 N N . MET A 1 703 ? 26.807 3.190 -41.246 1.00 94.31 703 MET A N 1
ATOM 5654 C CA . MET A 1 703 ? 25.956 3.334 -40.055 1.00 94.31 703 MET A CA 1
ATOM 5655 C C . MET A 1 703 ? 24.872 4.402 -40.232 1.00 94.31 703 MET A C 1
ATOM 5657 O O . MET A 1 703 ? 23.775 4.262 -39.700 1.00 94.31 703 MET A O 1
ATOM 5661 N N . LEU A 1 704 ? 25.174 5.468 -40.977 1.00 94.06 704 LEU A N 1
ATOM 5662 C CA . LEU A 1 704 ? 24.221 6.518 -41.342 1.00 94.06 704 LEU A CA 1
ATOM 5663 C C . LEU A 1 704 ? 23.310 6.101 -42.510 1.00 94.06 704 LEU A C 1
ATOM 5665 O O . LEU A 1 704 ? 22.358 6.811 -42.825 1.00 94.06 704 LEU A O 1
ATOM 5669 N N . GLY A 1 705 ? 23.592 4.990 -43.184 1.00 91.06 705 GLY A N 1
ATOM 5670 C CA . GLY A 1 705 ? 22.749 4.446 -44.243 1.00 91.06 705 GLY A CA 1
ATOM 5671 C C . GLY A 1 705 ? 21.635 3.536 -43.721 1.00 91.06 705 GLY A C 1
ATOM 5672 O O . GLY A 1 705 ? 21.368 3.442 -42.525 1.00 91.06 705 GLY A O 1
ATOM 5673 N N . HIS A 1 706 ? 21.003 2.822 -44.651 1.00 90.81 706 HIS A N 1
ATOM 5674 C CA . HIS A 1 706 ? 20.128 1.701 -44.326 1.00 90.81 706 HIS A CA 1
ATOM 5675 C C . HIS A 1 706 ? 20.982 0.499 -43.915 1.00 90.81 706 HIS A C 1
ATOM 5677 O O . HIS A 1 706 ? 21.774 -0.015 -44.713 1.00 90.81 706 HIS A O 1
ATOM 5683 N N . ILE A 1 707 ? 20.801 0.013 -42.689 1.00 91.00 707 ILE A N 1
ATOM 5684 C CA . ILE A 1 707 ? 21.473 -1.192 -42.207 1.00 91.00 707 ILE A CA 1
ATOM 5685 C C . ILE A 1 707 ? 20.619 -2.388 -42.618 1.00 91.00 707 ILE A C 1
ATOM 5687 O O . ILE A 1 707 ? 19.544 -2.618 -42.067 1.00 91.00 707 ILE A O 1
ATOM 5691 N N . TYR A 1 708 ? 21.093 -3.140 -43.610 1.00 91.25 708 TYR A N 1
ATOM 5692 C CA . TYR A 1 708 ? 20.448 -4.377 -44.044 1.00 91.25 708 TYR A CA 1
ATOM 5693 C C . TYR A 1 708 ? 20.566 -5.458 -42.971 1.00 91.25 708 TYR A C 1
ATOM 5695 O O . TYR A 1 708 ? 21.666 -5.733 -42.482 1.00 91.25 708 TYR A O 1
ATOM 5703 N N . ILE A 1 709 ? 19.433 -6.069 -42.631 1.00 90.69 709 ILE A N 1
ATOM 5704 C CA . ILE A 1 709 ? 19.326 -7.125 -41.629 1.00 90.69 709 ILE A CA 1
ATOM 5705 C C . ILE A 1 709 ? 18.531 -8.284 -42.221 1.00 90.69 709 ILE A C 1
ATOM 5707 O O . ILE A 1 709 ? 17.460 -8.104 -42.803 1.00 90.69 709 ILE A O 1
ATOM 5711 N N . GLU A 1 710 ? 19.071 -9.480 -42.027 1.00 91.19 710 GLU A N 1
ATOM 5712 C CA . GLU A 1 710 ? 18.408 -10.746 -42.296 1.00 91.19 710 GLU A CA 1
ATOM 5713 C C . GLU A 1 710 ? 18.336 -11.519 -40.982 1.00 91.19 710 GLU A C 1
ATOM 5715 O O . GLU A 1 710 ? 19.363 -11.782 -40.355 1.00 91.19 710 GLU A O 1
ATOM 5720 N N . LEU A 1 711 ? 17.120 -11.851 -40.558 1.00 91.31 711 LEU A N 1
ATOM 5721 C CA . LEU A 1 711 ? 16.859 -12.587 -39.327 1.00 91.31 711 LEU A CA 1
ATOM 5722 C C . LEU A 1 711 ? 16.036 -13.839 -39.644 1.00 91.31 711 LEU A C 1
ATOM 5724 O O . LEU A 1 711 ? 14.955 -13.721 -40.231 1.00 91.31 711 LEU A O 1
ATOM 5728 N N . PRO A 1 712 ? 16.489 -15.035 -39.228 1.00 91.56 712 PRO A N 1
ATOM 5729 C CA . PRO A 1 712 ? 15.655 -16.234 -39.213 1.00 91.56 712 PRO A CA 1
ATOM 5730 C C . PRO A 1 712 ? 14.359 -16.034 -38.414 1.00 91.56 712 PRO A C 1
ATOM 5732 O O . PRO A 1 712 ? 14.203 -15.055 -37.681 1.00 91.56 712 PRO A O 1
ATOM 5735 N N . GLU A 1 713 ? 13.418 -16.966 -38.542 1.00 91.94 713 GLU A N 1
ATOM 5736 C CA . GLU A 1 713 ? 12.159 -16.938 -37.785 1.00 91.94 713 GLU A CA 1
ATOM 5737 C C . GLU A 1 713 ? 12.396 -16.807 -36.272 1.00 91.94 713 GLU A C 1
ATOM 5739 O O . GLU A 1 713 ? 13.282 -17.462 -35.726 1.00 91.94 713 GLU A O 1
ATOM 5744 N N . ARG A 1 714 ? 11.609 -15.963 -35.593 1.00 91.25 714 ARG A N 1
ATOM 5745 C CA . ARG A 1 714 ? 11.630 -15.804 -34.122 1.00 91.25 714 ARG A CA 1
ATOM 5746 C C . ARG A 1 714 ? 13.029 -15.622 -33.506 1.00 91.25 714 ARG A C 1
ATOM 5748 O O . ARG A 1 714 ? 13.339 -16.201 -32.464 1.00 91.25 714 ARG A O 1
ATOM 5755 N N . THR A 1 715 ? 13.888 -14.834 -34.152 1.00 92.81 715 THR A N 1
ATOM 5756 C CA . THR A 1 715 ? 15.247 -14.550 -33.663 1.00 92.81 715 THR A CA 1
ATOM 5757 C C . THR A 1 715 ? 15.472 -13.074 -33.382 1.00 92.81 715 THR A C 1
ATOM 5759 O O . THR A 1 715 ? 14.837 -12.197 -33.973 1.00 92.81 715 THR A O 1
ATOM 5762 N N . ASP A 1 716 ? 16.423 -12.821 -32.485 1.00 93.62 716 ASP A N 1
ATOM 5763 C CA . ASP A 1 716 ? 16.853 -11.490 -32.087 1.00 93.62 716 ASP A CA 1
ATOM 5764 C C . ASP A 1 716 ? 18.326 -11.291 -32.439 1.00 93.62 716 ASP A C 1
ATOM 5766 O O . ASP A 1 716 ? 19.161 -12.164 -32.191 1.00 93.62 716 ASP A O 1
ATOM 5770 N N . HIS A 1 717 ? 18.651 -10.103 -32.934 1.00 93.88 717 HIS A N 1
ATOM 5771 C CA . HIS A 1 717 ? 19.983 -9.533 -32.816 1.00 93.88 717 HIS A CA 1
ATOM 5772 C C . HIS A 1 717 ? 19.975 -8.470 -31.718 1.00 93.88 717 HIS A C 1
ATOM 5774 O O . HIS A 1 717 ? 19.111 -7.591 -31.702 1.00 93.88 717 HIS A O 1
ATOM 5780 N N . HIS A 1 718 ? 20.967 -8.513 -30.830 1.00 94.88 718 HIS A N 1
ATOM 5781 C CA . HIS A 1 718 ? 21.165 -7.509 -29.783 1.00 94.88 718 HIS A CA 1
ATOM 5782 C C . HIS A 1 718 ? 22.588 -6.996 -29.912 1.00 94.88 718 HIS A C 1
ATOM 5784 O O . HIS A 1 718 ? 23.543 -7.664 -29.539 1.00 94.88 718 HIS A O 1
ATOM 5790 N N . PHE A 1 719 ? 22.749 -5.820 -30.497 1.00 95.31 719 PHE A N 1
ATOM 5791 C CA . PHE A 1 719 ? 24.041 -5.226 -30.777 1.00 95.31 719 PHE A CA 1
ATOM 5792 C C . PHE A 1 719 ? 24.455 -4.237 -29.698 1.00 95.31 719 PHE A C 1
ATOM 5794 O O . PHE A 1 719 ? 23.712 -3.320 -29.351 1.00 95.31 719 PHE A O 1
ATOM 5801 N N . VAL A 1 720 ? 25.705 -4.354 -29.262 1.00 94.88 720 VAL A N 1
ATOM 5802 C CA . VAL A 1 720 ? 26.431 -3.275 -28.592 1.00 94.88 720 VAL A CA 1
ATOM 5803 C C . VAL A 1 720 ? 27.433 -2.704 -29.576 1.00 94.88 720 VAL A C 1
ATOM 5805 O O . VAL A 1 720 ? 28.308 -3.411 -30.081 1.00 94.88 720 VAL A O 1
ATOM 5808 N N . ILE A 1 721 ? 27.283 -1.422 -29.880 1.00 94.81 721 ILE A N 1
ATOM 5809 C CA . ILE A 1 721 ? 28.024 -0.739 -30.933 1.00 94.81 721 ILE A CA 1
ATOM 5810 C C . ILE A 1 721 ? 29.136 0.086 -30.297 1.00 94.81 721 ILE A C 1
ATOM 5812 O O . ILE A 1 721 ? 28.891 0.952 -29.455 1.00 94.81 721 ILE A O 1
ATOM 5816 N N . TYR A 1 722 ? 30.363 -0.190 -30.726 1.00 94.56 722 TYR A N 1
ATOM 5817 C CA . TYR A 1 722 ? 31.576 0.469 -30.268 1.00 94.56 722 TYR A CA 1
ATOM 5818 C C . TYR A 1 722 ? 32.131 1.373 -31.363 1.00 94.56 722 TYR A C 1
ATOM 5820 O O . TYR A 1 722 ? 32.383 0.903 -32.474 1.00 94.56 722 TYR A O 1
ATOM 5828 N N . GLU A 1 723 ? 32.397 2.632 -31.036 1.00 94.75 723 GLU A N 1
ATOM 5829 C CA . GLU A 1 723 ? 33.245 3.499 -31.850 1.00 94.75 723 GLU A CA 1
ATOM 5830 C C . GLU A 1 723 ? 34.711 3.084 -31.687 1.00 94.75 723 GLU A C 1
ATOM 5832 O O . GLU A 1 723 ? 35.213 2.951 -30.567 1.00 94.75 723 GLU A O 1
ATOM 5837 N N . LEU A 1 724 ? 35.411 2.849 -32.795 1.00 93.25 724 LEU A N 1
ATOM 5838 C CA . LEU A 1 724 ? 36.825 2.488 -32.775 1.00 93.25 724 LEU A CA 1
ATOM 5839 C C . LEU A 1 724 ? 37.699 3.748 -32.718 1.00 93.25 724 LEU A C 1
ATOM 5841 O O . LEU A 1 724 ? 37.422 4.759 -33.361 1.00 93.25 724 LEU A O 1
ATOM 5845 N N . LEU A 1 725 ? 38.774 3.678 -31.930 1.00 82.75 725 LEU A N 1
ATOM 5846 C CA . LEU A 1 725 ? 39.665 4.817 -31.680 1.00 82.75 725 LEU A CA 1
ATOM 5847 C C . LEU A 1 725 ? 40.611 5.133 -32.855 1.00 82.75 725 LEU A C 1
ATOM 5849 O O . LEU A 1 725 ? 41.225 6.198 -32.845 1.00 82.75 725 LEU A O 1
ATOM 5853 N N . GLU A 1 726 ? 40.705 4.242 -33.845 1.00 67.06 726 GLU A N 1
ATOM 5854 C CA . GLU A 1 726 ? 41.592 4.346 -35.017 1.00 67.06 726 GLU A CA 1
ATOM 5855 C C . GLU A 1 726 ? 40.994 5.154 -36.171 1.00 67.06 726 GLU A C 1
ATOM 5857 O O . GLU A 1 726 ? 39.825 4.899 -36.550 1.00 67.06 726 GLU A O 1
#

Secondary structure (DSSP, 8-state):
------PPPPPEEEEEE-GGG----TT-TTHHHHHHHHHHHHHHHTSS-HHHHHHHHHHHHHTT-TT-TT---SS--HHHHHHHHHHHHHTT--EEEE---B---TTB--TTS--SS-B-GGG--GGGSHHHHH-HHHHHTS----GGGGGT-B--HHHHHHHHHHHHHHHHHHHHHHHHH-TTSHHHHHHHHHHHHTHHHHHHHHHHHHHHHH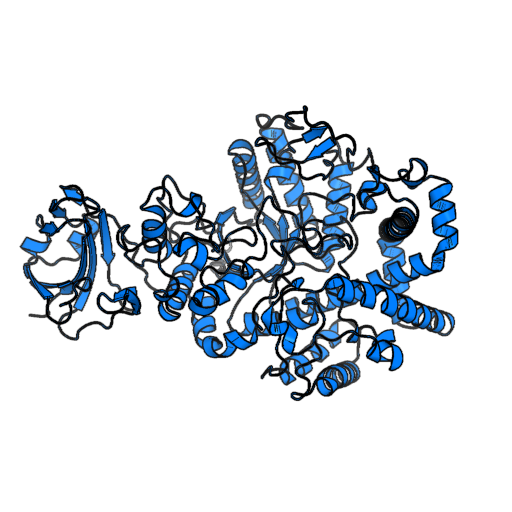HHHH-TT--SSGGGS-HHHHSTTSHHHHHHHHHTHHHHHHHHHHHHHHHHHHHHHHHHHHHHT-EEEEEE-SS--TTT-HHHHHSBTTTB-TTEEEB-TTS-B--PPPB--SSHHHHHHHHHHHHHHTTT-SEEEETTGGGGT--EEEETT-TT---EESS-TT-HHHHHHHHHHHHHHHHHTT-EEEE---S-HHHHHHHHHHHHHHHTTT---PEEEETTT-EETTEEP-TTSS-SSEEEES--TTSPPHHHHHHTEETTEE-HHHH-STTHHHHHHHHHH-----TTT-SPPTTT--HHHHHHHHHHHTTSS-SEEEEEHHHHHHHHSHHHHTT-GGG-S--TTS--BTT-TT-TTTBPPPPGGGGGGGHHHHHHHHH------PPPB--EEESS-EEEEEE--TT---EEE-TTT--EEE----SSSEEEEEEEEE--SSS-EEEEEE--HHHHTT--TTSEEEEEETTSTTGGG-EEEEEHHHHTS-EEEEE-TT-EEEEEEEE-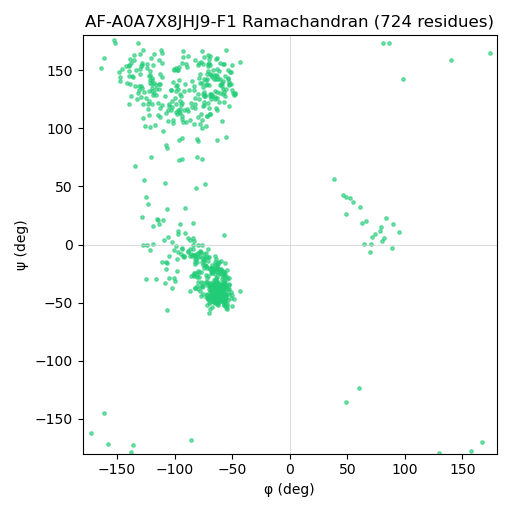--

pLDDT: mean 87.72, std 13.84, range [29.61, 98.44]

Radius of gyration: 28.66 Å; Cα contacts (8 Å, |Δi|>4): 1424; chains: 1; bounding box: 76×65×89 Å

Mean predicted aligned error: 7.44 Å

Nearest PDB structures (foldseek):
  1esw-assembly1_A  TM=8.084E-01  e=3.693E-21  Thermus aquaticus
  2oww-assembly1_A  TM=8.093E-01  e=1.012E-20  Thermus thermophilus
  1tz7-assembly1_A  TM=8.205E-01  e=4.272E-20  Aquifex aeolicus
  5jiw-assembly1_A  TM=7.982E-01  e=1.559E-20  Thermus aquaticus
  6m6t-assembly8_H  TM=7.944E-01  e=2.782E-18  Streptococcus agalactiae